Protein AF-A0A7C5PJE9-F1 (afdb_monomer)

Sequence (590 aa):
MKDGERKIFLPAAGSFETTALAVKALLQVDPADRLAREGARWIYAHRLLGPWAAPLGRAAALEALCFLEGRAVSRVSEGEVRVFLGGKLLGRIPLGAGESRVLRVEGGALPPGPAALSFKLLGGGRYLWRAQLKGLTKGLDSDLREKYASFERTVLAAPMLYEGRPLTPGFTVVEGPVKTFENRAEKVAVGRTVRVRLRVAPPKGSSFRGHLVVVDELPGGCALVPGSVKGPVELVREGKGRVTFFVGGRRGPFEIWYDLSGYVPGSYRALPAGFYAAEDPGRVTECAPGKVEVLHRGEKTGEKYRMTPDELYQLGLMELERRRFQDAARRLGDLMEGWRLKPGPLKKVARALLDLAARGGEAKRVVHAFEVLRQAWPGVELPFDQVMQVGKAYVKLGEFERAREVFLAVAEGSFMKEVRVAGTLEAQGEALEAARYTLDLCMDYPALPVVRQAFLAMGQELARKATALGPGERLGEGGPGKTELLGKALAALREFLVLHPEDPRAPEATFAIASDWLSLKRWKEALSWAAAGARRYAKTRWADELLYLEGYAQFALKRYEESLKTLDRVAKGRFPDGRGNLVESDSKWL

Nearest PDB structures (foldseek):
  1w3b-assembly1_A  TM=4.628E-01  e=3.242E-05  Homo sapiens
  2xev-assembly1_A  TM=8.498E-01  e=1.146E-02  Xanthomonas campestris
  6hc2-assembly1_C  TM=3.829E-01  e=5.290E-04  Homo sapiens
  7y4i-assembly1_A  TM=2.822E-01  e=1.110E-04  Arabidopsis thaliana
  8dtg-assembly1_A  TM=2.910E-01  e=2.998E-04  Arabidopsis thaliana

Solvent-accessible surface area (backbone atoms only — not comparable to full-atom values): 32373 Å² total; per-residue (Å²): 134,89,82,83,85,76,78,78,80,77,70,83,88,67,40,75,29,54,51,18,49,50,25,32,56,41,40,72,78,35,82,79,41,65,66,28,55,52,42,50,52,50,56,63,72,63,50,51,98,66,70,44,50,24,76,65,23,29,51,33,36,49,51,26,49,49,58,59,54,73,66,48,75,72,69,67,23,62,29,36,39,36,35,25,51,65,82,43,80,75,47,78,42,72,48,55,70,93,66,86,84,85,87,85,80,58,78,90,76,54,72,86,73,93,63,57,77,46,77,47,78,43,74,50,73,87,86,86,87,84,88,84,90,84,82,85,70,97,67,79,73,70,78,32,44,59,59,52,24,46,48,47,72,46,45,24,52,48,66,58,66,57,98,86,42,72,43,62,76,44,60,82,49,47,49,77,95,70,92,80,85,76,52,67,40,51,58,27,26,32,83,34,56,30,30,38,38,38,40,41,33,48,50,91,97,58,61,50,70,56,42,32,37,38,38,41,40,50,31,82,30,45,43,79,41,86,90,44,68,44,56,72,58,80,46,79,48,76,58,97,61,30,38,37,36,34,43,39,83,50,49,71,63,49,51,41,35,33,33,37,28,19,68,42,65,46,82,29,66,18,55,46,32,39,38,34,25,62,57,38,75,85,41,33,18,32,28,72,65,49,61,42,34,22,36,55,70,87,54,77,80,82,72,84,80,72,83,33,58,31,28,27,51,53,50,16,52,52,28,46,78,69,65,38,48,71,62,14,44,50,31,40,43,55,39,58,76,74,40,60,51,28,72,70,56,39,55,52,49,29,50,51,42,35,59,39,25,60,76,75,43,59,42,71,60,27,46,51,24,49,51,52,42,50,72,78,41,70,86,64,85,72,59,66,71,47,52,52,41,42,22,54,22,28,48,76,72,67,39,54,69,62,17,48,54,42,48,51,53,50,51,52,54,50,49,66,57,58,52,51,53,29,59,52,32,40,75,73,67,37,52,66,58,19,41,49,52,45,47,55,50,41,70,77,44,75,89,41,77,67,40,53,48,50,42,50,48,41,16,51,48,35,35,53,57,23,69,71,46,58,93,91,38,47,62,61,90,90,40,55,36,40,70,55,29,35,52,51,13,45,50,45,33,50,50,47,42,70,79,37,67,81,43,93,56,35,58,59,42,39,44,51,45,18,52,48,27,47,76,69,68,37,36,70,59,11,24,53,40,11,52,50,41,24,64,77,33,55,83,33,59,49,21,45,62,19,34,43,46,22,16,51,23,27,42,78,68,69,37,52,71,63,12,51,58,39,37,50,48,34,50,74,36,69,38,37,68,72,80,85,46,73,38,70,43,87,68,46,86,113

Secondary structure (DSSP, 8-state):
---------PPTT--HHHHHHHHHHHHHH-TT-HHHHHHHHHHHHT--SSSPSSHHHHHHHHHHHHHHHHTS------EEEEEEETTEEEEEEE--TT--------GGGSPSS---EEEEEEES-------------SS--GGGTTSSSEEEEEEEEPPPEETTEEP--S-TTB-S-------B-SEEEBT-EEEEEEEEEPPTT----S-EEEEEE--TTEEEPTT--BSS-SEEEEETTEEEEEEES--S-EEEEEEEEE-S-EEEEEPPPEEEETTEEEEEEE---EEEEEEPTT----PPP---HHHHHHHHHHHHHTT-HHHHHHHHHHHHHH--B-HHHHHHHHHHHHHHHTTT--HHHHHHHHHHHHHH-TT----HHHHHHHHHHHHHHT-HHHHHHHHHHHHHHHHHHHTHHHHHHHHTT-HHHHHHHHHHHHHHS---HHHHHHHHHHHHHHHHHHHHPPTT-BSSTT--BHHHHHHHHHHHHHHHHHH-TTSTTHHHHHHHHHHHHHHTT-HHHHHHHHHHHHHHTTTSTTHHHHHHHHHHHHHHTT-HHHHHHHHHHHHH-EEE-SSS-EEE-GGGG-

pLDDT: mean 87.75, std 12.44, range [24.69, 98.19]

Structure (mmCIF, N/CA/C/O backbone):
data_AF-A0A7C5PJE9-F1
#
_entry.id   AF-A0A7C5PJE9-F1
#
loop_
_atom_site.group_PDB
_atom_site.id
_atom_site.type_symbol
_atom_site.label_atom_id
_atom_site.label_alt_id
_atom_site.label_comp_id
_atom_site.label_asym_id
_atom_site.label_entity_id
_atom_site.label_seq_id
_atom_site.pdbx_PDB_ins_code
_atom_site.Cartn_x
_atom_site.Cartn_y
_atom_site.Cartn_z
_atom_site.occupancy
_atom_site.B_iso_or_equiv
_atom_site.auth_seq_id
_atom_site.auth_comp_id
_atom_site.auth_asym_id
_atom_site.auth_atom_id
_atom_site.pdbx_PDB_model_num
ATOM 1 N N . MET A 1 1 ? 66.702 39.521 -21.661 1.00 29.48 1 MET A N 1
ATOM 2 C CA . MET A 1 1 ? 66.093 40.180 -22.836 1.00 29.48 1 MET A CA 1
ATOM 3 C C . MET A 1 1 ? 65.921 39.132 -23.922 1.00 29.48 1 MET A C 1
ATOM 5 O O . MET A 1 1 ? 66.941 38.552 -24.257 1.00 29.48 1 MET A O 1
ATOM 9 N N . LYS A 1 2 ? 64.686 38.982 -24.442 1.00 24.69 2 LYS A N 1
ATOM 10 C CA . LYS A 1 2 ? 64.316 38.470 -25.787 1.00 24.69 2 LYS A CA 1
ATOM 11 C C . LYS A 1 2 ? 64.646 36.997 -26.094 1.00 24.69 2 LYS A C 1
ATOM 13 O O . LYS A 1 2 ? 65.714 36.530 -25.749 1.00 24.69 2 LYS A O 1
ATOM 18 N N . ASP A 1 3 ? 63.828 36.173 -26.741 1.00 27.41 3 ASP A N 1
ATOM 19 C CA . ASP A 1 3 ? 62.482 36.219 -27.335 1.00 27.41 3 ASP A CA 1
ATOM 20 C C . ASP A 1 3 ? 62.045 34.731 -27.340 1.00 27.41 3 ASP A C 1
ATOM 22 O O . ASP A 1 3 ? 62.824 33.866 -27.714 1.00 27.41 3 ASP A O 1
ATOM 26 N N . GLY A 1 4 ? 60.907 34.303 -26.795 1.00 27.75 4 GLY A N 1
ATOM 27 C CA . GLY A 1 4 ? 59.576 34.624 -27.297 1.00 27.75 4 GLY A CA 1
ATOM 28 C C . GLY A 1 4 ? 58.939 33.433 -28.037 1.00 27.75 4 GLY A C 1
ATOM 29 O O . GLY A 1 4 ? 58.350 33.629 -29.097 1.00 27.75 4 GLY A O 1
ATOM 30 N N . GLU A 1 5 ? 59.034 32.201 -27.511 1.00 29.55 5 GLU A N 1
ATOM 31 C CA . GLU A 1 5 ? 58.239 31.064 -28.003 1.00 29.55 5 GLU A CA 1
ATOM 32 C C . GLU A 1 5 ? 56.754 31.306 -27.695 1.00 29.55 5 GLU A C 1
ATOM 34 O O . GLU A 1 5 ? 56.237 30.974 -26.626 1.00 29.55 5 GLU A O 1
ATOM 39 N N . ARG A 1 6 ? 56.028 31.891 -28.651 1.00 27.80 6 ARG A N 1
ATOM 40 C CA . ARG A 1 6 ? 54.563 31.860 -28.642 1.00 27.80 6 ARG A CA 1
ATOM 41 C C . ARG A 1 6 ? 54.107 30.421 -28.890 1.00 27.80 6 ARG A C 1
ATOM 43 O O . ARG A 1 6 ? 53.875 30.024 -30.028 1.00 27.80 6 ARG A O 1
ATOM 50 N N . LYS A 1 7 ? 53.921 29.650 -27.815 1.00 29.17 7 LYS A N 1
ATOM 51 C CA . LYS A 1 7 ? 53.012 28.497 -27.824 1.00 29.17 7 LYS A CA 1
ATOM 52 C C . LYS A 1 7 ? 51.615 29.016 -28.157 1.00 29.17 7 LYS A C 1
ATOM 54 O O . LYS A 1 7 ? 50.949 29.612 -27.315 1.00 29.17 7 LYS A O 1
ATOM 59 N N . ILE A 1 8 ? 51.189 28.819 -29.401 1.00 28.86 8 ILE A N 1
ATOM 60 C CA . ILE A 1 8 ? 49.809 29.072 -29.808 1.00 28.86 8 ILE A CA 1
ATOM 61 C C . ILE A 1 8 ? 48.954 27.994 -29.143 1.00 28.86 8 ILE A C 1
ATOM 63 O O . ILE A 1 8 ? 48.998 26.820 -29.503 1.00 28.86 8 ILE A O 1
ATOM 67 N N . PHE A 1 9 ? 48.207 28.408 -28.126 1.00 28.91 9 PHE A N 1
ATOM 68 C CA . PHE A 1 9 ? 47.154 27.619 -27.508 1.00 28.91 9 PHE A CA 1
ATOM 69 C C . PHE A 1 9 ? 46.032 27.446 -28.544 1.00 28.91 9 PHE A C 1
ATOM 71 O O . PHE A 1 9 ? 45.338 28.409 -28.866 1.00 28.91 9 PHE A O 1
ATOM 78 N N . LEU A 1 10 ? 45.851 26.241 -29.092 1.00 33.31 10 LEU A N 1
ATOM 79 C CA . LEU A 1 10 ? 44.617 25.900 -29.805 1.00 33.31 10 LEU A CA 1
ATOM 80 C C . LEU A 1 10 ? 43.571 25.489 -28.754 1.00 33.31 10 LEU A C 1
ATOM 82 O O . LEU A 1 10 ? 43.826 24.558 -27.986 1.00 33.31 10 LEU A O 1
ATOM 86 N N . PRO A 1 11 ? 42.429 26.192 -28.652 1.00 29.70 11 PRO A N 1
ATOM 87 C CA . PRO A 1 11 ? 41.467 25.971 -27.583 1.00 29.70 11 PRO A CA 1
ATOM 88 C C . PRO A 1 11 ? 40.795 24.599 -27.705 1.00 29.70 11 PRO A C 1
ATOM 90 O O . PRO A 1 11 ? 40.439 24.134 -28.788 1.00 29.70 11 PRO A O 1
ATOM 93 N N . ALA A 1 12 ? 40.594 23.965 -26.551 1.00 33.28 12 ALA A N 1
ATOM 94 C CA . ALA A 1 12 ? 39.876 22.710 -26.394 1.00 33.28 12 ALA A CA 1
ATOM 95 C C . ALA A 1 12 ? 38.491 22.761 -27.059 1.00 33.28 12 ALA A C 1
ATOM 97 O O . ALA A 1 12 ? 37.658 23.562 -26.651 1.00 33.28 12 ALA A O 1
ATOM 98 N N . ALA A 1 13 ? 38.241 21.891 -28.047 1.00 37.69 13 ALA A N 1
ATOM 99 C CA . ALA A 1 13 ? 36.923 21.582 -28.629 1.00 37.69 13 ALA A CA 1
ATOM 100 C C . ALA A 1 13 ? 36.012 22.788 -28.979 1.00 37.69 13 ALA A C 1
ATOM 102 O O . ALA A 1 13 ? 34.802 22.620 -29.144 1.00 37.69 13 ALA A O 1
ATOM 103 N N . GLY A 1 14 ? 36.590 23.985 -29.130 1.00 48.28 14 GLY A N 1
ATOM 104 C CA . GLY A 1 14 ? 35.989 25.177 -29.719 1.00 48.28 14 GLY A CA 1
ATOM 105 C C . GLY A 1 14 ? 35.910 24.976 -31.223 1.00 48.28 14 GLY A C 1
ATOM 106 O O . GLY A 1 14 ? 36.774 25.435 -31.955 1.00 48.28 14 GLY A O 1
ATOM 107 N N . SER A 1 15 ? 34.918 24.158 -31.576 1.00 62.69 15 SER A N 1
ATOM 108 C CA . SER A 1 15 ? 34.408 23.677 -32.856 1.00 62.69 15 SER A CA 1
ATOM 109 C C . SER A 1 15 ? 35.346 23.696 -34.072 1.00 62.69 15 SER A C 1
ATOM 111 O O . SER A 1 15 ? 35.836 24.719 -34.537 1.00 62.69 15 SER A O 1
ATOM 113 N N . PHE A 1 16 ? 35.478 22.521 -34.680 1.00 71.38 16 PHE A N 1
ATOM 114 C CA . PHE A 1 16 ? 35.943 22.344 -36.054 1.00 71.38 16 PHE A CA 1
ATOM 115 C C . PHE A 1 16 ? 35.340 23.391 -37.028 1.00 71.38 16 PHE A C 1
ATOM 117 O O . PHE A 1 16 ? 36.019 23.881 -37.927 1.00 71.38 16 PHE A O 1
ATOM 124 N N . GLU A 1 17 ? 34.087 23.790 -36.787 1.00 77.00 17 GLU A N 1
ATOM 125 C CA . GLU A 1 17 ? 33.399 24.904 -37.444 1.00 77.00 17 GLU A CA 1
ATOM 126 C C . GLU A 1 17 ? 34.077 26.267 -37.220 1.00 77.00 17 GLU A C 1
ATOM 128 O O . GLU A 1 17 ? 34.342 26.969 -38.187 1.00 77.00 17 GLU A O 1
ATOM 133 N N . THR A 1 18 ? 34.436 26.633 -35.987 1.00 82.50 18 THR A N 1
ATOM 134 C CA . THR A 1 18 ? 35.171 27.865 -35.655 1.00 82.50 18 THR A CA 1
ATOM 135 C C . THR A 1 18 ? 36.510 27.917 -36.379 1.00 82.50 18 THR A C 1
ATOM 137 O O . THR A 1 18 ? 36.849 28.954 -36.943 1.00 82.50 18 THR A O 1
ATOM 140 N N . THR A 1 19 ? 37.261 26.810 -36.418 1.00 85.06 19 THR A N 1
ATOM 141 C CA . THR A 1 19 ? 38.518 26.757 -37.183 1.00 85.06 19 THR A CA 1
ATOM 142 C C . THR A 1 19 ? 38.266 26.963 -38.674 1.00 85.06 19 THR A C 1
ATOM 144 O O . THR A 1 19 ? 38.980 27.734 -39.309 1.00 85.06 19 THR A O 1
ATOM 147 N N . ALA A 1 20 ? 37.233 26.332 -39.236 1.00 86.50 20 ALA A N 1
ATOM 148 C CA . ALA A 1 20 ? 36.865 26.517 -40.635 1.00 86.50 20 ALA A CA 1
ATOM 149 C C . ALA A 1 20 ? 36.432 27.955 -40.963 1.00 86.50 20 ALA A C 1
ATOM 151 O O . ALA A 1 20 ? 36.907 28.530 -41.943 1.00 86.50 20 ALA A O 1
ATOM 152 N N . LEU A 1 21 ? 35.599 28.565 -40.119 1.00 87.88 21 LEU A N 1
ATOM 153 C CA . LEU A 1 21 ? 35.177 29.959 -40.259 1.00 87.88 21 LEU A CA 1
ATOM 154 C C . LEU A 1 21 ? 36.363 30.925 -40.128 1.00 87.88 21 LEU A C 1
ATOM 156 O O . LEU A 1 21 ? 36.464 31.866 -40.912 1.00 87.88 21 LEU A O 1
ATOM 160 N N . ALA A 1 22 ? 37.292 30.666 -39.204 1.00 89.31 22 ALA A N 1
ATOM 161 C CA . ALA A 1 22 ? 38.509 31.459 -39.050 1.00 89.31 22 ALA A CA 1
ATOM 162 C C . ALA A 1 22 ? 39.420 31.354 -40.283 1.00 89.31 22 ALA A C 1
ATOM 164 O O . ALA A 1 22 ? 39.890 32.373 -40.779 1.00 89.31 22 ALA A O 1
ATOM 165 N N . VAL A 1 23 ? 39.621 30.146 -40.825 1.00 90.31 23 VAL A N 1
ATOM 166 C CA . VAL A 1 23 ? 40.378 29.945 -42.073 1.00 90.31 23 VAL A CA 1
ATOM 167 C C . VAL A 1 23 ? 39.738 30.723 -43.217 1.00 90.31 23 VAL A C 1
ATOM 169 O O . VAL A 1 23 ? 40.435 31.450 -43.917 1.00 90.31 23 VAL A O 1
ATOM 172 N N . LYS A 1 24 ? 38.415 30.627 -43.384 1.00 89.31 24 LYS A N 1
ATOM 173 C CA . LYS A 1 24 ? 37.691 31.389 -44.408 1.00 89.31 24 LYS A CA 1
ATOM 174 C C . LYS A 1 24 ? 37.899 32.899 -44.243 1.00 89.31 24 LYS A C 1
ATOM 176 O O . LYS A 1 24 ? 38.225 33.564 -45.221 1.00 89.31 24 LYS A O 1
ATOM 181 N N . ALA A 1 25 ? 37.733 33.425 -43.029 1.00 91.06 25 ALA A N 1
ATOM 182 C CA . ALA A 1 25 ? 37.889 34.850 -42.743 1.00 91.06 25 ALA A CA 1
ATOM 183 C C . ALA A 1 25 ? 39.313 35.347 -43.046 1.00 91.06 25 ALA A C 1
ATOM 185 O O . ALA A 1 25 ? 39.477 36.384 -43.683 1.00 91.06 25 ALA A O 1
ATOM 186 N N . LEU A 1 26 ? 40.339 34.578 -42.667 1.00 90.81 26 LEU A N 1
ATOM 187 C CA . LEU A 1 26 ? 41.734 34.906 -42.972 1.00 90.81 26 LEU A CA 1
ATOM 188 C C . LEU A 1 26 ? 41.998 34.922 -44.484 1.00 90.81 26 LEU A C 1
ATOM 190 O O . LEU A 1 26 ? 42.587 35.875 -44.983 1.00 90.81 26 LEU A O 1
ATOM 194 N N . LEU A 1 27 ? 41.495 33.931 -45.232 1.00 86.44 27 LEU A N 1
ATOM 195 C CA . LEU A 1 27 ? 41.668 33.877 -46.691 1.00 86.44 27 LEU A CA 1
ATOM 196 C C . LEU A 1 27 ? 40.944 35.005 -47.434 1.00 86.44 27 LEU A C 1
ATOM 198 O O . LEU A 1 27 ? 41.362 35.381 -48.531 1.00 86.44 27 LEU A O 1
ATOM 202 N N . GLN A 1 28 ? 39.845 35.520 -46.875 1.00 87.88 28 GLN A N 1
ATOM 203 C CA . GLN A 1 28 ? 39.140 36.672 -47.438 1.00 87.88 28 GLN A CA 1
ATOM 204 C C . GLN A 1 28 ? 39.974 37.953 -47.352 1.00 87.88 28 GLN A C 1
ATOM 206 O O . GLN A 1 28 ? 39.894 38.766 -48.270 1.00 87.88 28 GLN A O 1
ATOM 211 N N . VAL A 1 29 ? 40.766 38.111 -46.286 1.00 89.88 29 VAL A N 1
ATOM 212 C CA . VAL A 1 29 ? 41.645 39.270 -46.076 1.00 89.88 29 VAL A CA 1
ATOM 213 C C . VAL A 1 29 ? 42.956 39.113 -46.847 1.00 89.88 29 VAL A C 1
ATOM 215 O O . VAL A 1 29 ? 43.322 40.003 -47.611 1.00 89.88 29 VAL A O 1
ATOM 218 N N . ASP A 1 30 ? 43.637 37.977 -46.684 1.00 85.56 30 ASP A N 1
ATOM 219 C CA . ASP A 1 30 ? 44.885 37.655 -47.378 1.00 85.56 30 ASP A CA 1
ATOM 220 C C . ASP A 1 30 ? 44.851 36.214 -47.938 1.00 85.56 30 ASP A C 1
ATOM 222 O O . ASP A 1 30 ? 44.949 35.235 -47.191 1.00 85.56 30 ASP A O 1
ATOM 226 N N . PRO A 1 31 ? 44.769 36.044 -49.272 1.00 80.00 31 PRO A N 1
ATOM 227 C CA . PRO A 1 31 ? 44.805 34.728 -49.914 1.00 80.00 31 PRO A CA 1
ATOM 228 C C . PRO A 1 31 ? 46.106 33.939 -49.676 1.00 80.00 31 PRO A C 1
ATOM 230 O O . PRO A 1 31 ? 46.150 32.723 -49.897 1.00 80.00 31 PRO A O 1
ATOM 233 N N . ALA A 1 32 ? 47.186 34.613 -49.276 1.00 81.88 32 ALA A N 1
ATOM 234 C CA . ALA A 1 32 ? 48.477 34.009 -48.984 1.00 81.88 32 ALA A CA 1
ATOM 235 C C . ALA A 1 32 ? 48.702 33.730 -47.488 1.00 81.88 32 ALA A C 1
ATOM 237 O O . ALA A 1 32 ? 49.765 33.197 -47.148 1.00 81.88 32 ALA A O 1
ATOM 238 N N . ASP A 1 33 ? 47.715 33.999 -46.625 1.00 87.94 33 ASP A N 1
ATOM 239 C CA . ASP A 1 33 ? 47.868 33.925 -45.174 1.00 87.94 33 ASP A CA 1
ATOM 240 C C . ASP A 1 33 ? 48.382 32.550 -44.702 1.00 87.94 33 ASP A C 1
ATOM 242 O O . ASP A 1 33 ? 47.859 31.474 -45.034 1.00 87.94 33 ASP A O 1
ATOM 246 N N . ARG A 1 34 ? 49.457 32.581 -43.908 1.00 89.44 34 ARG A N 1
ATOM 247 C CA . ARG A 1 34 ? 50.140 31.374 -43.429 1.00 89.44 34 ARG A CA 1
ATOM 248 C C . ARG A 1 34 ? 49.290 30.586 -42.430 1.00 89.44 34 ARG A C 1
ATOM 250 O O . ARG A 1 34 ? 49.270 29.355 -42.503 1.00 89.44 34 ARG A O 1
ATOM 257 N N . LEU A 1 35 ? 48.592 31.275 -41.526 1.00 88.44 35 LEU A N 1
ATOM 258 C CA . LEU A 1 35 ? 47.735 30.660 -40.509 1.00 88.44 35 LEU A CA 1
ATOM 259 C C . LEU A 1 35 ? 46.509 30.019 -41.155 1.00 88.44 35 LEU A C 1
ATOM 261 O O . LEU A 1 35 ? 46.116 28.921 -40.767 1.00 88.44 35 LEU A O 1
ATOM 265 N N . ALA A 1 36 ? 45.957 30.633 -42.199 1.00 86.25 36 ALA A N 1
ATOM 266 C CA . ALA A 1 36 ? 44.884 30.052 -42.987 1.00 86.25 36 ALA A CA 1
ATOM 267 C C . ALA A 1 36 ? 45.307 28.740 -43.662 1.00 86.25 36 ALA A C 1
ATOM 269 O O . ALA A 1 36 ? 44.572 27.754 -43.620 1.00 86.25 36 ALA A O 1
ATOM 270 N N . ARG A 1 37 ? 46.518 28.682 -44.238 1.00 85.69 37 ARG A N 1
ATOM 271 C CA . ARG A 1 37 ? 47.067 27.447 -44.834 1.00 85.69 37 ARG A CA 1
ATOM 272 C C . ARG A 1 37 ? 47.371 26.368 -43.793 1.00 85.69 37 ARG A C 1
ATOM 274 O O . ARG A 1 37 ? 47.229 25.179 -44.078 1.00 85.69 37 ARG A O 1
ATOM 281 N N . GLU A 1 38 ? 47.819 26.747 -42.600 1.00 87.44 38 GLU A N 1
ATOM 282 C CA . GLU A 1 38 ? 47.982 25.825 -41.466 1.00 87.44 38 GLU A CA 1
ATOM 283 C C . GLU A 1 38 ? 46.631 25.290 -40.981 1.00 87.44 38 GLU A C 1
ATOM 285 O O . GLU A 1 38 ? 46.465 24.076 -40.855 1.00 87.44 38 GLU A O 1
ATOM 290 N N . GLY A 1 39 ? 45.637 26.163 -40.820 1.00 86.75 39 GLY A N 1
ATOM 291 C CA . GLY A 1 39 ? 44.274 25.787 -40.459 1.00 86.75 39 GLY A CA 1
ATOM 292 C C . GLY A 1 39 ? 43.611 24.898 -41.513 1.00 86.75 39 GLY A C 1
ATOM 293 O O . GLY A 1 39 ? 43.003 23.894 -41.163 1.00 86.75 39 GLY A O 1
ATOM 294 N N . ALA A 1 40 ? 43.795 25.170 -42.807 1.00 85.62 40 ALA A N 1
ATOM 295 C CA . ALA A 1 40 ? 43.301 24.307 -43.881 1.00 85.62 40 ALA A CA 1
ATOM 296 C C . ALA A 1 40 ? 43.946 22.911 -43.854 1.00 85.62 40 ALA A C 1
ATOM 298 O O . ALA A 1 40 ? 43.250 21.904 -43.990 1.00 85.62 40 ALA A O 1
ATOM 299 N N . ARG A 1 41 ? 45.264 22.824 -43.609 1.00 84.88 41 ARG A N 1
ATOM 300 C CA . ARG A 1 41 ? 45.951 21.537 -43.391 1.00 84.88 41 ARG A CA 1
ATOM 301 C C . ARG A 1 41 ? 45.375 20.792 -42.188 1.00 84.88 41 ARG A C 1
ATOM 303 O O . ARG A 1 41 ? 45.145 19.588 -42.276 1.00 84.88 41 ARG A O 1
ATOM 310 N N . TRP A 1 42 ? 45.091 21.504 -41.100 1.00 83.81 42 TRP A N 1
ATOM 311 C CA . TRP A 1 42 ? 44.437 20.938 -39.924 1.00 83.81 42 TRP A CA 1
ATOM 312 C C . TRP A 1 42 ? 43.022 20.423 -40.248 1.00 83.81 42 TRP A C 1
ATOM 314 O O . TRP A 1 42 ? 42.705 19.285 -39.906 1.00 83.81 42 TRP A O 1
ATOM 324 N N . ILE A 1 43 ? 42.210 21.186 -40.989 1.00 82.06 43 ILE A N 1
ATOM 325 C CA . ILE A 1 43 ? 40.862 20.792 -41.444 1.00 82.06 43 ILE A CA 1
ATOM 326 C C . ILE A 1 43 ? 40.915 19.511 -42.292 1.00 82.06 43 ILE A C 1
ATOM 328 O O . ILE A 1 43 ? 40.102 18.603 -42.092 1.00 82.06 43 ILE A O 1
ATOM 332 N N . TYR A 1 44 ? 41.878 19.404 -43.216 1.00 77.75 44 TYR A N 1
ATOM 333 C CA . TYR A 1 44 ? 42.093 18.187 -44.005 1.00 77.75 44 TYR A CA 1
ATOM 334 C C . TYR A 1 44 ? 42.495 16.990 -43.134 1.00 77.75 44 TYR A C 1
ATOM 336 O O . TYR A 1 44 ? 41.975 15.892 -43.337 1.00 77.75 44 TYR A O 1
ATOM 344 N N . ALA A 1 45 ? 43.380 17.197 -42.154 1.00 75.50 45 ALA A N 1
ATOM 345 C CA . ALA A 1 45 ? 43.852 16.144 -41.255 1.00 75.50 45 ALA A CA 1
ATOM 346 C C . ALA A 1 45 ? 42.755 15.613 -40.311 1.00 75.50 45 ALA A C 1
ATOM 348 O O . ALA A 1 45 ? 42.776 14.442 -39.948 1.00 75.50 45 ALA A O 1
ATOM 349 N N . HIS A 1 46 ? 41.765 16.439 -39.956 1.00 72.31 46 HIS A N 1
ATOM 350 C CA . HIS A 1 46 ? 40.670 16.079 -39.041 1.00 72.31 46 HIS A CA 1
ATOM 351 C C . HIS A 1 46 ? 39.408 15.575 -39.765 1.00 72.31 46 HIS A C 1
ATOM 353 O O . HIS A 1 46 ? 38.296 15.604 -39.232 1.00 72.31 46 HIS A O 1
ATOM 359 N N . ARG A 1 47 ? 39.556 15.086 -41.000 1.00 65.25 47 ARG A N 1
ATOM 360 C CA . ARG A 1 47 ? 38.476 14.445 -41.754 1.00 65.25 47 ARG A CA 1
ATOM 361 C C . ARG A 1 47 ? 38.230 13.021 -41.228 1.00 65.25 47 ARG A C 1
ATOM 363 O O . ARG A 1 47 ? 38.889 12.075 -41.645 1.00 65.25 47 ARG A O 1
ATOM 370 N N . LEU A 1 48 ? 37.258 12.853 -40.332 1.00 55.72 48 LEU A N 1
ATOM 371 C CA . LEU A 1 48 ? 36.861 11.543 -39.791 1.00 55.72 48 LEU A CA 1
ATOM 372 C C . LEU A 1 48 ? 36.021 10.743 -40.803 1.00 55.72 48 LEU A C 1
ATOM 374 O O . LEU A 1 48 ? 34.975 11.231 -41.217 1.00 55.72 48 LEU A O 1
ATOM 378 N N . LEU A 1 49 ? 36.480 9.534 -41.181 1.00 45.69 49 LEU A N 1
ATOM 379 C CA . LEU A 1 49 ? 35.769 8.418 -41.862 1.00 45.69 49 LEU A CA 1
ATOM 380 C C . LEU A 1 49 ? 34.483 8.780 -42.650 1.00 45.69 49 LEU A C 1
ATOM 382 O O . LEU A 1 49 ? 33.442 8.135 -42.528 1.00 45.69 49 LEU A O 1
ATOM 386 N N . GLY A 1 50 ? 34.542 9.817 -43.489 1.00 58.75 50 GLY A N 1
ATOM 387 C CA . GLY A 1 50 ? 33.347 10.409 -44.082 1.00 58.75 50 GLY A CA 1
ATOM 388 C C . GLY A 1 50 ? 33.433 11.931 -44.216 1.00 58.75 50 GLY A C 1
ATOM 389 O O . GLY A 1 50 ? 34.519 12.482 -44.431 1.00 58.75 50 GLY A O 1
ATOM 390 N N . PRO A 1 51 ? 32.284 12.625 -44.215 1.00 52.31 51 PRO A N 1
ATOM 391 C CA . PRO A 1 51 ? 32.274 14.074 -44.135 1.00 52.31 51 PRO A CA 1
ATOM 392 C C . PRO A 1 51 ? 32.747 14.540 -42.749 1.00 52.31 51 PRO A C 1
ATOM 394 O O . PRO A 1 51 ? 32.612 13.799 -41.778 1.00 52.31 51 PRO A O 1
ATOM 397 N N . TRP A 1 52 ? 33.187 15.792 -42.637 1.00 58.75 52 TRP A N 1
ATOM 398 C CA . TRP A 1 52 ? 33.485 16.382 -41.334 1.00 58.75 52 TRP A CA 1
ATOM 399 C C . TRP A 1 52 ? 32.293 16.306 -40.366 1.00 58.75 52 TRP A C 1
ATOM 401 O O . TRP A 1 52 ? 31.122 16.306 -40.785 1.00 58.75 52 TRP A O 1
ATOM 411 N N . ALA A 1 53 ? 32.631 16.175 -39.082 1.00 52.38 53 ALA A N 1
ATOM 412 C CA . ALA A 1 53 ? 31.689 16.049 -37.983 1.00 52.38 53 ALA A CA 1
ATOM 413 C C . ALA A 1 53 ? 30.805 17.307 -37.876 1.00 52.38 53 ALA A C 1
ATOM 415 O O . ALA A 1 53 ? 31.280 18.410 -38.141 1.00 52.38 53 ALA A O 1
ATOM 416 N N . ALA A 1 54 ? 29.528 17.115 -37.519 1.00 61.47 54 ALA A N 1
ATOM 417 C CA . ALA A 1 54 ? 28.444 18.107 -37.569 1.00 61.47 54 ALA A CA 1
ATOM 418 C C . ALA A 1 54 ? 28.129 18.674 -38.983 1.00 61.47 54 ALA A C 1
ATOM 420 O O . ALA A 1 54 ? 29.030 19.049 -39.737 1.00 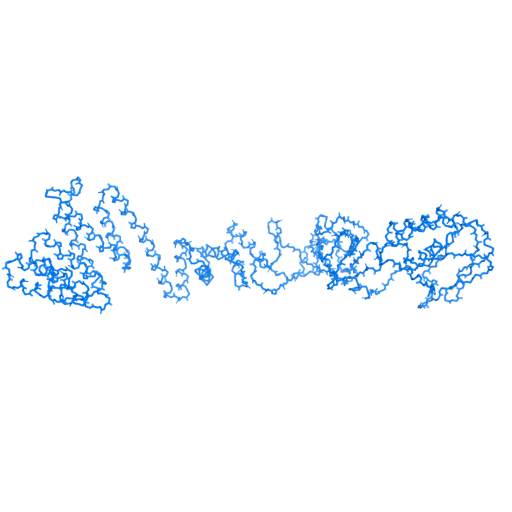61.47 54 ALA A O 1
ATOM 421 N N . PRO A 1 55 ? 26.847 18.795 -39.382 1.00 65.00 55 PRO A N 1
ATOM 422 C CA . PRO A 1 55 ? 26.472 19.413 -40.660 1.00 65.00 55 PRO A CA 1
ATOM 423 C C . PRO A 1 55 ? 26.999 20.847 -40.851 1.00 65.00 55 PRO A C 1
ATOM 425 O O . PRO A 1 55 ? 27.436 21.179 -41.952 1.00 65.00 55 PRO A O 1
ATOM 428 N N . LEU A 1 56 ? 27.005 21.663 -39.790 1.00 67.50 56 LEU A N 1
ATOM 429 C CA . LEU A 1 56 ? 27.465 23.058 -39.830 1.00 67.50 56 LEU A CA 1
ATOM 430 C C . LEU A 1 56 ? 28.986 23.160 -39.994 1.00 67.50 56 LEU A C 1
ATOM 432 O O . LEU A 1 56 ? 29.462 23.790 -40.937 1.00 67.50 56 LEU A O 1
ATOM 436 N N . GLY A 1 57 ? 29.750 22.432 -39.175 1.00 71.88 57 GLY A N 1
ATOM 437 C CA . GLY A 1 57 ? 31.204 22.344 -39.325 1.00 71.88 57 GLY A CA 1
ATOM 438 C C . GLY A 1 57 ? 31.629 21.832 -40.699 1.00 71.88 57 GLY A C 1
ATOM 439 O O . GLY A 1 57 ? 32.550 22.371 -41.308 1.00 71.88 57 GLY A O 1
ATOM 440 N N . ARG A 1 58 ? 30.907 20.851 -41.249 1.00 75.50 58 ARG A N 1
ATOM 441 C CA . ARG A 1 58 ? 31.121 20.376 -42.620 1.00 75.50 58 ARG A CA 1
ATOM 442 C C . ARG A 1 58 ? 30.892 21.457 -43.667 1.00 75.50 58 ARG A C 1
ATOM 444 O O . ARG A 1 58 ? 31.696 21.548 -44.590 1.00 75.50 58 ARG A O 1
ATOM 451 N N . ALA A 1 59 ? 29.810 22.225 -43.560 1.00 76.25 59 ALA A N 1
ATOM 452 C CA . ALA A 1 59 ? 29.519 23.299 -44.502 1.00 76.25 59 ALA A CA 1
ATOM 453 C C . ALA A 1 59 ? 30.603 24.385 -44.446 1.00 76.25 59 ALA A C 1
ATOM 455 O O . ALA A 1 59 ? 31.167 24.727 -45.483 1.00 76.25 59 ALA A O 1
ATOM 456 N N . ALA A 1 60 ? 30.972 24.829 -43.241 1.00 81.38 60 ALA A N 1
ATOM 457 C CA . ALA A 1 60 ? 32.027 25.819 -43.039 1.00 81.38 60 ALA A CA 1
ATOM 458 C C . ALA A 1 60 ? 33.386 25.339 -43.578 1.00 81.38 60 ALA A C 1
ATOM 460 O O . ALA A 1 60 ? 34.093 26.093 -44.245 1.00 81.38 60 ALA A O 1
ATOM 461 N N . ALA A 1 61 ? 33.749 24.074 -43.337 1.00 81.62 61 ALA A N 1
ATOM 462 C CA . ALA A 1 61 ? 34.996 23.502 -43.841 1.00 81.62 61 ALA A CA 1
ATOM 463 C C . ALA A 1 61 ? 35.006 23.360 -45.362 1.00 81.62 61 ALA A C 1
ATOM 465 O O . ALA A 1 61 ? 36.007 23.695 -45.991 1.00 81.62 61 ALA A O 1
ATOM 466 N N . LEU A 1 62 ? 33.901 22.899 -45.959 1.00 81.25 62 LEU A N 1
ATOM 467 C CA . LEU A 1 62 ? 33.758 22.864 -47.415 1.00 81.25 62 LEU A CA 1
ATOM 468 C C . LEU A 1 62 ? 33.943 24.255 -48.007 1.00 81.25 62 LEU A C 1
ATOM 470 O O . LEU A 1 62 ? 34.696 24.413 -48.957 1.00 81.25 62 LEU A O 1
ATOM 474 N N . GLU A 1 63 ? 33.293 25.259 -47.429 1.00 81.75 63 GLU A N 1
ATOM 475 C CA . GLU A 1 63 ? 33.364 26.626 -47.924 1.00 81.75 63 GLU A CA 1
ATOM 476 C C . GLU A 1 63 ? 34.784 27.204 -47.824 1.00 81.75 63 GLU A C 1
ATOM 478 O O . GLU A 1 63 ? 35.302 27.726 -48.811 1.00 81.75 63 GLU A O 1
ATOM 483 N N . ALA A 1 64 ? 35.447 27.050 -46.674 1.00 85.81 64 ALA A N 1
ATOM 484 C CA . ALA A 1 64 ? 36.819 27.510 -46.464 1.00 85.81 64 ALA A CA 1
ATOM 485 C C . ALA A 1 64 ? 37.813 26.850 -47.436 1.00 85.81 64 ALA A C 1
ATOM 487 O O . ALA A 1 64 ? 38.673 27.520 -48.009 1.00 85.81 64 ALA A O 1
ATOM 488 N N . LEU A 1 65 ? 37.681 25.538 -47.653 1.00 83.56 65 LEU A N 1
ATOM 489 C CA . LEU A 1 65 ? 38.551 24.790 -48.559 1.00 83.56 65 LEU A CA 1
ATOM 490 C C . LEU A 1 65 ? 38.261 25.101 -50.029 1.00 83.56 65 LEU A C 1
ATOM 492 O O . LEU A 1 65 ? 39.199 25.285 -50.797 1.00 83.56 65 LEU A O 1
ATOM 496 N N . CYS A 1 66 ? 36.993 25.228 -50.426 1.00 79.38 66 CYS A N 1
ATOM 497 C CA . CYS A 1 66 ? 36.636 25.681 -51.770 1.00 79.38 66 CYS A CA 1
ATOM 498 C C . CYS A 1 66 ? 37.189 27.082 -52.051 1.00 79.38 66 CYS A C 1
ATOM 500 O O . CYS A 1 66 ? 37.646 27.344 -53.158 1.00 79.38 66 CYS A O 1
ATOM 502 N N . PHE A 1 67 ? 37.193 27.970 -51.055 1.00 80.00 67 PHE A N 1
ATOM 503 C CA . PHE A 1 67 ? 37.758 29.309 -51.190 1.00 80.00 67 PHE A CA 1
ATOM 504 C C . PHE A 1 67 ? 39.286 29.287 -51.364 1.00 80.00 67 PHE A C 1
ATOM 506 O O . PHE A 1 67 ? 39.824 30.021 -52.194 1.00 80.00 67 PHE A O 1
ATOM 513 N N . LEU A 1 68 ? 39.980 28.417 -50.622 1.00 81.69 68 LEU A N 1
ATOM 514 C CA . LEU A 1 68 ? 41.426 28.213 -50.748 1.00 81.69 68 LEU A CA 1
ATOM 515 C C . LEU A 1 68 ? 41.810 27.612 -52.108 1.00 81.69 68 LEU A C 1
ATOM 517 O O . LEU A 1 68 ? 42.703 28.119 -52.784 1.00 81.69 68 LEU A O 1
ATOM 521 N N . GLU A 1 69 ? 41.148 26.523 -52.500 1.00 75.12 69 GLU A N 1
ATOM 522 C CA . GLU A 1 69 ? 41.505 25.744 -53.690 1.00 75.12 69 GLU A CA 1
ATOM 523 C C . GLU A 1 69 ? 40.967 26.379 -54.979 1.00 75.12 69 GLU A C 1
ATOM 525 O O . GLU A 1 69 ? 41.632 26.331 -56.008 1.00 75.12 69 GLU A O 1
ATOM 530 N N . GLY A 1 70 ? 39.805 27.039 -54.936 1.00 67.75 70 GLY A N 1
ATOM 531 C CA . GLY A 1 70 ? 39.198 27.703 -56.096 1.00 67.75 70 GLY A CA 1
ATOM 532 C C . GLY A 1 70 ? 39.977 28.924 -56.597 1.00 67.75 70 GLY A C 1
ATOM 533 O O . GLY A 1 70 ? 39.797 29.338 -57.739 1.00 67.75 70 GLY A O 1
ATOM 534 N N . ARG A 1 71 ? 40.862 29.493 -55.765 1.00 63.50 71 ARG A N 1
ATOM 535 C CA . ARG A 1 71 ? 41.770 30.596 -56.131 1.00 63.50 71 ARG A CA 1
ATOM 536 C C . ARG A 1 71 ? 43.174 30.137 -56.509 1.00 63.50 71 ARG A C 1
ATOM 538 O O . ARG A 1 71 ? 43.937 30.923 -57.071 1.00 63.50 71 ARG A O 1
ATOM 545 N N . ALA A 1 72 ? 43.534 28.888 -56.222 1.00 59.12 72 ALA A N 1
ATOM 546 C CA . ALA A 1 72 ? 44.751 28.317 -56.766 1.00 59.12 72 ALA A CA 1
ATOM 547 C C . ALA A 1 72 ? 44.527 28.155 -58.273 1.00 59.12 72 ALA A C 1
ATOM 549 O O . ALA A 1 72 ? 43.782 27.274 -58.697 1.00 59.12 72 ALA A O 1
ATOM 550 N N . VAL A 1 73 ? 45.138 29.034 -59.082 1.00 53.06 73 VAL A N 1
ATOM 551 C CA . VAL A 1 73 ? 45.205 28.870 -60.541 1.00 53.06 73 VAL A CA 1
ATOM 552 C C . VAL A 1 73 ? 45.515 27.404 -60.794 1.00 53.06 73 VAL A C 1
ATOM 554 O O . VAL A 1 73 ? 46.526 26.905 -60.291 1.00 53.06 73 VAL A O 1
ATOM 557 N N . SER A 1 74 ? 44.606 26.708 -61.481 1.00 52.31 74 SER A N 1
ATOM 558 C CA . SER A 1 74 ? 44.744 25.291 -61.793 1.00 52.31 74 SER A CA 1
ATOM 559 C C . SER A 1 74 ? 45.987 25.117 -62.656 1.00 52.31 74 SER A C 1
ATOM 561 O O . SER A 1 74 ? 45.915 25.126 -63.880 1.00 52.31 74 SER A O 1
ATOM 563 N N . ARG A 1 75 ? 47.158 24.994 -62.023 1.00 54.59 75 ARG A N 1
ATOM 564 C CA . ARG A 1 75 ? 48.333 24.434 -62.672 1.00 54.59 75 ARG A CA 1
ATOM 565 C C . ARG A 1 75 ? 47.913 23.021 -63.016 1.00 54.59 75 ARG A C 1
ATOM 567 O O . ARG A 1 75 ? 47.715 22.205 -62.111 1.00 54.59 75 ARG A O 1
ATOM 574 N N . VAL A 1 76 ? 47.676 22.794 -64.305 1.00 56.19 76 VAL A N 1
ATOM 575 C CA . VAL A 1 76 ? 47.390 21.474 -64.854 1.00 56.19 76 VAL A CA 1
ATOM 576 C C . VAL A 1 76 ? 48.459 20.553 -64.283 1.00 56.19 76 VAL A C 1
ATOM 578 O O . VAL A 1 76 ? 49.654 20.768 -64.469 1.00 56.19 76 VAL A O 1
ATOM 581 N N . SER A 1 77 ? 48.026 19.636 -63.426 1.00 61.25 77 SER A N 1
ATOM 582 C CA . SER A 1 77 ? 48.933 18.688 -62.802 1.00 61.25 77 SER A CA 1
ATOM 583 C C . SER A 1 77 ? 49.258 17.656 -63.868 1.00 61.25 77 SER A C 1
ATOM 585 O O . SER A 1 77 ? 48.431 16.804 -64.157 1.00 61.25 77 SER A O 1
ATOM 587 N N . GLU A 1 78 ? 50.419 17.770 -64.503 1.00 68.81 78 GLU A N 1
ATOM 588 C CA . GLU A 1 78 ? 50.886 16.794 -65.485 1.00 68.81 78 GLU A CA 1
ATOM 589 C C . GLU A 1 78 ? 51.451 15.576 -64.744 1.00 68.81 78 GLU A C 1
ATOM 591 O O . GLU A 1 78 ? 52.630 15.510 -64.380 1.00 68.81 78 GLU A O 1
ATOM 596 N N . GLY A 1 79 ? 50.575 14.614 -64.453 1.00 79.31 79 GLY A N 1
ATOM 597 C CA . GLY A 1 79 ? 50.963 13.383 -63.776 1.00 79.31 79 GLY A CA 1
ATOM 598 C C . GLY A 1 79 ? 49.900 12.290 -63.798 1.00 79.31 79 GLY A C 1
ATOM 599 O O . GLY A 1 79 ? 48.758 12.506 -64.185 1.00 79.31 79 GLY A O 1
ATOM 600 N N . GLU A 1 80 ? 50.279 11.094 -63.359 1.00 87.88 80 GLU A N 1
ATOM 601 C CA . GLU A 1 80 ? 49.410 9.926 -63.205 1.00 87.88 80 GLU A CA 1
ATOM 602 C C . GLU A 1 80 ? 49.552 9.384 -61.780 1.00 87.88 80 GLU A C 1
ATOM 604 O O . GLU A 1 80 ? 50.660 9.186 -61.278 1.00 87.88 80 GLU A O 1
ATOM 609 N N . VAL A 1 81 ? 48.429 9.095 -61.125 1.00 90.38 81 VAL A N 1
ATOM 610 C CA . VAL A 1 81 ? 48.398 8.356 -59.864 1.00 90.38 81 VAL A CA 1
ATOM 611 C C . VAL A 1 81 ? 48.062 6.901 -60.156 1.00 90.38 81 VAL A C 1
ATOM 613 O O . VAL A 1 81 ? 46.965 6.571 -60.613 1.00 90.38 81 VAL A O 1
ATOM 616 N N . ARG A 1 82 ? 49.003 6.009 -59.849 1.00 93.19 82 ARG A N 1
ATOM 617 C CA . ARG A 1 82 ? 48.778 4.560 -59.864 1.00 93.19 82 ARG A CA 1
ATOM 618 C C . ARG A 1 82 ? 48.311 4.104 -58.493 1.00 93.19 82 ARG A C 1
ATOM 620 O O . ARG A 1 82 ? 49.003 4.336 -57.502 1.00 93.19 82 ARG A O 1
ATOM 627 N N . VAL A 1 83 ? 47.155 3.452 -58.449 1.00 92.06 83 VAL A N 1
ATOM 628 C CA . VAL A 1 83 ? 46.543 2.952 -57.212 1.00 92.06 83 VAL A CA 1
ATOM 629 C C . VAL A 1 83 ? 46.746 1.447 -57.136 1.00 92.06 83 VAL A C 1
ATOM 631 O O . VAL A 1 83 ? 46.401 0.738 -58.079 1.00 92.06 83 VAL A O 1
ATOM 634 N N . PHE A 1 84 ? 47.274 0.954 -56.020 1.00 91.31 84 PHE A N 1
ATOM 635 C CA . PHE A 1 84 ? 47.492 -0.470 -55.780 1.00 91.31 84 PHE A CA 1
ATOM 636 C C . PHE A 1 84 ? 46.772 -0.916 -54.511 1.00 91.31 84 PHE A C 1
ATOM 638 O O . PHE A 1 84 ? 46.756 -0.190 -53.520 1.00 91.31 84 PHE A O 1
ATOM 645 N N . LEU A 1 85 ? 46.227 -2.130 -54.518 1.00 89.75 85 LEU A N 1
ATOM 646 C CA . LEU A 1 85 ? 45.653 -2.780 -53.341 1.00 89.75 85 LEU A CA 1
ATOM 647 C C . LEU A 1 85 ? 46.295 -4.151 -53.166 1.00 89.75 85 LEU A C 1
ATOM 649 O O . LEU A 1 85 ? 46.225 -4.986 -54.065 1.00 89.75 85 LEU A O 1
ATOM 653 N N . GLY A 1 86 ? 46.965 -4.363 -52.032 1.00 86.81 86 GLY A N 1
ATOM 654 C CA . GLY A 1 86 ? 47.717 -5.598 -51.785 1.00 86.81 86 GLY A CA 1
ATOM 655 C C . GLY A 1 86 ? 48.783 -5.866 -52.857 1.00 86.81 86 GLY A C 1
ATOM 656 O O . GLY A 1 86 ? 48.996 -7.008 -53.242 1.00 86.81 86 GLY A O 1
ATOM 657 N N . GLY A 1 87 ? 49.389 -4.809 -53.413 1.00 85.38 87 GLY A N 1
ATOM 658 C CA . GLY A 1 87 ? 50.380 -4.897 -54.495 1.00 85.38 87 GLY A CA 1
ATOM 659 C C . GLY A 1 87 ? 49.802 -5.046 -55.910 1.00 85.38 87 GLY A C 1
ATOM 660 O O . GLY A 1 87 ? 50.525 -4.827 -56.880 1.00 85.38 87 GLY A O 1
ATOM 661 N N . LYS A 1 88 ? 48.501 -5.332 -56.068 1.00 87.75 88 LYS A N 1
ATOM 662 C CA . LYS A 1 88 ? 47.841 -5.407 -57.380 1.00 87.75 88 LYS A CA 1
ATOM 663 C C . LYS A 1 88 ? 47.433 -4.015 -57.859 1.00 87.75 88 LYS A C 1
ATOM 665 O O . LYS A 1 88 ? 46.762 -3.286 -57.131 1.00 87.75 88 LYS A O 1
ATOM 670 N N . LEU A 1 89 ? 47.805 -3.654 -59.089 1.00 90.50 89 LEU A N 1
ATOM 671 C CA . LEU A 1 89 ? 47.388 -2.394 -59.711 1.00 90.50 89 LEU A CA 1
ATOM 672 C C . LEU A 1 89 ? 45.861 -2.390 -59.903 1.00 90.50 89 LEU A C 1
ATOM 674 O O . LEU A 1 89 ? 45.330 -3.207 -60.650 1.00 90.50 89 LEU A O 1
ATOM 678 N N . LEU A 1 90 ? 45.174 -1.464 -59.234 1.00 88.94 90 LEU A N 1
ATOM 679 C CA . LEU A 1 90 ? 43.729 -1.255 -59.346 1.00 88.94 90 LEU A CA 1
ATOM 680 C C . LEU A 1 90 ? 43.357 -0.319 -60.492 1.00 88.94 90 LEU A C 1
ATOM 682 O O . LEU A 1 90 ? 42.299 -0.467 -61.094 1.00 88.94 90 LEU A O 1
ATOM 686 N N . GLY A 1 91 ? 44.199 0.673 -60.772 1.00 88.69 91 GLY A N 1
ATOM 687 C CA . GLY A 1 91 ? 43.902 1.663 -61.795 1.00 88.69 91 GLY A CA 1
ATOM 688 C C . GLY A 1 91 ? 44.990 2.713 -61.942 1.00 88.69 91 GLY A C 1
ATOM 689 O O . GLY A 1 91 ? 45.827 2.909 -61.056 1.00 88.69 91 GLY A O 1
ATOM 690 N N . ARG A 1 92 ? 44.957 3.380 -63.094 1.00 90.69 92 ARG A N 1
ATOM 691 C CA . ARG A 1 92 ? 45.808 4.515 -63.451 1.00 90.69 92 ARG A CA 1
ATOM 692 C C . ARG A 1 92 ? 44.905 5.727 -63.614 1.00 90.69 92 ARG A C 1
ATOM 694 O O . ARG A 1 92 ? 43.975 5.683 -64.415 1.00 90.69 92 ARG A O 1
ATOM 701 N N . ILE A 1 93 ? 45.135 6.761 -62.816 1.00 88.12 93 ILE A N 1
ATOM 702 C CA . ILE A 1 93 ? 44.313 7.969 -62.809 1.00 88.12 93 ILE A CA 1
ATOM 703 C C . ILE A 1 93 ? 45.182 9.128 -63.303 1.00 88.12 93 ILE A C 1
ATOM 705 O O . ILE A 1 93 ? 46.073 9.543 -62.560 1.00 88.12 93 ILE A O 1
ATOM 709 N N . PRO A 1 94 ? 44.960 9.656 -64.518 1.00 85.56 94 PRO A N 1
ATOM 710 C CA . PRO A 1 94 ? 45.617 10.888 -64.932 1.00 85.56 94 PRO A CA 1
ATOM 711 C C . PRO A 1 94 ? 45.146 12.041 -64.036 1.00 85.56 94 PRO A C 1
ATOM 713 O O . PRO A 1 94 ? 43.970 12.121 -63.674 1.00 85.56 94 PRO A O 1
ATOM 716 N N . LEU A 1 95 ? 46.068 12.917 -63.649 1.00 78.50 95 LEU A N 1
ATOM 717 C CA . LEU A 1 95 ? 45.752 14.145 -62.938 1.00 78.50 95 LEU A CA 1
ATOM 718 C C . LEU A 1 95 ? 45.236 15.175 -63.951 1.00 78.50 95 LEU A C 1
ATOM 720 O O . LEU A 1 95 ? 45.899 15.489 -64.932 1.00 78.50 95 LEU A O 1
ATOM 724 N N . GLY A 1 96 ? 44.027 15.681 -63.716 1.00 69.75 96 GLY A N 1
ATOM 725 C CA . GLY A 1 96 ? 43.381 16.718 -64.519 1.00 69.75 96 GLY A CA 1
ATOM 726 C C . GLY A 1 96 ? 42.842 17.826 -63.618 1.00 69.75 96 GLY A C 1
ATOM 727 O O . GLY A 1 96 ? 42.503 17.582 -62.457 1.00 69.75 96 GLY A O 1
ATOM 728 N N . ALA A 1 97 ? 42.782 19.058 -64.125 1.00 64.38 97 ALA A N 1
ATOM 729 C CA . ALA A 1 97 ? 42.249 20.185 -63.364 1.00 64.38 97 ALA A CA 1
ATOM 730 C C . ALA A 1 97 ? 40.754 19.975 -63.062 1.00 64.38 97 ALA A C 1
ATOM 732 O O . ALA A 1 97 ? 39.949 19.818 -63.973 1.00 64.38 97 ALA A O 1
ATOM 733 N N . GLY A 1 98 ? 40.384 19.971 -61.778 1.00 61.78 98 GLY A N 1
ATOM 734 C CA . GLY A 1 98 ? 38.983 19.917 -61.341 1.00 61.78 98 GLY A CA 1
ATOM 735 C C . GLY A 1 98 ? 38.274 18.565 -61.498 1.00 61.78 98 GLY A C 1
ATOM 736 O O . GLY A 1 98 ? 37.086 18.476 -61.192 1.00 61.78 98 GLY A O 1
ATOM 737 N N . GLU A 1 99 ? 38.959 17.501 -61.926 1.00 69.44 99 GLU A N 1
ATOM 738 C CA . GLU A 1 99 ? 38.328 16.190 -62.102 1.00 69.44 99 GLU A CA 1
ATOM 739 C C . GLU A 1 99 ? 38.388 15.324 -60.834 1.00 69.44 99 GLU A C 1
ATOM 741 O O . GLU A 1 99 ? 39.448 15.103 -60.247 1.00 69.44 99 GLU A O 1
ATOM 746 N N . SER A 1 100 ? 37.246 14.749 -60.444 1.00 74.75 100 SER A N 1
ATOM 747 C CA . SER A 1 100 ? 37.187 13.667 -59.456 1.00 74.75 100 SER A CA 1
ATOM 748 C C . SER A 1 100 ? 36.978 12.331 -60.162 1.00 74.75 100 SER A C 1
ATOM 750 O O . SER A 1 100 ? 36.072 12.185 -60.984 1.00 74.75 100 SER A O 1
ATOM 752 N N . ARG A 1 101 ? 37.801 11.333 -59.830 1.00 82.00 101 ARG A N 1
ATOM 753 C CA . ARG A 1 101 ? 37.698 9.970 -60.368 1.00 82.00 101 ARG A CA 1
ATOM 754 C C . ARG A 1 101 ? 37.417 8.986 -59.235 1.00 82.00 101 ARG A C 1
ATOM 756 O O . ARG A 1 101 ? 38.020 9.066 -58.166 1.00 82.00 101 ARG A O 1
ATOM 763 N N . VAL A 1 102 ? 36.496 8.050 -59.469 1.00 84.88 102 VAL A N 1
ATOM 764 C CA . VAL A 1 102 ? 36.107 7.019 -58.496 1.00 84.88 102 VAL A CA 1
ATOM 765 C C . VAL A 1 102 ? 36.480 5.649 -59.044 1.00 84.88 102 VAL A C 1
ATOM 767 O O . VAL A 1 102 ? 35.926 5.214 -60.049 1.00 84.88 102 VAL A O 1
ATOM 770 N N . LEU A 1 103 ? 37.379 4.948 -58.352 1.00 86.44 103 LEU A N 1
ATOM 771 C CA . LEU A 1 103 ? 37.648 3.532 -58.599 1.00 86.44 103 LEU A CA 1
ATOM 772 C C . LEU A 1 103 ? 36.725 2.696 -57.708 1.00 86.44 103 LEU A C 1
ATOM 774 O O . LEU A 1 103 ? 36.847 2.726 -56.482 1.00 86.44 103 LEU A O 1
ATOM 778 N N . ARG A 1 104 ? 35.781 1.970 -58.314 1.00 86.31 104 ARG A N 1
ATOM 779 C CA . ARG A 1 104 ? 34.959 0.990 -57.593 1.00 86.31 104 ARG A CA 1
ATOM 780 C C . ARG A 1 104 ? 35.697 -0.341 -57.565 1.00 86.31 104 ARG A C 1
ATOM 782 O O . ARG A 1 104 ? 36.055 -0.865 -58.612 1.00 86.31 104 ARG A O 1
ATOM 789 N N . VAL A 1 105 ? 35.902 -0.871 -56.366 1.00 84.56 105 VAL A N 1
ATOM 790 C CA . VAL A 1 105 ? 36.460 -2.208 -56.155 1.00 84.56 105 VAL A CA 1
ATOM 791 C C . VAL A 1 105 ? 35.321 -3.097 -55.678 1.00 84.56 105 VAL A C 1
ATOM 793 O O . VAL A 1 105 ? 34.749 -2.851 -54.617 1.00 84.56 105 VAL A O 1
ATOM 796 N N . GLU A 1 106 ? 34.948 -4.085 -56.487 1.00 81.44 106 GLU A N 1
ATOM 797 C CA . GLU A 1 106 ? 33.923 -5.057 -56.111 1.00 81.44 106 GLU A CA 1
ATOM 798 C C . GLU A 1 106 ? 34.445 -6.013 -55.034 1.00 81.44 106 GLU A C 1
ATOM 800 O O . GLU A 1 106 ? 35.640 -6.303 -54.972 1.00 81.44 106 GLU A O 1
ATOM 805 N N . GLY A 1 107 ? 33.547 -6.524 -54.186 1.00 70.81 107 GLY A N 1
ATOM 806 C CA . GLY A 1 107 ? 33.922 -7.332 -53.020 1.00 70.81 107 GLY A CA 1
ATOM 807 C C . GLY A 1 107 ? 34.762 -8.569 -53.358 1.00 70.81 107 GLY A C 1
ATOM 808 O O . GLY A 1 107 ? 35.674 -8.895 -52.608 1.00 70.81 107 GLY A O 1
ATOM 809 N N . GLY A 1 108 ? 34.521 -9.208 -54.509 1.00 73.19 108 GLY A N 1
ATOM 810 C CA . GLY A 1 108 ? 35.301 -10.367 -54.967 1.00 73.19 108 GLY A CA 1
ATOM 811 C C . GLY A 1 108 ? 36.738 -10.042 -55.396 1.00 73.19 108 GLY A C 1
ATOM 812 O O . GLY A 1 108 ? 37.562 -10.945 -55.500 1.00 73.19 108 GLY A O 1
ATOM 813 N N . ALA A 1 109 ? 37.057 -8.765 -55.626 1.00 73.12 109 ALA A N 1
ATOM 814 C CA . ALA A 1 109 ? 38.399 -8.304 -55.979 1.00 73.12 109 ALA A CA 1
ATOM 815 C C . ALA A 1 109 ? 39.226 -7.862 -54.757 1.00 73.12 109 ALA A C 1
ATOM 817 O O . ALA A 1 109 ? 40.397 -7.502 -54.916 1.00 73.12 109 ALA A O 1
ATOM 818 N N . LEU A 1 110 ? 38.637 -7.869 -53.554 1.00 82.31 110 LEU A N 1
ATOM 819 C CA . LEU A 1 110 ? 39.351 -7.576 -52.314 1.00 82.31 110 LEU A CA 1
ATOM 820 C C . LEU A 1 110 ? 40.168 -8.805 -51.882 1.00 82.31 110 LEU A C 1
ATOM 822 O O . LEU A 1 110 ? 39.617 -9.905 -51.810 1.00 82.31 110 LEU A O 1
ATOM 826 N N . PRO A 1 111 ? 41.467 -8.650 -51.574 1.00 81.75 111 PRO A N 1
ATOM 827 C CA . PRO A 1 111 ? 42.262 -9.751 -51.045 1.00 81.75 111 PRO A CA 1
ATOM 828 C C . PRO A 1 111 ? 41.765 -10.158 -49.644 1.00 81.75 111 PRO A C 1
ATOM 830 O O . PRO A 1 111 ? 41.263 -9.311 -48.898 1.00 81.75 111 PRO A O 1
ATOM 833 N N . PRO A 1 112 ? 41.901 -11.440 -49.257 1.00 79.06 112 PRO A N 1
ATOM 834 C CA . PRO A 1 112 ? 41.578 -11.877 -47.906 1.00 79.06 112 PRO A CA 1
ATOM 835 C C . PRO A 1 112 ? 42.577 -11.288 -46.896 1.00 79.06 112 PRO A C 1
ATOM 837 O O . PRO A 1 112 ? 43.786 -11.329 -47.112 1.00 79.06 112 PRO A O 1
ATOM 840 N N . GLY A 1 113 ? 42.073 -10.780 -45.769 1.00 80.06 113 GLY A N 1
ATOM 841 C CA . GLY A 1 113 ? 42.900 -10.242 -44.683 1.00 80.06 113 GLY A CA 1
ATOM 842 C C . GLY A 1 113 ? 43.352 -8.784 -44.878 1.00 80.06 113 GLY A C 1
ATOM 843 O O . GLY A 1 113 ? 42.777 -8.054 -45.689 1.00 80.06 113 GLY A O 1
ATOM 844 N N . PRO A 1 114 ? 44.338 -8.316 -44.089 1.00 82.94 114 PRO A N 1
ATOM 845 C CA . PRO A 1 114 ? 44.845 -6.949 -44.173 1.00 82.94 114 PRO A CA 1
ATOM 846 C C . PRO A 1 114 ? 45.449 -6.648 -45.550 1.00 82.94 114 PRO A C 1
ATOM 848 O O . PRO A 1 114 ? 46.299 -7.387 -46.041 1.00 82.94 114 PRO A O 1
ATOM 851 N N . ALA A 1 115 ? 45.046 -5.530 -46.154 1.00 86.12 115 ALA A N 1
ATOM 852 C CA . ALA A 1 115 ? 45.502 -5.120 -47.478 1.00 86.12 115 ALA A CA 1
ATOM 853 C C . ALA A 1 115 ? 45.992 -3.673 -47.461 1.00 86.12 115 ALA A C 1
ATOM 855 O O . ALA A 1 115 ? 45.259 -2.762 -47.075 1.00 86.12 115 ALA A O 1
ATOM 856 N N . ALA A 1 116 ? 47.224 -3.448 -47.915 1.00 89.00 116 ALA A N 1
ATOM 857 C CA . ALA A 1 116 ? 47.760 -2.102 -48.061 1.00 89.00 116 ALA A CA 1
ATOM 858 C C . ALA A 1 116 ? 47.195 -1.439 -49.325 1.00 89.00 116 ALA A C 1
ATOM 860 O O . ALA A 1 116 ? 47.334 -1.977 -50.427 1.00 89.00 116 ALA A O 1
ATOM 861 N N . LEU A 1 117 ? 46.582 -0.265 -49.162 1.00 89.69 117 LEU A N 1
ATOM 862 C CA . LEU A 1 117 ? 46.242 0.640 -50.257 1.00 89.69 117 LEU A CA 1
ATOM 863 C C . LEU A 1 117 ? 47.408 1.614 -50.448 1.00 89.69 117 LEU A C 1
ATOM 865 O O . LEU A 1 117 ? 47.687 2.414 -49.556 1.00 89.69 117 LEU A O 1
ATOM 869 N N . SER A 1 118 ? 48.092 1.545 -51.588 1.00 91.12 118 SER A N 1
ATOM 870 C CA . SER A 1 118 ? 49.232 2.413 -51.889 1.00 91.12 118 SER A CA 1
ATOM 871 C C . SER A 1 118 ? 49.015 3.225 -53.161 1.00 91.12 118 SER A C 1
ATOM 873 O O . SER A 1 118 ? 48.347 2.802 -54.107 1.00 91.12 118 SER A O 1
ATOM 875 N N . PHE A 1 119 ? 49.585 4.428 -53.165 1.00 91.00 119 PHE A N 1
ATOM 876 C CA . PHE A 1 119 ? 49.488 5.385 -54.258 1.00 91.00 119 PHE A CA 1
ATOM 877 C C . PHE A 1 119 ? 50.894 5.722 -54.738 1.00 91.00 119 PHE A C 1
ATOM 879 O O . PHE A 1 119 ? 51.753 6.087 -53.936 1.00 91.00 119 PHE A O 1
ATOM 886 N N . LYS A 1 120 ? 51.132 5.621 -56.045 1.00 91.88 120 LYS A N 1
ATOM 887 C CA . LYS A 1 120 ? 52.385 6.049 -56.668 1.00 91.88 120 LYS A CA 1
ATOM 888 C C . LYS A 1 120 ? 52.091 7.182 -57.638 1.00 91.88 120 LYS A C 1
ATOM 890 O O . LYS A 1 120 ? 51.449 6.957 -58.662 1.00 91.88 120 LYS A O 1
ATOM 895 N N . LEU A 1 121 ? 52.551 8.382 -57.293 1.00 88.94 121 LEU A N 1
ATOM 896 C CA . LEU A 1 121 ? 52.495 9.546 -58.170 1.00 88.94 121 LEU A CA 1
ATOM 897 C C . LEU A 1 121 ? 53.655 9.487 -59.167 1.00 88.94 121 LEU A C 1
ATOM 899 O O . LEU A 1 121 ? 54.805 9.293 -58.775 1.00 88.94 121 LEU A O 1
ATOM 903 N N . LEU A 1 122 ? 53.340 9.650 -60.445 1.00 87.94 122 LEU A N 1
ATOM 904 C CA . LEU A 1 122 ? 54.294 9.805 -61.535 1.00 87.94 122 LEU A CA 1
ATOM 905 C C . LEU A 1 122 ? 54.075 11.189 -62.148 1.00 87.94 122 LEU A C 1
ATOM 907 O O . LEU A 1 122 ? 52.960 11.483 -62.562 1.00 87.94 122 LEU A O 1
ATOM 911 N N . GLY A 1 123 ? 55.111 12.027 -62.198 1.00 82.38 123 GLY A N 1
ATOM 912 C CA . GLY A 1 123 ? 55.001 13.420 -62.653 1.00 82.38 123 GLY A CA 1
ATOM 913 C C . GLY A 1 123 ? 54.784 14.423 -61.514 1.00 82.38 123 GLY A C 1
ATOM 914 O O . GLY A 1 123 ? 55.033 14.119 -60.345 1.00 82.38 123 GLY A O 1
ATOM 915 N N . GLY A 1 124 ? 54.361 15.637 -61.867 1.00 74.62 124 GLY A N 1
ATOM 916 C CA . GLY A 1 124 ? 54.172 16.751 -60.936 1.00 74.62 124 GLY A CA 1
ATOM 917 C C . GLY A 1 124 ? 52.698 16.998 -60.619 1.00 74.62 124 GLY A C 1
ATOM 918 O O . GLY A 1 124 ? 51.834 16.876 -61.481 1.00 74.62 124 GLY A O 1
ATOM 919 N N . GLY A 1 125 ? 52.387 17.370 -59.376 1.00 74.56 125 GLY A N 1
ATOM 920 C CA . GLY A 1 125 ? 51.022 17.743 -59.001 1.00 74.56 125 GLY A CA 1
ATOM 921 C C . GLY A 1 125 ? 50.662 17.428 -57.558 1.00 74.56 125 GLY A C 1
ATOM 922 O O . GLY A 1 125 ? 51.451 16.868 -56.797 1.00 74.56 125 GLY A O 1
ATOM 923 N N . ARG A 1 126 ? 49.438 17.799 -57.179 1.00 73.44 126 ARG A N 1
ATOM 924 C CA . ARG A 1 126 ? 48.840 17.465 -55.881 1.00 73.44 126 ARG A CA 1
ATOM 925 C C . ARG A 1 126 ? 47.486 16.815 -56.118 1.00 73.44 126 ARG A C 1
ATOM 927 O O . ARG A 1 126 ? 46.751 17.227 -57.008 1.00 73.44 126 ARG A O 1
ATOM 934 N N . TYR A 1 127 ? 47.155 15.819 -55.307 1.00 75.88 127 TYR A N 1
ATOM 935 C CA . TYR A 1 127 ? 45.864 15.147 -55.353 1.00 75.88 127 TYR A CA 1
ATOM 936 C C . TYR A 1 127 ? 45.347 14.890 -53.942 1.00 75.88 127 TYR A C 1
ATOM 938 O O . TYR A 1 127 ? 46.114 14.747 -52.990 1.00 75.88 127 TYR A O 1
ATOM 946 N N . LEU A 1 128 ? 44.025 14.815 -53.828 1.00 75.75 128 LEU A N 1
ATOM 947 C CA . LEU A 1 128 ? 43.329 14.387 -52.623 1.00 75.75 128 LEU A CA 1
ATOM 948 C C . LEU A 1 128 ? 42.662 13.050 -52.913 1.00 75.75 128 LEU A C 1
ATOM 950 O O . LEU A 1 128 ? 42.091 12.853 -53.984 1.00 75.75 128 LEU A O 1
ATOM 954 N N . TRP A 1 129 ? 42.704 12.136 -51.952 1.00 79.56 129 TRP A N 1
ATOM 955 C CA . TRP A 1 129 ? 42.100 10.818 -52.100 1.00 79.56 129 TRP A CA 1
ATOM 956 C C . TRP A 1 129 ? 41.175 10.495 -50.926 1.00 79.56 129 TRP A C 1
ATOM 958 O O . TRP A 1 129 ? 41.278 11.057 -49.834 1.00 79.56 129 TRP A O 1
ATOM 968 N N . ARG A 1 130 ? 40.225 9.589 -51.174 1.00 77.69 130 ARG A N 1
ATOM 969 C CA . ARG A 1 130 ? 39.369 8.985 -50.149 1.00 77.69 130 ARG A CA 1
ATOM 970 C C . ARG A 1 130 ? 39.127 7.529 -50.508 1.00 77.69 130 ARG A C 1
ATOM 972 O O . ARG A 1 130 ? 38.636 7.247 -51.596 1.00 77.69 130 ARG A O 1
ATOM 979 N N . ALA A 1 131 ? 39.387 6.632 -49.565 1.00 80.81 131 ALA A N 1
ATOM 980 C CA . ALA A 1 131 ? 38.967 5.240 -49.650 1.00 80.81 131 ALA A CA 1
ATOM 981 C C . ALA A 1 131 ? 37.766 5.007 -48.727 1.00 80.81 131 ALA A C 1
ATOM 983 O O . ALA A 1 131 ? 37.719 5.534 -47.617 1.00 80.81 131 ALA A O 1
ATOM 984 N N . GLN A 1 132 ? 36.779 4.242 -49.192 1.00 78.19 132 GLN A N 1
ATOM 985 C CA . GLN A 1 132 ? 35.645 3.828 -48.374 1.00 78.19 132 GLN A CA 1
ATOM 986 C C . GLN A 1 132 ? 35.378 2.344 -48.600 1.00 78.19 132 GLN A C 1
ATOM 988 O O . GLN A 1 132 ? 35.036 1.942 -49.708 1.00 78.19 132 GLN A O 1
ATOM 993 N N . LEU A 1 133 ? 35.489 1.560 -47.530 1.00 78.38 133 LEU A N 1
ATOM 994 C CA . LEU A 1 133 ? 35.061 0.169 -47.496 1.00 78.38 133 LEU A CA 1
ATOM 995 C C . LEU A 1 133 ? 33.684 0.104 -46.826 1.00 78.38 133 LEU A C 1
ATOM 997 O O . LEU A 1 133 ? 33.489 0.668 -45.751 1.00 78.38 133 LEU A O 1
ATOM 1001 N N . LYS A 1 134 ? 32.718 -0.548 -47.478 1.00 76.38 134 LYS A N 1
ATOM 1002 C CA . LYS A 1 134 ? 31.394 -0.834 -46.913 1.00 76.38 134 LYS A CA 1
ATOM 1003 C C . LYS A 1 134 ? 31.121 -2.320 -47.050 1.00 76.38 134 LYS A C 1
ATOM 1005 O O . LYS A 1 134 ? 31.365 -2.888 -48.109 1.00 76.38 134 LYS A O 1
ATOM 1010 N N . GLY A 1 135 ? 30.576 -2.922 -46.007 1.00 76.94 135 GLY A N 1
ATOM 1011 C CA . GLY A 1 135 ? 30.211 -4.328 -46.006 1.00 76.94 135 GLY A CA 1
ATOM 1012 C C . GLY A 1 135 ? 29.459 -4.699 -44.739 1.00 76.94 135 GLY A C 1
ATOM 1013 O O . GLY A 1 135 ? 29.293 -3.873 -43.843 1.00 76.94 135 GLY A O 1
ATOM 1014 N N . LEU A 1 136 ? 29.005 -5.946 -44.690 1.00 74.94 136 LEU A N 1
ATOM 1015 C CA . LEU A 1 136 ? 28.437 -6.554 -43.494 1.00 74.94 136 LEU A CA 1
ATOM 1016 C C . LEU A 1 136 ? 29.523 -7.379 -42.808 1.00 74.94 136 LEU A C 1
ATOM 1018 O O . LEU A 1 136 ? 30.202 -8.180 -43.452 1.00 74.94 136 LEU A O 1
ATOM 1022 N N . THR A 1 137 ? 29.679 -7.201 -41.504 1.00 74.25 137 THR A N 1
ATOM 1023 C CA . THR A 1 137 ? 30.552 -8.037 -40.680 1.00 74.25 137 THR A CA 1
ATOM 1024 C C . THR A 1 137 ? 29.746 -9.195 -40.092 1.00 74.25 137 THR A C 1
ATOM 1026 O O . THR A 1 137 ? 28.569 -9.053 -39.768 1.00 74.25 137 THR A O 1
ATOM 1029 N N . LYS A 1 138 ? 30.369 -10.373 -39.945 1.00 70.06 138 LYS A N 1
ATOM 1030 C CA . LYS A 1 138 ? 29.737 -11.515 -39.253 1.00 70.06 138 LYS A CA 1
ATOM 1031 C C . LYS A 1 138 ? 29.647 -11.290 -37.735 1.00 70.06 138 LYS A C 1
ATOM 1033 O O . LYS A 1 138 ? 28.745 -11.816 -37.085 1.00 70.06 138 LYS A O 1
ATOM 1038 N N . GLY A 1 139 ? 30.588 -10.522 -37.186 1.00 69.50 139 GLY A N 1
ATOM 1039 C CA . GLY A 1 139 ? 30.675 -10.168 -35.771 1.00 69.50 139 GLY A CA 1
ATOM 1040 C C . GLY A 1 139 ? 30.185 -8.752 -35.481 1.00 69.50 139 GLY A C 1
ATOM 1041 O O . GLY A 1 139 ? 30.069 -7.923 -36.385 1.00 69.50 139 GLY A O 1
ATOM 1042 N N . LEU A 1 140 ? 29.911 -8.505 -34.202 1.00 78.31 140 LEU A N 1
ATOM 1043 C CA . LEU A 1 140 ? 29.666 -7.172 -33.658 1.00 78.31 140 LEU A CA 1
ATOM 1044 C C . LEU A 1 140 ? 30.972 -6.644 -33.071 1.00 78.31 140 LEU A C 1
ATOM 1046 O O . LEU A 1 140 ? 31.734 -7.429 -32.507 1.00 78.31 140 LEU A O 1
ATOM 1050 N N . ASP A 1 141 ? 31.206 -5.344 -33.190 1.00 78.12 141 ASP A N 1
ATOM 1051 C CA . ASP A 1 141 ? 32.383 -4.706 -32.615 1.00 78.12 141 ASP A CA 1
ATOM 1052 C C . ASP A 1 141 ? 32.195 -4.550 -31.098 1.00 78.12 141 ASP A C 1
ATOM 1054 O O . ASP A 1 141 ? 31.353 -3.781 -30.627 1.00 78.12 141 ASP A O 1
ATOM 1058 N N . SER A 1 142 ? 32.940 -5.331 -30.315 1.00 77.75 142 SER A N 1
ATOM 1059 C CA . SER A 1 142 ? 32.893 -5.249 -28.855 1.00 77.75 142 SER A CA 1
ATOM 1060 C C . SER A 1 142 ? 33.434 -3.926 -28.325 1.00 77.75 142 SER A C 1
ATOM 1062 O O . SER A 1 142 ? 33.003 -3.508 -27.252 1.00 77.75 142 SER A O 1
ATOM 1064 N N . ASP A 1 143 ? 34.309 -3.251 -29.074 1.00 83.56 143 ASP A N 1
ATOM 1065 C CA . ASP A 1 143 ? 34.975 -2.018 -28.645 1.00 83.56 143 ASP A CA 1
ATOM 1066 C C . ASP A 1 143 ? 34.021 -0.820 -28.661 1.00 83.56 143 ASP A C 1
ATOM 1068 O O . ASP A 1 143 ? 34.314 0.232 -28.093 1.00 83.56 143 ASP A O 1
ATOM 1072 N N . LEU A 1 144 ? 32.855 -0.967 -29.300 1.00 84.06 144 LEU A N 1
ATOM 1073 C CA . LEU A 1 144 ? 31.777 0.016 -29.252 1.00 84.06 144 LEU A CA 1
ATOM 1074 C C . LEU A 1 144 ? 30.910 -0.125 -27.998 1.00 84.06 144 LEU A C 1
ATOM 1076 O O . LEU A 1 144 ? 30.099 0.758 -27.731 1.00 84.06 144 LEU A O 1
ATOM 1080 N N . ARG A 1 145 ? 31.051 -1.186 -27.197 1.00 85.31 145 ARG A N 1
ATOM 1081 C CA . ARG A 1 145 ? 30.293 -1.309 -25.945 1.00 85.31 145 ARG A CA 1
ATOM 1082 C C . ARG A 1 145 ? 30.884 -0.409 -24.878 1.00 85.31 145 ARG A C 1
ATOM 1084 O O . ARG A 1 145 ? 32.088 -0.381 -24.675 1.00 85.31 145 ARG A O 1
ATOM 1091 N N . GLU A 1 146 ? 30.012 0.325 -24.195 1.00 85.62 146 GLU A N 1
ATOM 1092 C CA . GLU A 1 146 ? 30.373 1.226 -23.091 1.00 85.62 146 GLU A CA 1
ATOM 1093 C C . GLU A 1 146 ? 31.449 2.286 -23.420 1.00 85.62 146 GLU A C 1
ATOM 1095 O O . GLU A 1 146 ? 31.963 2.949 -22.524 1.00 85.62 146 GLU A O 1
ATOM 1100 N N . LYS A 1 147 ? 31.748 2.510 -24.708 1.00 87.50 147 LYS A N 1
ATOM 1101 C CA . LYS A 1 147 ? 32.820 3.398 -25.180 1.00 87.50 147 LYS A CA 1
ATOM 1102 C C . LYS A 1 147 ? 32.576 4.872 -24.863 1.00 87.50 147 LYS A C 1
ATOM 1104 O O . LYS A 1 147 ? 33.486 5.579 -24.439 1.00 87.50 147 LYS A O 1
ATOM 1109 N N . TYR A 1 148 ? 31.359 5.351 -25.101 1.00 88.31 148 TYR A N 1
ATOM 1110 C CA . TYR A 1 148 ? 30.952 6.732 -24.833 1.00 88.31 148 TYR A CA 1
ATOM 1111 C C . TYR A 1 148 ? 29.997 6.850 -23.635 1.00 88.31 148 TYR A C 1
ATOM 1113 O O . TYR A 1 148 ? 30.044 7.821 -22.882 1.00 88.31 148 TYR A O 1
ATOM 1121 N N . ALA A 1 149 ? 29.124 5.862 -23.463 1.00 93.31 149 ALA A N 1
ATOM 1122 C CA . ALA A 1 149 ? 28.080 5.803 -22.447 1.00 93.31 149 ALA A CA 1
ATOM 1123 C C . ALA A 1 149 ? 27.762 4.356 -22.082 1.00 93.31 149 ALA A C 1
ATOM 1125 O O . ALA A 1 149 ? 27.951 3.474 -22.914 1.00 93.31 149 ALA A O 1
ATOM 1126 N N . SER A 1 150 ? 27.201 4.119 -20.897 1.00 95.62 150 SER A N 1
ATOM 1127 C CA . SER A 1 150 ? 26.493 2.865 -20.628 1.00 95.62 150 SER A CA 1
ATOM 1128 C C . SER A 1 150 ? 25.175 2.880 -21.400 1.00 95.62 150 SER A C 1
ATOM 1130 O O . SER A 1 150 ? 24.434 3.868 -21.340 1.00 95.62 150 SER A O 1
ATOM 1132 N N . PHE A 1 151 ? 24.904 1.811 -22.150 1.00 96.06 151 PHE A N 1
ATOM 1133 C CA . PHE A 1 151 ? 23.709 1.698 -22.976 1.00 96.06 151 PHE A CA 1
ATOM 1134 C C . PHE A 1 151 ? 23.100 0.296 -22.883 1.00 96.06 151 PHE A C 1
ATOM 1136 O O . PHE A 1 151 ? 23.679 -0.684 -23.351 1.00 96.06 151 PHE A O 1
ATOM 1143 N N . GLU A 1 152 ? 21.903 0.211 -22.305 1.00 96.38 152 GLU A N 1
ATOM 1144 C CA . GLU A 1 152 ? 21.143 -1.029 -22.161 1.00 96.38 152 GLU A CA 1
ATOM 1145 C C . GLU A 1 152 ? 19.842 -0.974 -22.972 1.00 96.38 152 GLU A C 1
ATOM 1147 O O . GLU A 1 152 ? 19.106 0.015 -22.923 1.00 96.38 152 GLU A O 1
ATOM 1152 N N . ARG A 1 153 ? 19.533 -2.071 -23.676 1.00 96.00 153 ARG A N 1
ATOM 1153 C CA . ARG A 1 153 ? 18.204 -2.343 -24.236 1.00 96.00 153 ARG A CA 1
ATOM 1154 C C . ARG A 1 153 ? 17.565 -3.499 -23.476 1.00 96.00 153 ARG A C 1
ATOM 1156 O O . ARG A 1 153 ? 18.093 -4.609 -23.489 1.00 96.00 153 ARG A O 1
ATOM 1163 N N . THR A 1 154 ? 16.405 -3.257 -22.879 1.00 96.19 154 THR A N 1
ATOM 1164 C CA . THR A 1 154 ? 15.606 -4.277 -22.192 1.00 96.19 154 THR A CA 1
ATOM 1165 C C . THR A 1 154 ? 14.267 -4.447 -22.905 1.00 96.19 154 THR A C 1
ATOM 1167 O O . THR A 1 154 ? 13.581 -3.460 -23.160 1.00 96.19 154 THR A O 1
ATOM 1170 N N . VAL A 1 155 ? 13.877 -5.688 -23.200 1.00 95.81 155 VAL A N 1
ATOM 1171 C CA . VAL A 1 155 ? 12.528 -6.021 -23.682 1.00 95.81 155 VAL A CA 1
ATOM 1172 C C . VAL A 1 155 ? 11.717 -6.561 -22.508 1.00 95.81 155 VAL A C 1
ATOM 1174 O O . VAL A 1 155 ? 12.161 -7.447 -21.777 1.00 95.81 155 VAL A O 1
ATOM 1177 N N . LEU A 1 156 ? 10.548 -5.976 -22.298 1.00 95.62 156 LEU A N 1
ATOM 1178 C CA . LEU A 1 156 ? 9.668 -6.193 -21.163 1.00 95.62 156 LEU A CA 1
ATOM 1179 C C . LEU A 1 156 ? 8.294 -6.633 -21.664 1.00 95.62 156 LEU A C 1
ATOM 1181 O O . LEU A 1 156 ? 7.844 -6.221 -22.735 1.00 95.62 156 LEU A O 1
ATOM 1185 N N . ALA A 1 157 ? 7.602 -7.437 -20.867 1.00 94.31 157 ALA A N 1
ATOM 1186 C CA . ALA A 1 157 ? 6.201 -7.739 -21.099 1.00 94.31 157 ALA A CA 1
ATOM 1187 C C . ALA A 1 157 ? 5.392 -6.433 -21.150 1.00 94.31 157 ALA A C 1
ATOM 1189 O O . ALA A 1 157 ? 5.661 -5.486 -20.402 1.00 94.31 157 ALA A O 1
ATOM 1190 N N . ALA A 1 158 ? 4.401 -6.373 -22.041 1.00 90.00 158 ALA A N 1
ATOM 1191 C CA . ALA A 1 158 ? 3.473 -5.253 -22.045 1.00 90.00 158 ALA A CA 1
ATOM 1192 C C . ALA A 1 158 ? 2.740 -5.164 -20.693 1.00 90.00 158 ALA A C 1
ATOM 1194 O O . ALA A 1 158 ? 2.478 -6.201 -20.074 1.00 90.00 158 ALA A O 1
ATOM 1195 N N . PRO A 1 159 ? 2.392 -3.947 -20.235 1.00 87.62 159 PRO A N 1
ATOM 1196 C CA . PRO A 1 159 ? 1.621 -3.787 -19.013 1.00 87.62 159 PRO A CA 1
ATOM 1197 C C . PRO A 1 159 ? 0.324 -4.585 -19.070 1.00 87.62 159 PRO A C 1
ATOM 1199 O O . PRO A 1 159 ? -0.336 -4.641 -20.114 1.00 87.62 159 PRO A O 1
ATOM 1202 N N . MET A 1 160 ? -0.062 -5.164 -17.936 1.00 89.44 160 MET A N 1
ATOM 1203 C CA . MET A 1 160 ? -1.344 -5.838 -17.837 1.00 89.44 160 MET A CA 1
ATOM 1204 C C . MET A 1 160 ? -2.478 -4.852 -18.124 1.00 89.44 160 MET A C 1
ATOM 1206 O O . MET A 1 160 ? -2.472 -3.720 -17.644 1.00 89.44 160 MET A O 1
ATOM 1210 N N . LEU A 1 161 ? -3.461 -5.292 -18.907 1.00 89.31 161 LEU A N 1
ATOM 1211 C CA . LEU A 1 161 ? -4.676 -4.529 -19.152 1.00 89.31 161 LEU A CA 1
ATOM 1212 C C . LEU A 1 161 ? -5.791 -5.052 -18.250 1.00 89.31 161 LEU A C 1
ATOM 1214 O O . LEU A 1 161 ? -6.048 -6.255 -18.216 1.00 89.31 161 LEU A O 1
ATOM 1218 N N . TYR A 1 162 ? -6.492 -4.141 -17.589 1.00 88.81 162 TYR A N 1
ATOM 1219 C CA . TYR A 1 162 ? -7.729 -4.424 -16.878 1.00 88.81 162 TYR A CA 1
ATOM 1220 C C . TYR A 1 162 ? -8.838 -3.543 -17.456 1.00 88.81 162 TYR A C 1
ATOM 1222 O O . TYR A 1 162 ? -8.721 -2.320 -17.471 1.00 88.81 162 TYR A O 1
ATOM 1230 N N . GLU A 1 163 ? -9.878 -4.168 -18.021 1.00 87.31 163 GLU A N 1
ATOM 1231 C CA . GLU A 1 163 ? -10.983 -3.473 -18.713 1.00 87.31 163 GLU A CA 1
ATOM 1232 C C . GLU A 1 163 ? -10.501 -2.459 -19.775 1.00 87.31 163 GLU A C 1
ATOM 1234 O O . GLU A 1 163 ? -11.033 -1.361 -19.917 1.00 87.31 163 GLU A O 1
ATOM 1239 N N . GLY A 1 164 ? -9.440 -2.811 -20.510 1.00 86.38 164 GLY A N 1
ATOM 1240 C CA . GLY A 1 164 ? -8.848 -1.957 -21.547 1.00 86.38 164 GLY A CA 1
ATOM 1241 C C . GLY A 1 164 ? -7.937 -0.838 -21.027 1.00 86.38 164 GLY A C 1
ATOM 1242 O O . GLY A 1 164 ? -7.342 -0.128 -21.836 1.00 86.38 164 GLY A O 1
ATOM 1243 N N . ARG A 1 165 ? -7.768 -0.692 -19.706 1.00 87.62 165 ARG A N 1
ATOM 1244 C CA . ARG A 1 165 ? -6.836 0.270 -19.100 1.00 87.62 165 ARG A CA 1
ATOM 1245 C C . ARG A 1 165 ? -5.536 -0.420 -18.680 1.00 87.62 165 ARG A C 1
ATOM 1247 O O . ARG A 1 165 ? -5.599 -1.466 -18.034 1.00 87.62 165 ARG A O 1
ATOM 1254 N N . PRO A 1 166 ? -4.360 0.135 -19.013 1.00 90.38 166 PRO A N 1
ATOM 1255 C CA . PRO A 1 166 ? -3.092 -0.421 -18.562 1.00 90.38 166 PRO A CA 1
ATOM 1256 C C . PRO A 1 166 ? -2.878 -0.165 -17.070 1.00 90.38 166 PRO A C 1
ATOM 1258 O O . PRO A 1 166 ? -3.018 0.965 -16.600 1.00 90.38 166 PRO A O 1
ATOM 1261 N N . LEU A 1 167 ? -2.489 -1.208 -16.343 1.00 93.25 167 LEU A N 1
ATOM 1262 C CA . LEU A 1 167 ? -1.968 -1.096 -14.986 1.00 93.25 167 LEU A CA 1
ATOM 1263 C C . LEU A 1 167 ? -0.527 -0.597 -15.049 1.00 93.25 167 LEU A C 1
ATOM 1265 O O . LEU A 1 167 ? 0.243 -1.002 -15.920 1.00 93.25 167 LEU A O 1
ATOM 1269 N N . THR A 1 168 ? -0.151 0.302 -14.144 1.00 92.38 168 THR A N 1
ATOM 1270 C CA . THR A 1 168 ? 1.222 0.822 -14.114 1.00 92.38 168 THR A CA 1
ATOM 1271 C C . THR A 1 168 ? 2.099 -0.103 -13.266 1.00 92.38 168 THR A C 1
ATOM 1273 O O . THR A 1 168 ? 1.874 -0.154 -12.055 1.00 92.38 168 THR A O 1
ATOM 1276 N N . PRO A 1 169 ? 3.086 -0.815 -13.850 1.00 93.88 169 PRO A N 1
ATOM 1277 C CA . PRO A 1 169 ? 4.027 -1.621 -13.085 1.00 93.88 169 PRO A CA 1
ATOM 1278 C C . PRO A 1 169 ? 4.997 -0.734 -12.306 1.00 93.88 169 PRO A C 1
ATOM 1280 O O . PRO A 1 169 ? 5.405 0.333 -12.765 1.00 93.88 169 PRO A O 1
ATOM 1283 N N . GLY A 1 170 ? 5.397 -1.204 -11.132 1.00 94.44 170 GLY A N 1
ATOM 1284 C CA . GLY A 1 170 ? 6.262 -0.463 -10.225 1.00 94.44 170 GLY A CA 1
ATOM 1285 C C . GLY A 1 170 ? 6.201 -0.930 -8.772 1.00 94.44 170 GLY A C 1
ATOM 1286 O O . GLY A 1 170 ? 5.468 -1.851 -8.403 1.00 94.44 170 GLY A O 1
ATOM 1287 N N . PHE A 1 171 ? 7.010 -0.265 -7.953 1.00 96.56 171 PHE A N 1
ATOM 1288 C CA . PHE A 1 171 ? 7.189 -0.526 -6.522 1.00 96.56 171 PHE A CA 1
ATOM 1289 C C . PHE A 1 171 ? 6.973 0.753 -5.695 1.00 96.56 171 PHE A C 1
ATOM 1291 O O . PHE A 1 171 ? 7.476 0.880 -4.581 1.00 96.56 171 PHE A O 1
ATOM 1298 N N . THR A 1 172 ? 6.272 1.743 -6.250 1.00 96.12 172 THR A N 1
ATOM 1299 C CA . THR A 1 172 ? 6.119 3.073 -5.651 1.00 96.12 172 THR A CA 1
ATOM 1300 C C . THR A 1 172 ? 5.304 3.059 -4.357 1.00 96.12 172 THR A C 1
ATOM 1302 O O . THR A 1 172 ? 5.514 3.940 -3.515 1.00 96.12 172 THR A O 1
ATOM 1305 N N . VAL A 1 173 ? 4.435 2.061 -4.156 1.00 96.94 173 VAL A N 1
ATOM 1306 C CA . VAL A 1 173 ? 3.646 1.886 -2.921 1.00 96.94 173 VAL A CA 1
ATOM 1307 C C . VAL A 1 173 ? 4.436 1.293 -1.750 1.00 96.94 173 VAL A C 1
ATOM 1309 O O . VAL A 1 173 ? 3.948 1.313 -0.620 1.00 96.94 173 VAL A O 1
ATOM 1312 N N . VAL A 1 174 ? 5.647 0.787 -1.991 1.00 96.81 174 VAL A N 1
ATOM 1313 C CA . VAL A 1 174 ? 6.460 0.063 -1.004 1.00 96.81 174 VAL A CA 1
ATOM 1314 C C . VAL A 1 174 ? 7.403 1.014 -0.261 1.00 96.81 174 VAL A C 1
ATOM 1316 O O . VAL A 1 174 ? 7.912 1.982 -0.830 1.00 96.81 174 VAL A O 1
ATOM 1319 N N . GLU A 1 175 ? 7.606 0.769 1.030 1.00 94.50 175 GLU A N 1
ATOM 1320 C CA . GLU A 1 175 ? 8.497 1.526 1.906 1.00 94.50 175 GLU A CA 1
ATOM 1321 C C . GLU A 1 175 ? 9.895 0.894 1.970 1.00 94.50 175 GLU A C 1
ATOM 1323 O O . GLU A 1 175 ? 10.043 -0.318 2.118 1.00 94.50 175 GLU A O 1
ATOM 1328 N N . GLY A 1 176 ? 10.926 1.742 1.934 1.00 90.38 176 GLY A N 1
ATOM 1329 C CA . GLY A 1 176 ? 12.319 1.330 2.099 1.00 90.38 176 GLY A CA 1
ATOM 1330 C C . GLY A 1 176 ? 12.965 0.740 0.838 1.00 90.38 176 GLY A C 1
ATOM 1331 O O . GLY A 1 176 ? 12.347 0.677 -0.228 1.00 90.38 176 GLY A O 1
ATOM 1332 N N . PRO A 1 177 ? 14.250 0.350 0.929 1.00 90.12 177 PRO A N 1
ATOM 1333 C CA . PRO A 1 177 ? 14.948 -0.300 -0.169 1.00 90.12 177 PRO A CA 1
ATOM 1334 C C . PRO A 1 177 ? 14.384 -1.706 -0.375 1.00 90.12 177 PRO A C 1
ATOM 1336 O O . PRO A 1 177 ? 14.378 -2.523 0.544 1.00 90.12 177 PRO A O 1
ATOM 1339 N N . VAL A 1 178 ? 13.939 -2.004 -1.595 1.00 91.56 178 VAL A N 1
ATOM 1340 C CA . VAL A 1 178 ? 13.397 -3.321 -1.944 1.00 91.56 178 VAL A CA 1
ATOM 1341 C C . VAL A 1 178 ? 14.046 -3.873 -3.197 1.00 91.56 178 VAL A C 1
ATOM 1343 O O . VAL A 1 178 ? 14.386 -3.136 -4.124 1.00 91.56 178 VAL A O 1
ATOM 1346 N N . LYS A 1 179 ? 14.210 -5.198 -3.229 1.00 91.75 179 LYS A N 1
ATOM 1347 C CA . LYS A 1 179 ? 14.681 -5.897 -4.421 1.00 91.75 179 LYS A CA 1
ATOM 1348 C C . LYS A 1 179 ? 13.587 -5.838 -5.483 1.00 91.75 179 LYS A C 1
ATOM 1350 O O . LYS A 1 179 ? 12.576 -6.532 -5.386 1.00 91.75 179 LYS A O 1
ATOM 1355 N N . THR A 1 180 ? 13.796 -4.993 -6.483 1.00 93.12 180 THR A N 1
ATOM 1356 C CA . THR A 1 180 ? 12.899 -4.877 -7.629 1.00 93.12 180 THR A CA 1
ATOM 1357 C C . THR A 1 180 ? 13.118 -6.032 -8.600 1.00 93.12 180 THR A C 1
ATOM 1359 O O . THR A 1 180 ? 14.126 -6.744 -8.562 1.00 93.12 180 THR A O 1
ATOM 1362 N N . PHE A 1 181 ? 12.137 -6.241 -9.468 1.00 94.00 181 PHE A N 1
ATOM 1363 C CA . PHE A 1 181 ? 12.226 -7.186 -10.568 1.00 94.00 181 PHE A CA 1
ATOM 1364 C C . PHE A 1 181 ? 11.558 -6.593 -11.804 1.00 94.00 181 PHE A C 1
ATOM 1366 O O . PHE A 1 181 ? 10.771 -5.650 -11.714 1.00 94.00 181 PHE A O 1
ATOM 1373 N N . GLU A 1 182 ? 11.870 -7.177 -12.953 1.00 93.38 182 GLU A N 1
ATOM 1374 C CA . GLU A 1 182 ? 11.331 -6.785 -14.246 1.00 93.38 182 GLU A CA 1
ATOM 1375 C C . GLU A 1 182 ? 10.755 -8.017 -14.935 1.00 93.38 182 GLU A C 1
ATOM 1377 O O . GLU A 1 182 ? 11.403 -9.064 -14.987 1.00 93.38 182 GLU A O 1
ATOM 1382 N N . ASN A 1 183 ? 9.548 -7.894 -15.483 1.00 94.56 183 ASN A N 1
ATOM 1383 C CA . ASN A 1 183 ? 8.964 -8.930 -16.328 1.00 94.56 183 ASN A CA 1
ATOM 1384 C C . ASN A 1 183 ? 9.601 -8.829 -17.718 1.00 94.56 183 ASN A C 1
ATOM 1386 O O . ASN A 1 183 ? 9.068 -8.151 -18.593 1.00 94.56 183 ASN A O 1
ATOM 1390 N N . ARG A 1 184 ? 10.780 -9.434 -17.895 1.00 94.94 184 ARG A N 1
ATOM 1391 C CA . ARG A 1 184 ? 11.460 -9.502 -19.196 1.00 94.94 184 ARG A CA 1
ATOM 1392 C C . ARG A 1 184 ? 10.685 -10.408 -20.148 1.00 94.94 184 ARG A C 1
ATOM 1394 O O . ARG A 1 184 ? 10.120 -11.406 -19.712 1.00 94.94 184 ARG A O 1
ATOM 1401 N N . ALA A 1 185 ? 10.669 -10.033 -21.421 1.00 94.56 185 ALA A N 1
ATOM 1402 C CA . ALA A 1 185 ? 10.013 -10.794 -22.474 1.00 94.56 185 ALA A CA 1
ATOM 1403 C C . ALA A 1 185 ? 11.001 -11.087 -23.601 1.00 94.56 185 ALA A C 1
ATOM 1405 O O . ALA A 1 185 ? 11.706 -10.197 -24.076 1.00 94.56 185 ALA A O 1
ATOM 1406 N N . GLU A 1 186 ? 11.016 -12.336 -24.040 1.00 94.88 186 GLU A N 1
ATOM 1407 C CA . GLU A 1 186 ? 11.726 -12.808 -25.225 1.00 94.88 186 GLU A CA 1
ATOM 1408 C C . GLU A 1 186 ? 10.750 -13.145 -26.355 1.00 94.88 186 GLU A C 1
ATOM 1410 O O . GLU A 1 186 ? 11.177 -13.335 -27.496 1.00 94.88 186 GLU A O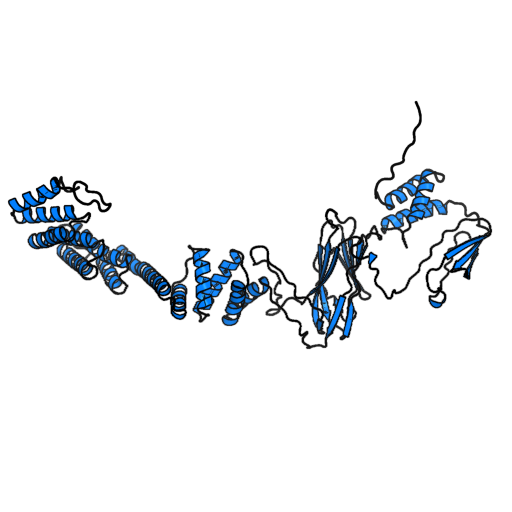 1
ATOM 1415 N N . LYS A 1 187 ? 9.443 -13.201 -26.059 1.00 95.75 187 LYS A N 1
ATOM 1416 C CA . LYS A 1 187 ? 8.404 -13.613 -27.004 1.00 95.75 187 LYS A CA 1
ATOM 1417 C C . LYS A 1 187 ? 7.294 -12.580 -27.145 1.00 95.75 187 LYS A C 1
ATOM 1419 O O . LYS A 1 187 ? 6.886 -11.934 -26.184 1.00 95.75 187 LYS A O 1
ATOM 1424 N N . VAL A 1 188 ? 6.743 -12.467 -28.350 1.00 95.94 188 VAL A N 1
ATOM 1425 C CA . VAL A 1 188 ? 5.560 -11.645 -28.636 1.00 95.94 188 VAL A CA 1
ATOM 1426 C C . VAL A 1 188 ? 4.676 -12.343 -29.664 1.00 95.94 188 VAL A C 1
ATOM 1428 O O . VAL A 1 188 ? 5.136 -12.730 -30.727 1.00 95.94 188 VAL A O 1
ATOM 1431 N N . ALA A 1 189 ? 3.391 -12.533 -29.376 1.00 95.56 189 ALA A N 1
ATOM 1432 C CA . ALA A 1 189 ? 2.468 -13.102 -30.361 1.00 95.56 189 ALA A CA 1
ATOM 1433 C C . ALA A 1 189 ? 2.050 -12.059 -31.409 1.00 95.56 189 ALA A C 1
ATOM 1435 O O . ALA A 1 189 ? 1.963 -10.867 -31.103 1.00 95.56 189 ALA A O 1
ATOM 1436 N N . VAL A 1 190 ? 1.726 -12.500 -32.630 1.00 96.38 190 VAL A N 1
ATOM 1437 C CA . VAL A 1 190 ? 1.194 -11.609 -33.676 1.00 96.38 190 VAL A CA 1
ATOM 1438 C C . VAL A 1 190 ? -0.031 -10.836 -33.172 1.00 96.38 190 VAL A C 1
ATOM 1440 O O . VAL A 1 190 ? -1.005 -11.423 -32.691 1.00 96.38 190 VAL A O 1
ATOM 1443 N N . GLY A 1 191 ? 0.011 -9.506 -33.307 1.00 91.75 191 GLY A N 1
ATOM 1444 C CA . GLY A 1 191 ? -1.029 -8.584 -32.835 1.00 91.75 191 GLY A CA 1
ATOM 1445 C C . GLY A 1 191 ? -0.983 -8.268 -31.334 1.00 91.75 191 GLY A C 1
ATOM 1446 O O . GLY A 1 191 ? -1.855 -7.561 -30.832 1.00 91.75 191 GLY A O 1
ATOM 1447 N N . ARG A 1 192 ? 0.010 -8.783 -30.602 1.00 94.00 192 ARG A N 1
ATOM 1448 C CA . ARG A 1 192 ? 0.313 -8.398 -29.217 1.00 94.00 192 ARG A CA 1
ATOM 1449 C C . ARG A 1 192 ? 1.560 -7.530 -29.176 1.00 94.00 192 ARG A C 1
ATOM 1451 O O . ARG A 1 192 ? 2.277 -7.418 -30.170 1.00 94.00 192 ARG A O 1
ATOM 1458 N N . THR A 1 193 ? 1.783 -6.897 -28.031 1.00 95.25 193 THR A N 1
ATOM 1459 C CA . THR A 1 193 ? 2.885 -5.960 -27.840 1.00 95.25 193 THR A CA 1
ATOM 1460 C C . THR A 1 193 ? 3.840 -6.404 -26.740 1.00 95.25 193 THR A C 1
ATOM 1462 O O . THR A 1 193 ? 3.460 -7.110 -25.806 1.00 95.25 193 THR A O 1
ATOM 1465 N N . VAL A 1 194 ? 5.086 -5.960 -26.861 1.00 95.75 194 VAL A N 1
ATOM 1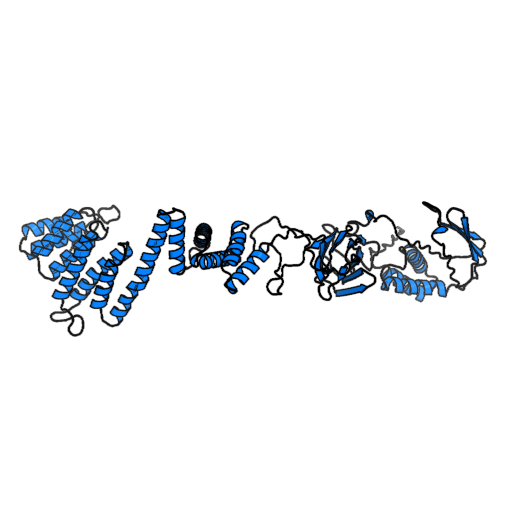466 C CA . VAL A 1 194 ? 6.103 -5.940 -25.805 1.00 95.75 194 VAL A CA 1
ATOM 1467 C C . VAL A 1 194 ? 6.643 -4.523 -25.689 1.00 95.75 194 VAL A C 1
ATOM 1469 O O . VAL A 1 194 ? 6.596 -3.755 -26.649 1.00 95.75 194 VAL A O 1
ATOM 1472 N N . ARG A 1 195 ? 7.156 -4.164 -24.518 1.00 96.25 195 ARG A N 1
ATOM 1473 C CA . ARG A 1 195 ? 7.706 -2.839 -24.249 1.00 96.25 195 ARG A CA 1
ATOM 1474 C C . ARG A 1 195 ? 9.222 -2.876 -24.294 1.00 96.25 195 ARG A C 1
ATOM 1476 O O . ARG A 1 195 ? 9.844 -3.665 -23.595 1.00 96.25 195 ARG A O 1
ATOM 1483 N N . VAL A 1 196 ? 9.827 -1.990 -25.065 1.00 96.88 196 VAL A N 1
ATOM 1484 C CA . VAL A 1 196 ? 11.275 -1.802 -25.098 1.00 96.88 196 VAL A CA 1
ATOM 1485 C C . VAL A 1 196 ? 11.648 -0.605 -24.234 1.00 96.88 196 VAL A C 1
ATOM 1487 O O . VAL A 1 196 ? 11.035 0.458 -24.331 1.00 96.88 196 VAL A O 1
ATOM 1490 N N . ARG A 1 197 ? 12.674 -0.780 -23.399 1.00 97.44 197 ARG A N 1
ATOM 1491 C CA . ARG A 1 197 ? 13.358 0.289 -22.671 1.00 97.44 197 ARG A CA 1
ATOM 1492 C C . ARG A 1 197 ? 14.786 0.414 -23.178 1.00 97.44 197 ARG A C 1
ATOM 1494 O O . ARG A 1 197 ? 15.551 -0.546 -23.122 1.00 97.44 197 ARG A O 1
ATOM 1501 N N . LEU A 1 198 ? 15.154 1.617 -23.591 1.00 98.00 198 LEU A N 1
ATOM 1502 C CA . LEU A 1 198 ? 16.516 2.024 -23.909 1.00 98.00 198 LEU A CA 1
ATOM 1503 C C . LEU A 1 198 ? 17.019 2.935 -22.797 1.00 98.00 198 LEU A C 1
ATOM 1505 O O . LEU A 1 198 ? 16.513 4.044 -22.652 1.00 98.00 198 LEU A O 1
ATOM 1509 N N . ARG A 1 199 ? 17.993 2.479 -22.007 1.00 97.88 199 ARG A N 1
ATOM 1510 C CA . ARG A 1 199 ? 18.581 3.246 -20.904 1.00 97.88 199 ARG A CA 1
ATOM 1511 C C . ARG A 1 199 ? 19.988 3.683 -21.269 1.00 97.88 199 ARG A C 1
ATOM 1513 O O . ARG A 1 199 ? 20.848 2.841 -21.510 1.00 97.88 199 ARG A O 1
ATOM 1520 N N . VAL A 1 200 ? 20.220 4.991 -21.261 1.00 97.19 200 VAL A N 1
ATOM 1521 C CA . VAL A 1 200 ? 21.512 5.595 -21.595 1.00 97.19 200 VAL A CA 1
ATOM 1522 C C . VAL A 1 200 ? 22.002 6.411 -20.404 1.00 97.19 200 VAL A C 1
ATOM 1524 O O . VAL A 1 200 ? 21.279 7.266 -19.884 1.00 97.19 200 VAL A O 1
ATOM 1527 N N . ALA A 1 201 ? 23.232 6.161 -19.959 1.00 96.94 201 ALA A N 1
ATOM 1528 C CA . ALA A 1 201 ? 23.843 6.879 -18.847 1.00 96.94 201 ALA A CA 1
ATOM 1529 C C . ALA A 1 201 ? 25.289 7.280 -19.170 1.00 96.94 201 ALA A C 1
ATOM 1531 O O . ALA A 1 201 ? 26.052 6.454 -19.677 1.00 96.94 201 ALA A O 1
ATOM 1532 N N . PRO A 1 202 ? 25.690 8.533 -18.884 1.00 94.62 202 PRO A N 1
ATOM 1533 C CA . PRO A 1 202 ? 27.070 8.943 -19.081 1.00 94.62 202 PRO A CA 1
ATOM 1534 C C . PRO A 1 202 ? 27.976 8.201 -18.082 1.00 94.62 202 PRO A C 1
ATOM 1536 O O . PRO A 1 202 ? 27.505 7.810 -17.006 1.00 94.62 202 PRO A O 1
ATOM 1539 N N . PRO A 1 203 ? 29.274 8.032 -18.386 1.00 91.50 203 PRO A N 1
ATOM 1540 C CA . PRO A 1 203 ? 30.245 7.533 -17.421 1.00 91.50 203 PRO A CA 1
ATOM 1541 C C . PRO A 1 203 ? 30.183 8.316 -16.104 1.00 91.50 203 PRO A C 1
ATOM 1543 O O . PRO A 1 203 ? 29.900 9.521 -16.091 1.00 91.50 203 PRO A O 1
ATOM 1546 N N . LYS A 1 204 ? 30.455 7.646 -14.982 1.00 89.38 204 LYS A N 1
ATOM 1547 C CA . LYS A 1 204 ? 30.369 8.253 -13.647 1.00 89.38 204 LYS A CA 1
ATOM 1548 C C . LYS A 1 204 ? 31.213 9.536 -13.577 1.00 89.38 204 LYS A C 1
ATOM 1550 O O . LYS A 1 204 ? 32.381 9.531 -13.945 1.00 89.38 204 LYS A O 1
ATOM 1555 N N . GLY A 1 205 ? 30.614 10.631 -13.104 1.00 87.44 205 GLY A N 1
ATOM 1556 C CA . GLY A 1 205 ? 31.280 11.938 -12.998 1.00 87.44 205 GLY A CA 1
ATOM 1557 C C . GLY A 1 205 ? 31.372 12.732 -14.308 1.00 87.44 205 GLY A C 1
ATOM 1558 O O . GLY A 1 205 ? 31.969 13.805 -14.321 1.00 87.44 205 GLY A O 1
ATOM 1559 N N . SER A 1 206 ? 30.772 12.248 -15.399 1.00 90.00 206 SER A N 1
ATOM 1560 C CA . SER A 1 206 ? 30.726 12.947 -16.686 1.00 90.00 206 SER A CA 1
ATOM 1561 C C . SER A 1 206 ? 29.301 13.362 -17.071 1.00 90.00 206 SER A C 1
ATOM 1563 O O . SER A 1 206 ? 28.320 12.987 -16.427 1.00 90.00 206 SER A O 1
ATOM 1565 N N . SER A 1 207 ? 29.185 14.175 -18.121 1.00 90.00 207 SER A N 1
ATOM 1566 C CA . SER A 1 207 ? 27.905 14.595 -18.693 1.00 90.00 207 SER A CA 1
ATOM 1567 C C . SER A 1 207 ? 27.953 14.519 -20.209 1.00 90.00 207 SER A C 1
ATOM 1569 O O . SER A 1 207 ? 29.005 14.694 -20.832 1.00 90.00 207 SER A O 1
ATOM 1571 N N . PHE A 1 208 ? 26.793 14.271 -20.802 1.00 90.38 208 PHE A N 1
ATOM 1572 C CA . PHE A 1 208 ? 26.637 14.336 -22.244 1.00 90.38 208 PHE A CA 1
ATOM 1573 C C . PHE A 1 208 ? 26.815 15.770 -22.761 1.00 90.38 208 PHE A C 1
ATOM 1575 O O . PHE A 1 208 ? 26.573 16.751 -22.051 1.00 90.38 208 PHE A O 1
ATOM 1582 N N . ARG A 1 209 ? 27.261 15.881 -24.016 1.00 81.56 209 ARG A N 1
ATOM 1583 C CA . ARG A 1 209 ? 27.470 17.147 -24.728 1.00 81.56 209 ARG A CA 1
ATOM 1584 C C . ARG A 1 209 ? 27.036 16.986 -26.180 1.00 81.56 209 ARG A C 1
ATOM 1586 O O . ARG A 1 209 ? 27.335 15.951 -26.771 1.00 81.56 209 ARG A O 1
ATOM 1593 N N . GLY A 1 210 ? 26.446 18.037 -26.742 1.00 78.75 210 GLY A N 1
ATOM 1594 C CA . GLY A 1 210 ? 25.950 18.049 -28.119 1.00 78.75 210 GLY A CA 1
ATOM 1595 C C . GLY A 1 210 ? 24.539 17.481 -28.251 1.00 78.75 210 GLY A C 1
ATOM 1596 O O . GLY A 1 210 ? 23.859 17.235 -27.250 1.00 78.75 210 GLY A O 1
ATOM 1597 N N . HIS A 1 211 ? 24.104 17.299 -29.491 1.00 86.50 211 HIS A N 1
ATOM 1598 C CA . HIS A 1 211 ? 22.829 16.703 -29.840 1.00 86.50 211 HIS A CA 1
ATOM 1599 C C . HIS A 1 211 ? 22.944 15.186 -29.879 1.00 86.50 211 HIS A C 1
ATOM 1601 O O . HIS A 1 211 ? 23.728 14.596 -30.624 1.00 86.50 211 HIS A O 1
ATOM 1607 N N . LEU A 1 212 ? 22.130 14.552 -29.050 1.00 91.75 212 LEU A N 1
ATOM 1608 C CA . LEU A 1 212 ? 22.168 13.120 -28.834 1.00 91.75 212 LEU A CA 1
ATOM 1609 C C . LEU A 1 212 ? 21.199 12.397 -29.764 1.00 91.75 212 LEU A C 1
ATOM 1611 O O . LEU A 1 212 ? 20.044 12.806 -29.919 1.00 91.75 212 LEU A O 1
ATOM 1615 N N . VAL A 1 213 ? 21.663 11.295 -30.350 1.00 93.19 213 VAL A N 1
ATOM 1616 C CA . VAL A 1 213 ? 20.867 10.449 -31.240 1.00 93.19 213 VAL A CA 1
ATOM 1617 C C . VAL A 1 213 ? 20.956 8.997 -30.786 1.00 93.19 213 VAL A C 1
ATOM 1619 O O . VAL A 1 213 ? 22.043 8.482 -30.522 1.00 93.19 213 VAL A O 1
ATOM 1622 N N . VAL A 1 214 ? 19.803 8.335 -30.711 1.00 95.94 214 VAL A N 1
ATOM 1623 C CA . VAL A 1 214 ? 19.687 6.893 -30.473 1.00 95.94 214 VAL A CA 1
ATOM 1624 C C . VAL A 1 214 ? 19.088 6.248 -31.716 1.00 95.94 214 VAL A C 1
ATOM 1626 O O . VAL A 1 214 ? 18.099 6.738 -32.253 1.00 95.94 214 VAL A O 1
ATOM 1629 N N . VAL A 1 215 ? 19.668 5.149 -32.180 1.00 94.62 215 VAL A N 1
ATOM 1630 C CA . VAL A 1 215 ? 19.173 4.360 -33.310 1.00 94.62 215 VAL A CA 1
ATOM 1631 C C . VAL A 1 215 ? 18.942 2.943 -32.820 1.00 94.62 215 VAL A C 1
ATOM 1633 O O . VAL A 1 215 ? 19.881 2.305 -32.358 1.00 94.62 215 VAL A O 1
ATOM 1636 N N . ASP A 1 216 ? 17.714 2.446 -32.914 1.00 95.75 216 ASP A N 1
ATOM 1637 C CA . ASP A 1 216 ? 17.396 1.053 -32.601 1.00 95.75 216 ASP A CA 1
ATOM 1638 C C . ASP A 1 216 ? 17.010 0.311 -33.879 1.00 95.75 216 ASP A C 1
ATOM 1640 O O . ASP A 1 216 ? 16.103 0.721 -34.611 1.00 95.75 216 ASP A O 1
ATOM 1644 N N . GLU A 1 217 ? 17.729 -0.771 -34.161 1.00 92.75 217 GLU A N 1
ATOM 1645 C CA . GLU A 1 217 ? 17.421 -1.680 -35.259 1.00 92.75 217 GLU A CA 1
ATOM 1646 C C . GLU A 1 217 ? 16.336 -2.651 -34.791 1.00 92.75 217 GLU A C 1
ATOM 1648 O O . GLU A 1 217 ? 16.555 -3.474 -33.892 1.00 92.75 217 GLU A O 1
ATOM 1653 N N . LEU A 1 218 ? 15.156 -2.565 -35.403 1.00 93.31 218 LEU A N 1
ATOM 1654 C CA . LEU A 1 218 ? 14.016 -3.363 -34.984 1.00 93.31 218 LEU A CA 1
ATOM 1655 C C . LEU A 1 218 ? 14.206 -4.834 -35.394 1.00 93.31 218 LEU A C 1
ATOM 1657 O O . LEU A 1 218 ? 14.709 -5.116 -36.486 1.00 93.31 218 LEU A O 1
ATOM 1661 N N . PRO A 1 219 ? 13.774 -5.801 -34.564 1.00 94.06 219 PRO A N 1
ATOM 1662 C CA . PRO A 1 219 ? 13.687 -7.194 -34.990 1.00 94.06 219 PRO A CA 1
ATOM 1663 C C . PRO A 1 219 ? 12.757 -7.309 -36.206 1.00 94.06 219 PRO A C 1
ATOM 1665 O O . PRO A 1 219 ? 11.657 -6.766 -36.185 1.00 94.06 219 PRO A O 1
ATOM 1668 N N . GLY A 1 220 ? 13.164 -8.041 -37.248 1.00 92.88 220 GLY A N 1
ATOM 1669 C CA . GLY A 1 220 ? 12.451 -8.056 -38.537 1.00 92.88 220 GLY A CA 1
ATOM 1670 C C . GLY A 1 220 ? 10.989 -8.531 -38.505 1.00 92.88 220 GLY A C 1
ATOM 1671 O O . GLY A 1 220 ? 10.230 -8.200 -39.408 1.00 92.88 220 GLY A O 1
ATOM 1672 N N . GLY A 1 221 ? 10.580 -9.284 -37.480 1.00 93.94 221 GLY A N 1
ATOM 1673 C CA . GLY A 1 221 ? 9.190 -9.708 -37.279 1.00 93.94 221 GLY A CA 1
ATOM 1674 C C . GLY A 1 221 ? 8.334 -8.730 -36.475 1.00 93.94 221 GLY A C 1
ATOM 1675 O O . GLY A 1 221 ? 7.170 -9.034 -36.216 1.00 93.94 221 GLY A O 1
ATOM 1676 N N . CYS A 1 222 ? 8.887 -7.588 -36.065 1.00 95.88 222 CYS A N 1
ATOM 1677 C CA . CYS A 1 222 ? 8.233 -6.611 -35.205 1.00 95.88 222 CYS A CA 1
ATOM 1678 C C . CYS A 1 222 ? 8.083 -5.251 -35.899 1.00 95.88 222 CYS A C 1
ATOM 1680 O O . CYS A 1 222 ? 8.901 -4.871 -36.733 1.00 95.88 222 CYS A O 1
ATOM 1682 N N . ALA A 1 223 ? 7.072 -4.486 -35.490 1.00 94.31 223 ALA A N 1
ATOM 1683 C CA . ALA A 1 223 ? 6.869 -3.103 -35.920 1.00 94.31 223 ALA A CA 1
ATOM 1684 C C . ALA A 1 223 ? 6.697 -2.172 -34.715 1.00 94.31 223 ALA A C 1
ATOM 1686 O O . ALA A 1 223 ? 6.123 -2.576 -33.695 1.00 94.31 223 ALA A O 1
ATOM 1687 N N . LEU A 1 224 ? 7.171 -0.929 -34.835 1.00 95.50 224 LEU A N 1
ATOM 1688 C CA . LEU A 1 224 ? 6.942 0.111 -33.834 1.00 95.50 224 LEU A CA 1
ATOM 1689 C C . LEU A 1 224 ? 5.439 0.387 -33.716 1.00 95.50 224 LEU A C 1
ATOM 1691 O O . LEU A 1 224 ? 4.753 0.566 -34.718 1.00 95.50 224 LEU A O 1
ATOM 1695 N N . VAL A 1 225 ? 4.921 0.448 -32.491 1.00 95.19 225 VAL A N 1
ATOM 1696 C CA . VAL A 1 225 ? 3.547 0.900 -32.253 1.00 95.19 225 VAL A CA 1
ATOM 1697 C C . VAL A 1 225 ? 3.515 2.432 -32.336 1.00 95.19 225 VAL A C 1
ATOM 1699 O O . VAL A 1 225 ? 4.179 3.089 -31.520 1.00 95.19 225 VAL A O 1
ATOM 1702 N N . PRO A 1 226 ? 2.752 3.033 -33.269 1.00 92.19 226 PRO A N 1
ATOM 1703 C CA . PRO A 1 226 ? 2.692 4.485 -33.417 1.00 92.19 226 PRO A CA 1
ATOM 1704 C C . PRO A 1 226 ? 2.246 5.181 -32.127 1.00 92.19 226 PRO A C 1
ATOM 1706 O O . PRO A 1 226 ? 1.342 4.717 -31.436 1.00 92.19 226 PRO A O 1
ATOM 1709 N N . GLY A 1 227 ? 2.899 6.293 -31.783 1.00 92.25 227 GLY A N 1
ATOM 1710 C CA . GLY A 1 227 ? 2.577 7.076 -30.582 1.00 92.25 227 GLY A CA 1
ATOM 1711 C C . GLY A 1 227 ? 2.955 6.422 -29.244 1.00 92.25 227 GLY A C 1
ATOM 1712 O O . GLY A 1 227 ? 2.704 7.010 -28.196 1.00 92.25 227 GLY A O 1
ATOM 1713 N N . SER A 1 228 ? 3.578 5.237 -29.245 1.00 94.88 228 SER A N 1
ATOM 1714 C CA . SER A 1 228 ? 3.999 4.556 -28.008 1.00 94.88 228 SER A CA 1
ATOM 1715 C C . SER A 1 228 ? 5.277 5.127 -27.384 1.00 94.88 228 SER A C 1
ATOM 1717 O O . SER A 1 228 ? 5.572 4.835 -26.224 1.00 94.88 228 SER A O 1
ATOM 1719 N N . VAL A 1 229 ? 6.033 5.930 -28.140 1.00 97.12 229 VAL A N 1
ATOM 1720 C CA . VAL A 1 229 ? 7.324 6.474 -27.711 1.00 97.12 229 VAL A CA 1
ATOM 1721 C C . VAL A 1 229 ? 7.132 7.444 -26.545 1.00 97.12 229 VAL A C 1
ATOM 1723 O O . VAL A 1 229 ? 6.383 8.414 -26.638 1.00 97.12 229 VAL A O 1
ATOM 1726 N N . LYS A 1 230 ? 7.848 7.202 -25.448 1.00 96.19 230 LYS A N 1
ATOM 1727 C CA . LYS A 1 230 ? 7.914 8.047 -24.253 1.00 96.19 230 LYS A CA 1
ATOM 1728 C C . LYS A 1 230 ? 9.365 8.260 -23.849 1.00 96.19 230 LYS A C 1
ATOM 1730 O O . LYS A 1 230 ? 10.199 7.371 -23.992 1.00 96.19 230 LYS A O 1
ATOM 1735 N N . GLY A 1 231 ? 9.652 9.422 -23.284 1.00 96.38 231 GLY A N 1
ATOM 1736 C CA . GLY A 1 231 ? 10.998 9.828 -22.896 1.00 96.38 231 GLY A CA 1
ATOM 1737 C C . GLY A 1 231 ? 11.359 11.176 -23.514 1.00 96.38 231 GLY A C 1
ATOM 1738 O O . GLY A 1 231 ? 10.508 11.824 -24.123 1.00 96.38 231 GLY A O 1
ATOM 1739 N N . PRO A 1 232 ? 12.604 11.632 -23.341 1.00 95.81 232 PRO A N 1
ATOM 1740 C CA . PRO A 1 232 ? 13.038 12.934 -23.823 1.00 95.81 232 PRO A CA 1
ATOM 1741 C C . PRO A 1 232 ? 13.428 12.863 -25.297 1.00 95.81 232 PRO A C 1
ATOM 1743 O O . PRO A 1 232 ? 14.605 12.897 -25.632 1.00 95.81 232 PRO A O 1
ATOM 1746 N N . VAL A 1 233 ? 12.440 12.694 -26.167 1.00 96.31 233 VAL A N 1
ATOM 1747 C CA . VAL A 1 233 ? 12.646 12.592 -27.612 1.00 96.31 233 VAL A CA 1
ATOM 1748 C C . VAL A 1 233 ? 11.976 13.784 -28.286 1.00 96.31 233 VAL A C 1
ATOM 1750 O O . VAL A 1 233 ? 10.775 13.981 -28.143 1.00 96.31 233 VAL A O 1
ATOM 1753 N N . GLU A 1 234 ? 12.758 14.574 -29.014 1.00 95.25 234 GLU A N 1
ATOM 1754 C CA . GLU A 1 234 ? 12.301 15.741 -29.776 1.00 95.25 234 GLU A CA 1
ATOM 1755 C C . GLU A 1 234 ? 11.716 15.327 -31.131 1.00 95.25 234 GLU A C 1
ATOM 1757 O O . GLU A 1 234 ? 10.746 15.913 -31.607 1.00 95.25 234 GLU A O 1
ATOM 1762 N N . LEU A 1 235 ? 12.296 14.298 -31.758 1.00 94.56 235 LEU A N 1
ATOM 1763 C CA . LEU A 1 235 ? 11.861 13.788 -33.055 1.00 94.56 235 LEU A CA 1
ATOM 1764 C C . LEU A 1 235 ? 12.088 12.278 -33.155 1.00 94.56 235 LEU A C 1
ATOM 1766 O O . LEU A 1 235 ? 13.136 11.763 -32.766 1.00 94.56 235 LEU A O 1
ATOM 1770 N N . VAL A 1 236 ? 11.121 11.581 -33.749 1.00 96.12 236 VAL A N 1
ATOM 1771 C CA . VAL A 1 236 ? 11.218 10.161 -34.105 1.00 96.12 236 VAL A CA 1
ATOM 1772 C C . VAL A 1 236 ? 11.210 10.041 -35.626 1.00 96.12 236 VAL A C 1
ATOM 1774 O O . VAL A 1 236 ? 10.367 10.638 -36.294 1.00 96.12 236 VAL A O 1
ATOM 1777 N N . ARG A 1 237 ? 12.142 9.266 -36.185 1.00 94.38 237 ARG A N 1
ATOM 1778 C CA . ARG A 1 237 ? 12.138 8.876 -37.601 1.00 94.38 237 ARG A CA 1
ATOM 1779 C C . ARG A 1 237 ? 12.160 7.363 -37.725 1.00 94.38 237 ARG A C 1
ATOM 1781 O O . ARG A 1 237 ? 13.099 6.722 -37.265 1.00 94.38 237 ARG A O 1
ATOM 1788 N N . GLU A 1 238 ? 11.152 6.817 -38.385 1.00 91.94 238 GLU A N 1
ATOM 1789 C CA . GLU A 1 238 ? 11.043 5.393 -38.689 1.00 91.94 238 GLU A CA 1
ATOM 1790 C C . GLU A 1 238 ? 11.345 5.142 -40.171 1.00 91.94 238 GLU A C 1
ATOM 1792 O O . GLU A 1 238 ? 10.956 5.922 -41.042 1.00 91.94 238 GLU A O 1
ATOM 1797 N N . GLY A 1 239 ? 12.058 4.056 -40.471 1.00 85.06 239 GLY A N 1
ATOM 1798 C CA . GLY A 1 239 ? 12.247 3.597 -41.843 1.00 85.06 239 GLY A CA 1
ATOM 1799 C C . GLY A 1 239 ? 13.356 2.561 -41.978 1.00 85.06 239 GLY A C 1
ATOM 1800 O O . GLY A 1 239 ? 14.302 2.544 -41.199 1.00 85.06 239 GLY A O 1
ATOM 1801 N N . LYS A 1 240 ? 13.263 1.703 -43.004 1.00 83.81 240 LYS A N 1
ATOM 1802 C CA . LYS A 1 240 ? 14.274 0.673 -43.329 1.00 83.81 240 LYS A CA 1
ATOM 1803 C C . LYS A 1 240 ? 14.599 -0.281 -42.161 1.00 83.81 240 LYS A C 1
ATOM 1805 O O . LYS A 1 240 ? 15.753 -0.655 -41.987 1.00 83.81 240 LYS A O 1
ATOM 1810 N N . GLY A 1 241 ? 13.594 -0.658 -41.365 1.00 85.94 241 GLY A N 1
ATOM 1811 C CA . GLY A 1 241 ? 13.765 -1.597 -40.246 1.00 85.94 241 GLY A CA 1
ATOM 1812 C C . GLY A 1 241 ? 14.461 -1.010 -39.014 1.00 85.94 241 GLY A C 1
ATOM 1813 O O . GLY A 1 241 ? 14.900 -1.760 -38.149 1.00 85.94 241 GLY A O 1
ATOM 1814 N N . ARG A 1 242 ? 14.565 0.320 -38.914 1.00 92.44 242 ARG A N 1
ATOM 1815 C CA . ARG A 1 242 ? 15.123 1.014 -37.750 1.00 92.44 242 ARG A CA 1
ATOM 1816 C C . ARG A 1 242 ? 14.280 2.204 -37.334 1.00 92.44 242 ARG A C 1
ATOM 1818 O O . ARG A 1 242 ? 13.542 2.781 -38.138 1.00 92.44 242 ARG A O 1
ATOM 1825 N N . VAL A 1 243 ? 14.469 2.605 -36.085 1.00 95.44 243 VAL A N 1
ATOM 1826 C CA . VAL A 1 243 ? 13.895 3.818 -35.509 1.00 95.44 243 VAL A CA 1
ATOM 1827 C C . VAL A 1 243 ? 15.028 4.690 -34.994 1.00 95.44 243 VAL A C 1
ATOM 1829 O O . VAL A 1 243 ? 15.936 4.221 -34.316 1.00 95.44 243 VAL A O 1
ATOM 1832 N N . THR A 1 244 ? 15.001 5.969 -35.351 1.00 95.56 244 THR A N 1
ATOM 1833 C CA . THR A 1 244 ? 15.956 6.980 -34.892 1.00 95.56 244 THR A CA 1
ATOM 1834 C C . THR A 1 244 ? 15.251 7.974 -33.983 1.00 95.56 244 THR A C 1
ATOM 1836 O O . THR A 1 244 ? 14.290 8.625 -34.394 1.00 95.56 244 THR A O 1
ATOM 1839 N N . PHE A 1 245 ? 15.755 8.107 -32.763 1.00 96.69 245 PHE A N 1
ATOM 1840 C CA . PHE A 1 245 ? 15.294 9.038 -31.747 1.00 96.69 245 PHE A CA 1
ATOM 1841 C C . PHE A 1 245 ? 16.294 10.190 -31.630 1.00 96.69 245 PHE A C 1
ATOM 1843 O O . PHE A 1 245 ? 17.459 9.984 -31.282 1.00 96.69 245 PHE A O 1
ATOM 1850 N N . PHE A 1 246 ? 15.837 11.408 -31.897 1.00 95.12 246 PHE A N 1
ATOM 1851 C CA . PHE A 1 246 ? 16.597 12.629 -31.652 1.00 95.12 246 PHE A CA 1
ATOM 1852 C C . PHE A 1 246 ? 16.252 13.127 -30.249 1.00 95.12 246 PHE A C 1
ATOM 1854 O O . PHE A 1 246 ? 15.114 13.508 -29.993 1.00 95.12 246 PHE A O 1
ATOM 1861 N N . VAL A 1 247 ? 17.215 13.067 -29.331 1.00 94.50 247 VAL A N 1
ATOM 1862 C CA . VAL A 1 247 ? 17.036 13.404 -27.905 1.00 94.50 247 VAL A CA 1
ATOM 1863 C C . VAL A 1 247 ? 17.375 14.870 -27.620 1.00 94.50 247 VAL A C 1
ATOM 1865 O O . VAL A 1 247 ? 16.930 15.427 -26.619 1.00 94.50 247 VAL A O 1
ATOM 1868 N N . GLY A 1 248 ? 18.175 15.490 -28.489 1.00 87.12 248 GLY A N 1
ATOM 1869 C CA . GLY A 1 248 ? 18.590 16.882 -28.346 1.00 87.12 248 GLY A CA 1
ATOM 1870 C C . GLY A 1 248 ? 19.672 17.085 -27.286 1.00 87.12 248 GLY A C 1
ATOM 1871 O O . GLY A 1 248 ? 20.524 16.218 -27.065 1.00 87.12 248 GLY A O 1
ATOM 1872 N N . GLY A 1 249 ? 19.680 18.269 -26.670 1.00 85.25 249 GLY A N 1
ATOM 1873 C CA . GLY A 1 249 ? 20.714 18.712 -25.728 1.00 85.25 249 GLY A CA 1
ATOM 1874 C C . GLY A 1 249 ? 20.456 18.257 -24.291 1.00 85.25 249 GLY A C 1
ATOM 1875 O O . GLY A 1 249 ? 19.972 19.031 -23.466 1.00 85.25 249 GLY A O 1
ATOM 1876 N N . ARG A 1 250 ? 20.812 17.013 -23.956 1.00 89.44 250 ARG A N 1
ATOM 1877 C CA . ARG A 1 250 ? 20.661 16.462 -22.596 1.00 89.44 250 ARG A CA 1
ATOM 1878 C C . ARG A 1 250 ? 22.016 16.280 -21.917 1.00 89.44 250 ARG A C 1
ATOM 1880 O O . ARG A 1 250 ? 22.999 16.007 -22.589 1.00 89.44 250 ARG A O 1
ATOM 1887 N N . ARG A 1 251 ? 22.077 16.428 -20.585 1.00 91.25 251 ARG A N 1
ATOM 1888 C CA . ARG A 1 251 ? 23.331 16.304 -19.804 1.00 91.25 251 ARG A CA 1
ATOM 1889 C C . ARG A 1 251 ? 23.452 15.015 -18.989 1.00 91.25 251 ARG A C 1
ATOM 1891 O O . ARG A 1 251 ? 24.559 14.514 -18.819 1.00 91.25 251 ARG A O 1
ATOM 1898 N N . GLY A 1 252 ? 22.337 14.517 -18.455 1.00 94.00 252 GLY A N 1
ATOM 1899 C CA . GLY A 1 252 ? 22.292 13.377 -17.534 1.00 94.00 252 GLY A CA 1
ATOM 1900 C C . GLY A 1 252 ? 21.685 12.110 -18.144 1.00 94.00 252 GLY A C 1
ATOM 1901 O O . GLY A 1 252 ? 21.320 12.116 -19.323 1.00 94.00 252 GLY A O 1
ATOM 1902 N N . PRO A 1 253 ? 21.543 11.037 -17.342 1.00 96.56 253 PRO A N 1
ATOM 1903 C CA . PRO A 1 253 ? 20.954 9.784 -17.793 1.00 96.56 253 PRO A CA 1
ATOM 1904 C C . PRO A 1 253 ? 19.505 9.963 -18.255 1.00 96.56 253 PRO A C 1
ATOM 1906 O O . PRO A 1 253 ? 18.782 10.875 -17.828 1.00 96.56 253 PRO A O 1
ATOM 1909 N N . PHE A 1 254 ? 19.076 9.077 -19.145 1.00 97.19 254 PHE A N 1
ATOM 1910 C CA . PHE A 1 254 ? 17.712 9.061 -19.644 1.00 97.19 254 PHE A CA 1
ATOM 1911 C C . PHE A 1 254 ? 17.279 7.687 -20.114 1.0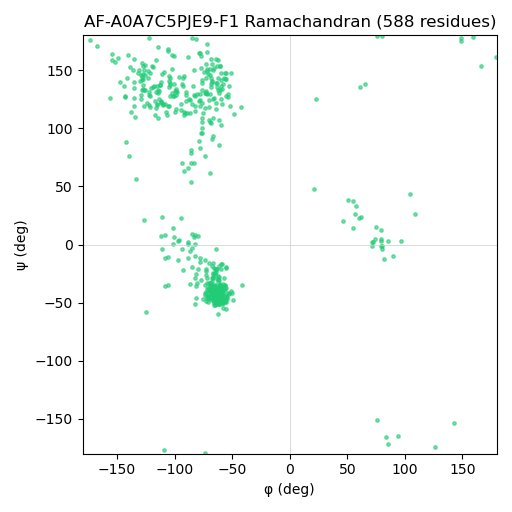0 97.19 254 PHE A C 1
ATOM 1913 O O . PHE A 1 254 ? 18.093 6.796 -20.353 1.00 97.19 254 PHE A O 1
ATOM 1920 N N . GLU A 1 255 ? 15.966 7.556 -20.256 1.00 98.00 255 GLU A N 1
ATOM 1921 C CA . GLU A 1 255 ? 15.334 6.368 -20.791 1.00 98.00 255 GLU A CA 1
ATOM 1922 C C . GLU A 1 255 ? 14.374 6.750 -21.912 1.00 98.00 255 GLU A C 1
ATOM 1924 O O . GLU A 1 255 ? 13.676 7.765 -21.826 1.00 98.00 255 GLU A O 1
ATOM 1929 N N . ILE A 1 256 ? 14.347 5.921 -22.950 1.00 98.19 256 ILE A N 1
ATOM 1930 C CA . ILE A 1 256 ? 13.343 5.948 -24.009 1.00 98.19 256 ILE A CA 1
ATOM 1931 C C . ILE A 1 256 ? 12.560 4.646 -23.910 1.00 98.19 256 ILE A C 1
ATOM 1933 O O . ILE A 1 256 ? 13.139 3.563 -23.832 1.00 98.19 256 ILE A O 1
ATOM 1937 N N . TRP A 1 257 ? 11.243 4.763 -23.909 1.00 97.69 257 TRP A N 1
ATOM 1938 C CA . TRP A 1 257 ? 10.308 3.655 -23.831 1.00 97.69 257 TRP A CA 1
ATOM 1939 C C . TRP A 1 257 ? 9.462 3.645 -25.090 1.00 97.69 257 TRP A C 1
ATOM 1941 O O . TRP A 1 257 ? 8.995 4.699 -25.506 1.00 97.69 257 TRP A O 1
ATOM 1951 N N . TYR A 1 258 ? 9.244 2.488 -25.693 1.00 96.69 258 TYR A N 1
ATOM 1952 C CA . TYR A 1 258 ? 8.335 2.353 -26.828 1.00 96.69 258 TYR A CA 1
ATOM 1953 C C . TYR A 1 258 ? 7.810 0.922 -26.903 1.00 96.69 258 TYR A C 1
ATOM 1955 O O . TYR A 1 258 ? 8.416 0.010 -26.344 1.00 96.69 258 TYR A O 1
ATOM 1963 N N . ASP A 1 259 ? 6.683 0.713 -27.575 1.00 96.44 259 ASP A N 1
ATOM 1964 C CA . ASP A 1 259 ? 6.083 -0.612 -27.698 1.00 96.44 259 ASP A CA 1
ATOM 1965 C C . ASP A 1 259 ? 6.353 -1.183 -29.101 1.00 96.44 259 ASP A C 1
ATOM 1967 O O . ASP A 1 259 ? 6.259 -0.482 -30.112 1.00 96.44 259 ASP A O 1
ATOM 1971 N N . LEU A 1 260 ? 6.697 -2.470 -29.159 1.00 96.00 260 LEU A N 1
ATOM 1972 C CA . LEU A 1 260 ? 6.813 -3.256 -30.385 1.00 96.00 260 LEU A CA 1
ATOM 1973 C C . LEU A 1 260 ? 5.621 -4.191 -30.503 1.00 96.00 260 LEU A C 1
ATOM 1975 O O . LEU A 1 260 ? 5.271 -4.864 -29.538 1.00 96.00 260 LEU A O 1
ATOM 1979 N N . SER A 1 261 ? 5.042 -4.276 -31.695 1.00 96.00 261 SER A N 1
ATOM 1980 C CA . SER A 1 261 ? 4.007 -5.251 -32.033 1.00 96.00 261 SER A CA 1
ATOM 1981 C C . SER A 1 261 ? 4.590 -6.418 -32.825 1.00 96.00 261 SER A C 1
ATOM 1983 O O . SER A 1 261 ? 5.418 -6.208 -33.712 1.00 96.00 261 SER A O 1
ATOM 1985 N N . GLY A 1 262 ? 4.163 -7.644 -32.512 1.00 96.06 262 GLY A N 1
ATOM 1986 C CA . GLY A 1 262 ? 4.493 -8.824 -33.314 1.00 96.06 262 GLY A CA 1
ATOM 1987 C C . GLY A 1 262 ? 3.717 -8.824 -34.634 1.00 96.06 262 GLY A C 1
ATOM 1988 O O . GLY A 1 262 ? 2.493 -8.650 -34.624 1.00 96.06 262 GLY A O 1
ATOM 1989 N N . TYR A 1 263 ? 4.410 -9.039 -35.754 1.00 93.38 263 TYR A N 1
ATOM 1990 C CA . TYR A 1 263 ? 3.842 -8.978 -37.104 1.00 93.38 263 TYR A CA 1
ATOM 1991 C C . TYR A 1 263 ? 4.063 -10.265 -37.913 1.00 93.38 263 TYR A C 1
ATOM 1993 O O . TYR A 1 263 ? 3.086 -10.895 -38.314 1.00 93.38 263 TYR A O 1
ATOM 2001 N N . VAL A 1 264 ? 5.315 -10.696 -38.111 1.00 96.31 264 VAL A N 1
ATOM 2002 C CA . VAL A 1 264 ? 5.648 -11.923 -38.866 1.00 96.31 264 VAL A CA 1
ATOM 2003 C C . VAL A 1 264 ? 6.206 -12.967 -37.900 1.00 96.31 264 VAL A C 1
ATOM 2005 O O . VAL A 1 264 ? 7.204 -12.667 -37.246 1.00 96.31 264 VAL A O 1
ATOM 2008 N N . PRO A 1 265 ? 5.595 -14.164 -37.785 1.00 97.56 265 PRO A N 1
ATOM 2009 C CA . PRO A 1 265 ? 6.102 -15.230 -36.928 1.00 97.56 265 PRO A CA 1
ATOM 2010 C C . PRO A 1 265 ? 7.515 -15.686 -37.303 1.00 97.56 265 PRO A C 1
ATOM 2012 O O . PRO A 1 265 ? 7.847 -15.806 -38.481 1.00 97.56 265 PRO A O 1
ATOM 2015 N N . GLY A 1 266 ? 8.333 -15.983 -36.296 1.00 96.81 266 GLY A N 1
ATOM 2016 C CA . GLY A 1 266 ? 9.705 -16.453 -36.474 1.00 96.81 266 GLY A CA 1
ATOM 2017 C C . GLY A 1 266 ? 10.643 -16.032 -35.345 1.00 96.81 266 GLY A C 1
ATOM 2018 O O . GLY A 1 266 ? 10.282 -15.275 -34.447 1.00 96.81 266 GLY A O 1
ATOM 2019 N N . SER A 1 267 ? 11.885 -16.510 -35.393 1.00 96.75 267 SER A N 1
ATOM 2020 C CA . SER A 1 267 ? 12.930 -16.137 -34.433 1.00 96.75 267 SER A CA 1
ATOM 2021 C C . SER A 1 267 ? 13.848 -15.079 -35.037 1.00 96.75 267 SER A C 1
ATOM 2023 O O . SER A 1 267 ? 14.610 -15.369 -35.960 1.00 96.75 267 SER A O 1
ATOM 2025 N N . TYR A 1 268 ? 13.836 -13.873 -34.472 1.00 95.00 268 TYR A N 1
ATOM 2026 C CA . TYR A 1 268 ? 14.582 -12.732 -34.996 1.00 95.00 268 TYR A CA 1
ATOM 2027 C C . TYR A 1 268 ? 15.706 -12.309 -34.057 1.00 95.00 268 TYR A C 1
ATOM 2029 O O . TYR A 1 268 ? 15.540 -12.200 -32.839 1.00 95.00 268 TYR A O 1
ATOM 2037 N N . ARG A 1 269 ? 16.865 -12.009 -34.646 1.00 90.62 269 ARG A N 1
ATOM 2038 C CA . ARG A 1 269 ? 17.953 -11.318 -33.954 1.00 90.62 269 ARG A CA 1
ATOM 2039 C C . ARG A 1 269 ? 17.675 -9.820 -33.979 1.00 90.62 269 ARG A C 1
ATOM 2041 O O . ARG A 1 269 ? 17.487 -9.246 -35.047 1.00 90.62 269 ARG A O 1
ATOM 2048 N N . ALA A 1 270 ? 17.707 -9.194 -32.812 1.00 89.75 270 ALA A N 1
ATOM 2049 C CA . ALA A 1 270 ? 17.686 -7.749 -32.679 1.00 89.75 270 ALA A CA 1
ATOM 2050 C C . ALA A 1 270 ? 19.138 -7.251 -32.698 1.00 89.75 270 ALA A C 1
ATOM 2052 O O . ALA A 1 270 ? 19.912 -7.556 -31.781 1.00 89.75 270 ALA A O 1
ATOM 2053 N N . LEU A 1 271 ? 19.534 -6.520 -33.742 1.00 90.19 271 LEU A N 1
ATOM 2054 C CA . LEU A 1 271 ? 20.882 -5.943 -33.814 1.00 90.19 271 LEU A CA 1
ATOM 2055 C C . LEU A 1 271 ? 21.096 -4.943 -32.658 1.00 90.19 271 LEU A C 1
ATOM 2057 O O . LEU A 1 271 ? 20.113 -4.513 -32.043 1.00 90.19 271 LEU A O 1
ATOM 2061 N N . PRO A 1 272 ? 22.350 -4.630 -32.287 1.00 92.19 272 PRO A N 1
ATOM 2062 C CA . PRO A 1 272 ? 22.628 -3.586 -31.308 1.00 92.19 272 PRO A CA 1
ATOM 2063 C C . PRO A 1 272 ? 21.948 -2.269 -31.661 1.00 92.19 272 PRO A C 1
ATOM 2065 O O . PRO A 1 272 ? 21.980 -1.836 -32.811 1.00 92.19 272 PRO A O 1
ATOM 2068 N N . ALA A 1 273 ? 21.361 -1.625 -30.658 1.00 94.06 273 ALA A N 1
ATOM 2069 C CA . ALA A 1 273 ? 21.015 -0.220 -30.765 1.00 94.06 273 ALA A CA 1
ATOM 2070 C C . ALA A 1 273 ? 22.295 0.613 -30.607 1.00 94.06 273 ALA A C 1
ATOM 2072 O O . ALA A 1 273 ? 23.150 0.289 -29.779 1.00 94.06 273 ALA A O 1
ATOM 2073 N N . GLY A 1 274 ? 22.406 1.694 -31.373 1.00 92.62 274 GLY A N 1
ATOM 2074 C CA . GLY A 1 274 ? 23.505 2.653 -31.314 1.00 92.62 274 GLY A CA 1
ATOM 2075 C C . GLY A 1 274 ? 23.098 3.956 -30.629 1.00 92.62 274 GLY A C 1
ATOM 2076 O O . GLY A 1 274 ? 21.974 4.429 -30.771 1.00 92.62 274 GLY A O 1
ATOM 2077 N N . PHE A 1 275 ? 24.025 4.556 -29.895 1.00 93.94 275 PHE A N 1
ATOM 2078 C CA . PHE A 1 275 ? 23.902 5.871 -29.278 1.00 93.94 275 PHE A CA 1
ATOM 2079 C C . PHE A 1 275 ? 25.120 6.704 -29.656 1.00 93.94 275 PHE A C 1
ATOM 2081 O O . PHE A 1 275 ? 26.245 6.244 -29.468 1.00 93.94 275 PHE A O 1
ATOM 2088 N N . TYR A 1 276 ? 24.919 7.917 -30.169 1.00 88.69 276 TYR A N 1
ATOM 2089 C CA . TYR A 1 276 ? 26.030 8.791 -30.538 1.00 88.69 276 TYR A CA 1
ATOM 2090 C C . TYR A 1 276 ? 25.718 10.284 -30.392 1.00 88.69 276 TYR A C 1
ATOM 2092 O O . TYR A 1 276 ? 24.557 10.701 -30.370 1.00 88.69 276 TYR A O 1
ATOM 2100 N N . ALA A 1 277 ? 26.778 11.094 -30.316 1.00 85.31 277 ALA A N 1
ATOM 2101 C CA . ALA A 1 277 ? 26.692 12.550 -30.431 1.00 85.31 277 ALA A CA 1
ATOM 2102 C C . ALA A 1 277 ? 26.773 12.971 -31.909 1.00 85.31 277 ALA A C 1
ATOM 2104 O O . ALA A 1 277 ? 27.717 12.613 -32.615 1.00 85.31 277 ALA A O 1
ATOM 2105 N N . ALA A 1 278 ? 25.797 13.738 -32.395 1.00 77.94 278 ALA A N 1
ATOM 2106 C CA . ALA A 1 278 ? 25.701 14.116 -33.807 1.00 77.94 278 ALA A CA 1
ATOM 2107 C C . ALA A 1 278 ? 26.903 14.949 -34.293 1.00 77.94 278 ALA A C 1
ATOM 2109 O O . ALA A 1 278 ? 27.283 14.888 -35.467 1.00 77.94 278 ALA A O 1
ATOM 2110 N N . GLU A 1 279 ? 27.510 15.719 -33.392 1.00 72.88 279 GLU A N 1
ATOM 2111 C CA . GLU A 1 279 ? 28.649 16.592 -33.664 1.00 72.88 279 GLU A CA 1
ATOM 2112 C C . GLU A 1 279 ? 30.003 15.903 -33.503 1.00 72.88 279 GLU A C 1
ATOM 2114 O O . GLU A 1 279 ? 31.011 16.471 -33.911 1.00 72.88 279 GLU A O 1
ATOM 2119 N N . ASP A 1 280 ? 30.048 14.701 -32.929 1.00 72.44 280 ASP A N 1
ATOM 2120 C CA . ASP A 1 280 ? 31.282 13.943 -32.723 1.00 72.44 280 ASP A CA 1
ATOM 2121 C C . ASP A 1 280 ? 31.024 12.444 -32.954 1.00 72.44 280 ASP A C 1
ATOM 2123 O O . ASP A 1 280 ? 30.728 11.711 -32.008 1.00 72.44 280 ASP A O 1
ATOM 2127 N N . PRO A 1 281 ? 31.152 11.960 -34.207 1.00 62.38 281 PRO A N 1
ATOM 2128 C CA . PRO A 1 281 ? 30.934 10.556 -34.555 1.00 62.38 281 PRO A CA 1
ATOM 2129 C C . PRO A 1 281 ? 31.842 9.564 -33.815 1.00 62.38 281 PRO A C 1
ATOM 2131 O O . PRO A 1 281 ? 31.552 8.370 -33.812 1.00 62.38 281 PRO A O 1
ATOM 2134 N N . GLY A 1 282 ? 32.943 10.022 -33.203 1.00 71.50 282 GLY A N 1
ATOM 2135 C CA . GLY A 1 282 ? 33.794 9.181 -32.359 1.00 71.50 282 GLY A CA 1
ATOM 2136 C C . GLY A 1 282 ? 33.157 8.846 -31.006 1.00 71.50 282 GLY A C 1
ATOM 2137 O O . GLY A 1 282 ? 33.501 7.829 -30.398 1.00 71.50 282 GLY A O 1
ATOM 2138 N N . ARG A 1 283 ? 32.199 9.667 -30.554 1.00 83.75 283 ARG A N 1
ATOM 2139 C CA . ARG A 1 283 ? 31.392 9.450 -29.348 1.00 83.75 283 ARG A CA 1
ATOM 2140 C C . ARG A 1 283 ? 30.196 8.581 -29.681 1.00 83.75 283 ARG A C 1
ATOM 2142 O O . ARG A 1 283 ? 29.083 9.073 -29.845 1.00 83.75 283 ARG A O 1
ATOM 2149 N N . VAL A 1 284 ? 30.456 7.287 -29.781 1.00 87.19 284 VAL A N 1
ATOM 2150 C CA . VAL A 1 284 ? 29.457 6.265 -30.077 1.00 87.19 284 VAL A CA 1
ATOM 2151 C C . VAL A 1 284 ? 29.556 5.128 -29.066 1.00 87.19 284 VAL A C 1
ATOM 2153 O O . VAL A 1 284 ? 30.657 4.739 -28.681 1.00 87.19 284 VAL A O 1
ATOM 2156 N N . THR A 1 285 ? 28.406 4.606 -28.652 1.00 91.75 285 THR A N 1
ATOM 2157 C CA . THR A 1 285 ? 28.269 3.327 -27.957 1.00 91.75 285 THR A CA 1
ATOM 2158 C C . THR A 1 285 ? 27.215 2.477 -28.659 1.00 91.75 285 THR A C 1
ATOM 2160 O O . THR A 1 285 ? 26.178 2.999 -29.061 1.00 91.75 285 THR A O 1
ATOM 2163 N N . GLU A 1 286 ? 27.415 1.164 -28.702 1.00 92.94 286 GLU A N 1
ATOM 2164 C CA . GLU A 1 286 ? 26.371 0.188 -29.018 1.00 92.94 286 GLU A CA 1
ATOM 2165 C C . GLU A 1 286 ? 25.992 -0.662 -27.795 1.00 92.94 286 GLU A C 1
ATOM 2167 O O . GLU A 1 286 ? 26.831 -0.963 -26.940 1.00 92.94 286 GLU A O 1
ATOM 2172 N N . CYS A 1 287 ? 24.722 -1.061 -27.700 1.00 92.88 287 CYS A N 1
ATOM 2173 C CA . CYS A 1 287 ? 24.258 -1.982 -26.662 1.00 92.88 287 CYS A CA 1
ATOM 2174 C C . CYS A 1 287 ? 24.483 -3.459 -27.051 1.00 92.88 287 CYS A C 1
ATOM 2176 O O . CYS A 1 287 ? 24.968 -3.794 -28.133 1.00 92.88 287 CYS A O 1
ATOM 2178 N N . ALA A 1 288 ? 24.136 -4.393 -26.164 1.00 91.69 288 ALA A N 1
ATOM 2179 C CA . ALA A 1 288 ? 24.178 -5.814 -26.503 1.00 91.69 288 ALA A CA 1
ATOM 2180 C C . ALA A 1 288 ? 23.090 -6.187 -27.542 1.00 91.69 288 ALA A C 1
ATOM 2182 O O . ALA A 1 288 ? 21.977 -5.649 -27.508 1.00 91.69 288 ALA A O 1
ATOM 2183 N N . PRO A 1 289 ? 23.358 -7.146 -28.452 1.00 90.94 289 PRO A N 1
ATOM 2184 C CA . PRO A 1 289 ? 22.313 -7.689 -29.313 1.00 90.94 289 PRO A CA 1
ATOM 2185 C C . PRO A 1 289 ? 21.245 -8.403 -28.478 1.00 90.94 289 PRO A C 1
ATOM 2187 O O . PRO A 1 289 ? 21.523 -8.921 -27.399 1.00 90.94 289 PRO A O 1
ATOM 2190 N N . GLY A 1 290 ? 20.029 -8.460 -29.010 1.00 90.31 290 GLY A N 1
ATOM 2191 C CA . GLY A 1 290 ? 18.894 -9.141 -28.394 1.00 90.31 290 GLY A CA 1
ATOM 2192 C C . GLY A 1 290 ? 18.313 -10.216 -29.304 1.00 90.31 290 GLY A C 1
ATOM 2193 O O . GLY A 1 290 ? 18.739 -10.395 -30.450 1.00 90.31 290 GLY A O 1
ATOM 2194 N N . LYS A 1 291 ? 17.301 -10.912 -28.798 1.00 93.00 291 LYS A N 1
ATOM 2195 C CA . LYS A 1 291 ? 16.503 -11.885 -29.540 1.00 93.00 291 LYS A CA 1
ATOM 2196 C C . LYS A 1 291 ? 15.034 -11.654 -29.210 1.00 93.00 291 LYS A C 1
ATOM 2198 O O . LYS A 1 291 ? 14.714 -11.382 -28.058 1.00 93.00 291 LYS A O 1
ATOM 2203 N N . VAL A 1 292 ? 14.176 -11.755 -30.220 1.00 95.25 292 VAL A N 1
ATOM 2204 C CA . VAL A 1 292 ? 12.722 -11.760 -30.046 1.00 95.25 292 VAL A CA 1
ATOM 2205 C C . VAL A 1 292 ? 12.138 -12.871 -30.911 1.00 95.25 292 VAL A C 1
ATOM 2207 O O . VAL A 1 292 ? 12.411 -12.945 -32.110 1.00 95.25 292 VAL A O 1
ATOM 2210 N N . GLU A 1 293 ? 11.356 -13.747 -30.297 1.00 97.44 293 GLU A N 1
ATOM 2211 C CA . GLU A 1 293 ? 10.553 -14.756 -30.979 1.00 97.44 293 GLU A CA 1
ATOM 2212 C C . GLU A 1 293 ? 9.138 -14.210 -31.193 1.00 97.44 293 GLU A C 1
ATOM 2214 O O . GLU A 1 293 ? 8.442 -13.845 -30.245 1.00 97.44 293 GLU A O 1
ATOM 2219 N N . VAL A 1 294 ? 8.711 -14.136 -32.450 1.00 97.69 294 VAL A N 1
ATOM 2220 C CA . VAL A 1 294 ? 7.348 -13.755 -32.805 1.00 97.69 294 VAL A CA 1
ATOM 2221 C C . VAL A 1 294 ? 6.526 -15.025 -32.978 1.00 97.69 294 VAL A C 1
ATOM 2223 O O . VAL A 1 294 ? 6.803 -15.834 -33.862 1.00 97.69 294 VAL A O 1
ATOM 2226 N N . LEU A 1 295 ? 5.531 -15.204 -32.118 1.00 97.50 295 LEU A N 1
ATOM 2227 C CA . LEU A 1 295 ? 4.656 -16.376 -32.095 1.00 97.50 295 LEU A CA 1
ATOM 2228 C C . LEU A 1 295 ? 3.446 -16.185 -33.008 1.00 97.50 295 LEU A C 1
ATOM 2230 O O . LEU A 1 295 ? 3.076 -15.050 -33.326 1.00 97.50 295 LEU A O 1
ATOM 2234 N N . HIS A 1 296 ? 2.775 -17.275 -33.380 1.00 96.69 296 HIS A N 1
ATOM 2235 C CA . HIS A 1 296 ? 1.540 -17.166 -34.153 1.00 96.69 296 HIS A CA 1
ATOM 2236 C C . HIS A 1 296 ? 0.435 -16.458 -33.356 1.00 96.69 296 HIS A C 1
ATOM 2238 O O . HIS A 1 296 ? 0.451 -16.342 -32.126 1.00 96.69 296 HIS A O 1
ATOM 2244 N N . ARG A 1 297 ? -0.563 -15.940 -34.078 1.00 94.62 297 ARG A N 1
ATOM 2245 C CA . ARG A 1 297 ? -1.704 -15.254 -33.466 1.00 94.62 297 ARG A CA 1
ATOM 2246 C C . ARG A 1 297 ? -2.441 -16.208 -32.520 1.00 94.62 297 ARG A C 1
ATOM 2248 O O . ARG A 1 297 ? -2.905 -17.258 -32.940 1.00 94.62 297 ARG A O 1
ATOM 2255 N N . GLY A 1 298 ? -2.610 -15.788 -31.267 1.00 89.88 298 GLY A N 1
ATOM 2256 C CA . GLY A 1 298 ? -3.342 -16.546 -30.245 1.00 89.88 298 GLY A CA 1
ATOM 2257 C C . GLY A 1 298 ? -2.484 -17.514 -29.427 1.00 89.88 298 GLY A C 1
ATOM 2258 O O . GLY A 1 298 ? -2.954 -17.994 -28.396 1.00 89.88 298 GLY A O 1
ATOM 2259 N N . GLU A 1 299 ? -1.228 -17.749 -29.814 1.00 92.75 299 GLU A N 1
ATOM 2260 C CA . GLU A 1 299 ? -0.304 -18.552 -29.014 1.00 92.75 299 GLU A CA 1
ATOM 2261 C C . GLU A 1 299 ? 0.063 -17.838 -27.707 1.00 92.75 299 GLU A C 1
ATOM 2263 O O . GLU A 1 299 ? 0.266 -16.620 -27.656 1.00 92.75 299 GLU A O 1
ATOM 2268 N N . LYS A 1 300 ? 0.142 -18.612 -26.621 1.00 88.62 300 LYS A N 1
ATOM 2269 C CA . LYS A 1 300 ? 0.585 -18.117 -25.315 1.00 88.62 300 LYS A CA 1
ATOM 2270 C C . LYS A 1 300 ? 2.108 -18.138 -25.273 1.00 88.62 300 LYS A C 1
ATOM 2272 O O . LYS A 1 300 ? 2.716 -19.138 -25.634 1.00 88.62 300 LYS A O 1
ATOM 2277 N N . THR A 1 301 ? 2.720 -17.078 -24.749 1.00 88.81 301 THR A N 1
ATOM 2278 C CA . THR A 1 301 ? 4.185 -17.000 -24.629 1.00 88.81 301 THR A CA 1
ATOM 2279 C C . THR A 1 301 ? 4.761 -18.049 -23.674 1.00 88.81 301 THR A C 1
ATOM 2281 O O . THR A 1 301 ? 5.914 -18.443 -23.814 1.00 88.81 301 THR A O 1
ATOM 2284 N N . GLY A 1 302 ? 3.967 -18.509 -22.698 1.00 85.94 302 GLY A N 1
ATOM 2285 C CA . GLY A 1 302 ? 4.420 -19.409 -21.631 1.00 85.94 302 GLY A CA 1
ATOM 2286 C C . GLY A 1 302 ? 5.335 -18.729 -20.604 1.00 85.94 302 GLY A C 1
ATOM 2287 O O . GLY A 1 302 ? 5.735 -19.356 -19.625 1.00 85.94 302 GLY A O 1
ATOM 2288 N N . GLU A 1 303 ? 5.642 -17.445 -20.796 1.00 89.12 303 GLU A N 1
ATOM 2289 C CA . GLU A 1 303 ? 6.469 -16.652 -19.894 1.00 89.12 303 GLU A CA 1
ATOM 2290 C C . GLU A 1 303 ? 5.680 -16.316 -18.625 1.00 89.12 303 GLU A C 1
ATOM 2292 O O . GLU A 1 303 ? 4.532 -15.863 -18.673 1.00 89.12 303 GLU A O 1
ATOM 2297 N N . LYS A 1 304 ? 6.287 -16.563 -17.460 1.00 88.88 304 LYS A N 1
ATOM 2298 C CA . LYS A 1 304 ? 5.648 -16.290 -16.170 1.00 88.88 304 LYS A CA 1
ATOM 2299 C C . LYS A 1 304 ? 5.628 -14.784 -15.918 1.00 88.88 304 LYS A C 1
ATOM 2301 O O . LYS A 1 304 ? 6.680 -14.175 -15.756 1.00 88.88 304 LYS A O 1
ATOM 2306 N N . TYR A 1 305 ? 4.433 -14.211 -15.815 1.00 91.19 305 TYR A N 1
ATOM 2307 C CA . TYR A 1 305 ? 4.244 -12.823 -15.400 1.00 91.19 305 TYR A CA 1
ATOM 2308 C C . TYR A 1 305 ? 4.090 -12.728 -13.882 1.00 91.19 305 TYR A C 1
ATOM 2310 O O . TYR A 1 305 ? 3.237 -13.404 -13.300 1.00 91.19 305 TYR A O 1
ATOM 2318 N N . ARG A 1 306 ? 4.874 -11.861 -13.237 1.00 93.44 306 ARG A N 1
ATOM 2319 C CA . ARG A 1 306 ? 4.732 -11.543 -11.814 1.00 93.44 306 ARG A CA 1
ATOM 2320 C C . ARG A 1 306 ? 4.207 -10.118 -11.662 1.00 93.44 306 ARG A C 1
ATOM 2322 O O . ARG A 1 306 ? 4.877 -9.178 -12.076 1.00 93.44 306 ARG A O 1
ATOM 2329 N N . MET A 1 307 ? 3.042 -9.956 -11.035 1.00 94.56 307 MET A N 1
ATOM 2330 C CA . MET A 1 307 ? 2.505 -8.626 -10.725 1.00 94.56 307 MET A CA 1
ATOM 2331 C C . MET A 1 307 ? 3.421 -7.886 -9.751 1.00 94.56 307 MET A C 1
ATOM 2333 O O . MET A 1 307 ? 3.879 -8.464 -8.758 1.00 94.56 307 MET A O 1
ATOM 2337 N N . THR A 1 308 ? 3.673 -6.611 -10.021 1.00 96.12 308 THR A N 1
ATOM 2338 C CA . THR A 1 308 ? 4.388 -5.737 -9.090 1.00 96.12 308 THR A CA 1
ATOM 2339 C C . THR A 1 308 ? 3.459 -5.249 -7.967 1.00 96.12 308 THR A C 1
ATOM 2341 O O . THR A 1 308 ? 2.235 -5.334 -8.091 1.00 96.12 308 THR A O 1
ATOM 2344 N N . PRO A 1 309 ? 4.004 -4.696 -6.868 1.00 97.12 309 PRO A N 1
ATOM 2345 C CA . PRO A 1 309 ? 3.196 -4.114 -5.794 1.00 97.12 309 PRO A CA 1
ATOM 2346 C C . PRO A 1 309 ? 2.216 -3.043 -6.275 1.00 97.12 309 PRO A C 1
ATOM 2348 O O . PRO A 1 309 ? 1.062 -3.037 -5.854 1.00 97.12 309 PRO A O 1
ATOM 2351 N N . ASP A 1 310 ? 2.649 -2.172 -7.191 1.00 97.00 310 ASP A N 1
ATOM 2352 C CA . ASP A 1 310 ? 1.786 -1.124 -7.745 1.00 97.00 310 ASP A CA 1
ATOM 2353 C C . ASP A 1 310 ? 0.617 -1.713 -8.548 1.00 97.00 310 ASP A C 1
ATOM 2355 O O . ASP A 1 310 ? -0.486 -1.168 -8.493 1.00 97.00 310 ASP A O 1
ATOM 2359 N N . GLU A 1 311 ? 0.824 -2.830 -9.254 1.00 96.62 311 GLU A N 1
ATOM 2360 C CA . GLU A 1 311 ? -0.241 -3.526 -9.984 1.00 96.62 311 GLU A CA 1
ATOM 2361 C C . GLU A 1 311 ? -1.210 -4.228 -9.038 1.00 96.62 311 GLU A C 1
ATOM 2363 O O . GLU A 1 311 ? -2.415 -4.096 -9.222 1.00 96.62 311 GLU A O 1
ATOM 2368 N N . LEU A 1 312 ? -0.710 -4.927 -8.010 1.00 97.00 312 LEU A N 1
ATOM 2369 C CA . LEU A 1 312 ? -1.559 -5.549 -6.986 1.00 97.00 312 LEU A CA 1
ATOM 2370 C C . LEU A 1 312 ? -2.427 -4.503 -6.276 1.00 97.00 312 LEU A C 1
ATOM 2372 O O . LEU A 1 312 ? -3.615 -4.728 -6.059 1.00 97.00 312 LEU A O 1
ATOM 2376 N N . TYR A 1 313 ? -1.841 -3.346 -5.961 1.00 97.56 313 TYR A N 1
ATOM 2377 C CA . TYR A 1 313 ? -2.535 -2.228 -5.333 1.00 97.56 313 TYR A CA 1
ATOM 2378 C C . TYR A 1 313 ? -3.620 -1.640 -6.243 1.00 97.56 313 TYR A C 1
ATOM 2380 O O . TYR A 1 313 ? -4.770 -1.519 -5.826 1.00 97.56 313 TYR A O 1
ATOM 2388 N N . GLN A 1 314 ? -3.277 -1.295 -7.491 1.00 96.62 314 GLN A N 1
ATOM 2389 C CA . GLN A 1 314 ? -4.232 -0.734 -8.456 1.00 96.62 314 GLN A CA 1
ATOM 2390 C C . GLN A 1 314 ? -5.364 -1.717 -8.753 1.00 96.62 314 GLN A C 1
ATOM 2392 O O . GLN A 1 314 ? -6.534 -1.352 -8.659 1.00 96.62 314 GLN A O 1
ATOM 2397 N N . LEU A 1 315 ? -5.018 -2.964 -9.078 1.00 96.00 315 LEU A N 1
ATOM 2398 C CA . LEU A 1 315 ? -5.987 -3.984 -9.454 1.00 96.00 315 LEU A CA 1
ATOM 2399 C C . LEU A 1 315 ? -6.908 -4.339 -8.286 1.00 96.00 315 LEU A C 1
ATOM 2401 O O . LEU A 1 315 ? -8.120 -4.357 -8.469 1.00 96.00 315 LEU A O 1
ATOM 2405 N N . GLY A 1 316 ? -6.360 -4.535 -7.083 1.00 95.19 316 GLY A N 1
ATOM 2406 C CA . GLY A 1 316 ? -7.162 -4.865 -5.907 1.00 95.19 316 GLY A CA 1
ATOM 2407 C C . GLY A 1 316 ? -8.164 -3.767 -5.534 1.00 95.19 316 GLY A C 1
ATOM 2408 O O . GLY A 1 316 ? -9.301 -4.066 -5.175 1.00 95.19 316 GLY A O 1
ATOM 2409 N N . LEU A 1 317 ? -7.790 -2.489 -5.676 1.00 95.12 317 LEU A N 1
ATOM 2410 C CA . LEU A 1 317 ? -8.723 -1.375 -5.466 1.00 95.12 317 LEU A CA 1
ATOM 2411 C C . LEU A 1 317 ? -9.787 -1.285 -6.570 1.00 95.12 317 LEU A C 1
ATOM 2413 O O . LEU A 1 317 ? -10.959 -1.075 -6.266 1.00 95.12 317 LEU A O 1
ATOM 2417 N N . MET A 1 318 ? -9.416 -1.495 -7.835 1.00 94.75 318 MET A N 1
ATOM 2418 C CA . MET A 1 318 ? -10.387 -1.528 -8.937 1.00 94.75 318 MET A CA 1
ATOM 2419 C C . MET A 1 318 ? -11.381 -2.687 -8.780 1.00 94.75 318 MET A C 1
ATOM 2421 O O . MET A 1 318 ? -12.578 -2.522 -8.999 1.00 94.75 318 MET A O 1
ATOM 2425 N N . GLU A 1 319 ? -10.915 -3.869 -8.383 1.00 93.38 319 GLU A N 1
ATOM 2426 C CA . GLU A 1 319 ? -11.767 -5.032 -8.119 1.00 93.38 319 GLU A CA 1
ATOM 2427 C C . GLU A 1 319 ? -12.736 -4.770 -6.959 1.00 93.38 319 GLU A C 1
ATOM 2429 O O . GLU A 1 319 ? -13.914 -5.132 -7.052 1.00 93.38 319 GLU A O 1
ATOM 2434 N N . LEU A 1 320 ? -12.284 -4.066 -5.914 1.00 92.25 320 LEU A N 1
ATOM 2435 C CA . LEU A 1 320 ? -13.134 -3.628 -4.808 1.00 92.25 320 LEU A CA 1
ATOM 2436 C C . LEU A 1 320 ? -14.259 -2.701 -5.293 1.00 92.25 320 LEU A C 1
ATOM 2438 O O . LEU A 1 320 ? -15.426 -2.941 -4.979 1.00 92.25 320 LEU A O 1
ATOM 2442 N N . GLU A 1 321 ? -13.934 -1.688 -6.102 1.00 92.50 321 GLU A N 1
ATOM 2443 C CA . GLU A 1 321 ? -14.919 -0.771 -6.701 1.00 92.50 321 GLU A CA 1
ATOM 2444 C C . GLU A 1 321 ? -15.940 -1.514 -7.576 1.00 92.50 321 GLU A C 1
ATOM 2446 O O . GLU A 1 321 ? -17.132 -1.197 -7.576 1.00 92.50 321 GLU A O 1
ATOM 2451 N N . ARG A 1 322 ? -15.497 -2.561 -8.282 1.00 92.88 322 ARG A N 1
ATOM 2452 C CA . ARG A 1 322 ? -16.349 -3.430 -9.110 1.00 92.88 322 ARG A CA 1
ATOM 2453 C C . ARG A 1 322 ? -17.085 -4.518 -8.326 1.00 92.88 322 ARG A C 1
ATOM 2455 O O . ARG A 1 322 ? -17.717 -5.373 -8.943 1.00 92.88 322 ARG A O 1
ATOM 2462 N N . ARG A 1 323 ? -17.035 -4.492 -6.989 1.00 91.00 323 ARG A N 1
ATOM 2463 C CA . ARG A 1 323 ? -17.672 -5.479 -6.098 1.00 91.00 323 ARG A CA 1
ATOM 2464 C C . ARG A 1 323 ? -17.181 -6.921 -6.306 1.00 91.00 323 ARG A C 1
ATOM 2466 O O . ARG A 1 323 ? -17.867 -7.868 -5.926 1.00 91.00 323 ARG A O 1
ATOM 2473 N N . ARG A 1 324 ? -15.979 -7.110 -6.863 1.00 90.81 324 ARG A N 1
ATOM 2474 C CA . ARG A 1 324 ? -15.303 -8.416 -6.967 1.00 90.81 324 ARG A CA 1
ATOM 2475 C C . ARG A 1 324 ? -14.527 -8.685 -5.683 1.00 90.81 324 ARG A C 1
ATOM 2477 O O . ARG A 1 324 ? -13.303 -8.616 -5.635 1.00 90.81 324 ARG A O 1
ATOM 2484 N N . PHE A 1 325 ? -15.269 -8.934 -4.607 1.00 88.81 325 PHE A N 1
ATOM 2485 C CA . PHE A 1 325 ? -14.722 -8.929 -3.249 1.00 88.81 325 PHE A CA 1
ATOM 2486 C C . PHE A 1 325 ? -13.653 -10.005 -3.008 1.00 88.81 325 PHE A C 1
ATOM 2488 O O . PHE A 1 325 ? -12.667 -9.730 -2.332 1.00 88.81 325 PHE A O 1
ATOM 2495 N N . GLN A 1 326 ? -13.818 -11.206 -3.572 1.00 88.12 326 GLN A N 1
ATOM 2496 C CA . GLN A 1 326 ? -12.851 -12.297 -3.397 1.00 88.12 326 GLN A CA 1
ATOM 2497 C C . GLN A 1 326 ? -11.507 -11.990 -4.069 1.00 88.12 326 GLN A C 1
ATOM 2499 O O . GLN A 1 326 ? -10.459 -12.145 -3.440 1.00 88.12 326 GLN A O 1
ATOM 2504 N N . ASP A 1 327 ? -11.535 -11.505 -5.313 1.00 90.62 327 ASP A N 1
ATOM 2505 C CA . ASP A 1 327 ? -10.322 -11.138 -6.047 1.00 90.62 327 ASP A CA 1
ATOM 2506 C C . ASP A 1 327 ? -9.612 -9.962 -5.370 1.00 90.62 327 ASP A C 1
ATOM 2508 O O . ASP A 1 327 ? -8.420 -10.057 -5.069 1.00 90.62 327 ASP A O 1
ATOM 2512 N N . ALA A 1 328 ? -10.367 -8.925 -4.986 1.00 93.00 328 ALA A N 1
ATOM 2513 C CA . ALA A 1 328 ? -9.836 -7.774 -4.264 1.00 93.00 328 ALA A CA 1
ATOM 2514 C C . ALA A 1 328 ? -9.160 -8.186 -2.947 1.00 93.00 328 ALA A C 1
ATOM 2516 O O . ALA A 1 328 ? -8.039 -7.760 -2.665 1.00 93.00 328 ALA A O 1
ATOM 2517 N N . ALA A 1 329 ? -9.807 -9.054 -2.159 1.00 89.62 329 ALA A N 1
ATOM 2518 C CA . ALA A 1 329 ? -9.261 -9.541 -0.893 1.00 89.62 329 ALA A CA 1
ATOM 2519 C C . ALA A 1 329 ? -7.958 -10.312 -1.110 1.00 89.62 329 ALA A C 1
ATOM 2521 O O . ALA A 1 329 ? -6.991 -10.107 -0.377 1.00 89.62 329 ALA A O 1
ATOM 2522 N N . ARG A 1 330 ? -7.903 -11.146 -2.154 1.00 90.31 330 ARG A N 1
ATOM 2523 C CA . ARG A 1 330 ? -6.688 -11.867 -2.525 1.00 90.31 330 ARG A CA 1
ATOM 2524 C C . ARG A 1 330 ? -5.576 -10.911 -2.952 1.00 90.31 330 ARG A C 1
ATOM 2526 O O . ARG A 1 330 ? -4.483 -10.995 -2.410 1.00 90.31 330 ARG A O 1
ATOM 2533 N N . ARG A 1 331 ? -5.831 -9.982 -3.880 1.00 93.88 331 ARG A N 1
ATOM 2534 C CA . ARG A 1 331 ? -4.808 -9.054 -4.402 1.00 93.88 331 ARG A CA 1
ATOM 2535 C C . ARG A 1 331 ? -4.249 -8.130 -3.330 1.00 93.88 331 ARG A C 1
ATOM 2537 O O . ARG A 1 331 ? -3.034 -7.968 -3.235 1.00 93.88 331 ARG A O 1
ATOM 2544 N N . LEU A 1 332 ? -5.127 -7.539 -2.525 1.00 94.50 332 LEU A N 1
ATOM 2545 C CA . LEU A 1 332 ? -4.746 -6.638 -1.441 1.00 94.50 332 LEU A CA 1
ATOM 2546 C C . LEU A 1 332 ? -4.091 -7.394 -0.274 1.00 94.50 332 LEU A C 1
ATOM 2548 O O . LEU A 1 332 ? -3.172 -6.863 0.347 1.00 94.50 332 LEU A O 1
ATOM 2552 N N . GLY A 1 333 ? -4.512 -8.637 -0.015 1.00 91.25 333 GLY A N 1
ATOM 2553 C CA . GLY A 1 333 ? -3.890 -9.526 0.966 1.00 91.25 333 GLY A CA 1
ATOM 2554 C C . GLY A 1 333 ? -2.474 -9.923 0.556 1.00 91.25 333 GLY A C 1
ATOM 2555 O O . GLY A 1 333 ? -1.534 -9.674 1.304 1.00 91.25 333 GLY A O 1
ATOM 2556 N N . ASP A 1 334 ? -2.302 -10.428 -0.672 1.00 92.94 334 ASP A N 1
ATOM 2557 C CA . ASP A 1 334 ? -0.995 -10.790 -1.240 1.00 92.94 334 ASP A CA 1
ATOM 2558 C C . ASP A 1 334 ? -0.035 -9.580 -1.253 1.00 92.94 334 ASP A C 1
ATOM 2560 O O . ASP A 1 334 ? 1.175 -9.722 -1.056 1.00 92.94 334 ASP A O 1
ATOM 2564 N N . LEU A 1 335 ? -0.568 -8.368 -1.462 1.00 95.50 335 LEU A N 1
ATOM 2565 C CA . LEU A 1 335 ? 0.194 -7.125 -1.373 1.00 95.50 335 LEU A CA 1
ATOM 2566 C C . LEU A 1 335 ? 0.678 -6.839 0.056 1.00 95.50 335 LEU A C 1
ATOM 2568 O O . LEU A 1 335 ? 1.849 -6.513 0.233 1.00 95.50 335 LEU A O 1
ATOM 2572 N N . MET A 1 336 ? -0.206 -6.927 1.053 1.00 92.12 336 MET A N 1
ATOM 2573 C CA . MET A 1 336 ? 0.121 -6.615 2.448 1.00 92.12 336 MET A CA 1
ATOM 2574 C C . MET A 1 336 ? 1.053 -7.656 3.079 1.00 92.12 336 MET A C 1
ATOM 2576 O O . MET A 1 336 ? 1.968 -7.290 3.809 1.00 92.12 336 MET A O 1
ATOM 2580 N N . GLU A 1 337 ? 0.858 -8.937 2.765 1.00 90.81 337 GLU A N 1
ATOM 2581 C CA . GLU A 1 337 ? 1.703 -10.034 3.250 1.00 90.81 337 GLU A CA 1
ATOM 2582 C C . GLU A 1 337 ? 3.089 -10.019 2.586 1.00 90.81 337 GLU A C 1
ATOM 2584 O O . GLU A 1 337 ? 4.101 -10.300 3.227 1.00 90.81 337 GLU A O 1
ATOM 2589 N N . GLY A 1 338 ? 3.150 -9.687 1.291 1.00 91.75 338 GLY A N 1
ATOM 2590 C CA . GLY A 1 338 ? 4.387 -9.736 0.514 1.00 91.75 338 GLY A CA 1
ATOM 2591 C C . GLY A 1 338 ? 5.271 -8.494 0.623 1.00 91.75 338 GLY A C 1
ATOM 2592 O O . GLY A 1 338 ? 6.454 -8.569 0.279 1.00 91.75 338 GLY A O 1
ATOM 2593 N N . TRP A 1 339 ? 4.722 -7.348 1.046 1.00 94.62 339 TRP A N 1
ATOM 2594 C CA . TRP A 1 339 ? 5.402 -6.057 0.926 1.00 94.62 339 TRP A CA 1
ATOM 2595 C C . TRP A 1 339 ? 5.132 -5.123 2.103 1.00 94.62 339 TRP A C 1
ATOM 2597 O O . TRP A 1 339 ? 3.997 -4.886 2.503 1.00 94.62 339 TRP A O 1
ATOM 2607 N N . ARG A 1 340 ? 6.195 -4.474 2.585 1.00 94.31 340 ARG A N 1
ATOM 2608 C CA . ARG A 1 340 ? 6.086 -3.384 3.555 1.00 94.31 340 ARG A CA 1
ATOM 2609 C C . ARG A 1 340 ? 5.614 -2.110 2.853 1.00 94.31 340 ARG A C 1
ATOM 2611 O O . ARG A 1 340 ? 6.377 -1.484 2.126 1.00 94.31 340 ARG A O 1
ATOM 2618 N N . LEU A 1 341 ? 4.356 -1.729 3.040 1.00 95.81 341 LEU A N 1
ATOM 2619 C CA . LEU A 1 341 ? 3.749 -0.591 2.341 1.00 95.81 341 LEU A CA 1
ATOM 2620 C C . LEU A 1 341 ? 4.056 0.753 3.013 1.00 95.81 341 LEU A C 1
ATOM 2622 O O . LEU A 1 341 ? 4.169 0.843 4.233 1.00 95.81 341 LEU A O 1
ATOM 2626 N N . LYS A 1 342 ? 4.105 1.826 2.214 1.00 96.44 342 LYS A N 1
ATOM 2627 C CA . LYS A 1 342 ? 4.143 3.208 2.722 1.00 96.44 342 LYS A CA 1
ATOM 2628 C C . LYS A 1 342 ? 2.883 3.523 3.544 1.00 96.44 342 LYS A C 1
ATOM 2630 O O . LYS A 1 342 ? 1.819 2.992 3.216 1.00 96.44 342 LYS A O 1
ATOM 2635 N N . PRO A 1 343 ? 2.932 4.465 4.508 1.00 94.25 343 PRO A N 1
ATOM 2636 C CA . PRO A 1 343 ? 1.799 4.761 5.394 1.00 94.25 343 PRO A CA 1
ATOM 2637 C C . PRO A 1 343 ? 0.472 5.052 4.670 1.00 94.25 343 PRO A C 1
ATOM 2639 O O . PRO A 1 343 ? -0.577 4.545 5.062 1.00 94.25 343 PRO A O 1
ATOM 2642 N N . GLY A 1 344 ? 0.504 5.830 3.581 1.00 94.69 344 GLY A N 1
ATOM 2643 C CA . GLY A 1 344 ? -0.693 6.169 2.798 1.00 94.69 344 GLY A CA 1
ATOM 2644 C C . GLY A 1 344 ? -1.376 4.946 2.162 1.00 94.69 344 GLY A C 1
ATOM 2645 O O . GLY A 1 344 ? -2.541 4.683 2.472 1.00 94.69 344 GLY A O 1
ATOM 2646 N N . PRO A 1 345 ? -0.678 4.189 1.290 1.00 96.06 345 PRO A N 1
ATOM 2647 C CA . PRO A 1 345 ? -1.171 2.920 0.759 1.00 96.06 345 PRO A CA 1
ATOM 2648 C C . PRO A 1 345 ? -1.556 1.921 1.853 1.00 96.06 345 PRO A C 1
ATOM 2650 O O . PRO A 1 345 ? -2.649 1.371 1.789 1.00 96.06 345 PRO A O 1
ATOM 2653 N N . LEU A 1 346 ? -0.728 1.745 2.891 1.00 95.06 346 LEU A N 1
ATOM 2654 C CA . LEU A 1 346 ? -0.980 0.801 3.984 1.00 95.06 346 LEU A CA 1
ATOM 2655 C C . LEU A 1 346 ? -2.335 1.047 4.655 1.00 95.06 346 LEU A C 1
ATOM 2657 O O . LEU A 1 346 ? -3.135 0.122 4.771 1.00 95.06 346 LEU A O 1
ATOM 2661 N N . LYS A 1 347 ? -2.635 2.302 5.019 1.00 93.38 347 LYS A N 1
ATOM 2662 C CA . LYS A 1 347 ? -3.919 2.670 5.635 1.00 93.38 347 LYS A CA 1
ATOM 2663 C C . LYS A 1 347 ? -5.108 2.327 4.738 1.00 93.38 347 LYS A C 1
ATOM 2665 O O . LYS A 1 347 ? -6.123 1.831 5.223 1.00 93.38 347 LYS A O 1
ATOM 2670 N N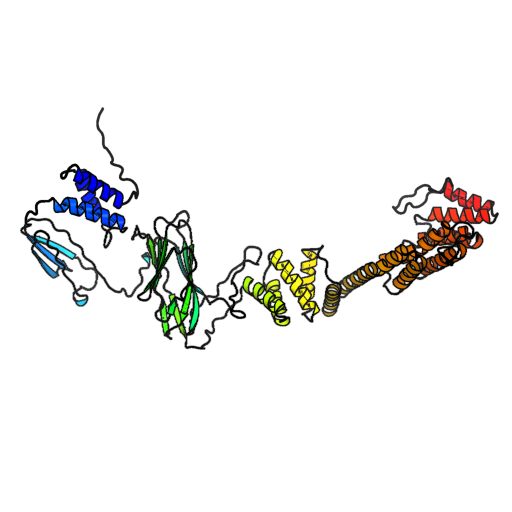 . LYS A 1 348 ? -4.994 2.605 3.434 1.00 94.31 348 LYS A N 1
ATOM 2671 C CA . LYS A 1 348 ? -6.057 2.328 2.454 1.00 94.31 348 LYS A CA 1
ATOM 2672 C C . LYS A 1 348 ? -6.277 0.829 2.269 1.00 94.31 348 LYS A C 1
ATOM 2674 O O . LYS A 1 348 ? -7.418 0.389 2.325 1.00 94.31 348 LYS A O 1
ATOM 2679 N N . VAL A 1 349 ? -5.201 0.061 2.091 1.00 94.62 349 VAL A N 1
ATOM 2680 C CA . VAL A 1 349 ? -5.272 -1.397 1.920 1.00 94.62 349 VAL A CA 1
ATOM 2681 C C . VAL A 1 349 ? -5.821 -2.056 3.185 1.00 94.62 349 VAL A C 1
ATOM 2683 O O . VAL A 1 349 ? -6.703 -2.897 3.080 1.00 94.62 349 VAL A O 1
ATOM 2686 N N . ALA A 1 350 ? -5.377 -1.644 4.375 1.00 92.25 350 ALA A N 1
ATOM 2687 C CA . ALA A 1 350 ? -5.855 -2.223 5.629 1.00 92.25 350 ALA A CA 1
ATOM 2688 C C . ALA A 1 350 ? -7.348 -1.955 5.868 1.00 92.25 350 ALA A C 1
ATOM 2690 O O . ALA A 1 350 ? -8.079 -2.874 6.227 1.00 92.25 350 ALA A O 1
ATOM 2691 N N . ARG A 1 351 ? -7.831 -0.737 5.580 1.00 90.75 351 ARG A N 1
ATOM 2692 C CA . ARG A 1 351 ? -9.274 -0.438 5.607 1.00 90.75 351 ARG A CA 1
ATOM 2693 C C . ARG A 1 351 ? -10.050 -1.276 4.594 1.00 90.75 351 ARG A C 1
ATOM 2695 O O . ARG A 1 351 ? -11.021 -1.917 4.967 1.00 90.75 351 ARG A O 1
ATOM 2702 N N . ALA A 1 352 ? -9.581 -1.331 3.349 1.00 91.31 352 ALA A N 1
ATOM 2703 C CA . ALA A 1 352 ? -10.219 -2.127 2.305 1.00 91.31 352 ALA A CA 1
ATOM 2704 C C . ALA A 1 352 ? -10.299 -3.616 2.678 1.00 91.31 352 ALA A C 1
ATOM 2706 O O . ALA A 1 352 ? -11.337 -4.246 2.495 1.00 91.31 352 ALA A O 1
ATOM 2707 N N . LEU A 1 353 ? -9.228 -4.183 3.238 1.00 89.62 353 LEU A N 1
ATOM 2708 C CA . LEU A 1 353 ? -9.217 -5.567 3.708 1.00 89.62 353 LEU A CA 1
ATOM 2709 C C . LEU A 1 353 ? -10.175 -5.789 4.878 1.00 89.62 353 LEU A C 1
ATOM 2711 O O . LEU A 1 353 ? -10.829 -6.826 4.912 1.00 89.62 353 LEU A O 1
ATOM 2715 N N . LEU A 1 354 ? -10.309 -4.827 5.794 1.00 88.38 354 LEU A N 1
ATOM 2716 C CA . LEU A 1 354 ? -11.274 -4.897 6.892 1.00 88.38 354 LEU A CA 1
ATOM 2717 C C . LEU A 1 354 ? -12.732 -4.802 6.396 1.00 88.38 354 LEU A C 1
ATOM 2719 O O . LEU A 1 354 ? -13.606 -5.531 6.867 1.00 88.38 354 LEU A O 1
ATOM 2723 N N . ASP A 1 355 ? -12.994 -3.969 5.388 1.00 86.25 355 ASP A N 1
ATOM 2724 C CA . ASP A 1 355 ? -14.307 -3.865 4.739 1.00 86.25 355 ASP A CA 1
ATOM 2725 C C . ASP A 1 355 ? -14.684 -5.167 4.013 1.00 86.25 355 ASP A C 1
ATOM 2727 O O . ASP A 1 355 ? -15.824 -5.636 4.076 1.00 86.25 355 ASP A O 1
ATOM 2731 N N . LEU A 1 356 ? -13.715 -5.766 3.317 1.00 85.31 356 LEU A N 1
ATOM 2732 C CA . LEU A 1 356 ? -13.865 -7.042 2.616 1.00 85.31 356 LEU A CA 1
ATOM 2733 C C . LEU A 1 356 ? -14.038 -8.206 3.593 1.00 85.31 356 LEU A C 1
ATOM 2735 O O . LEU A 1 356 ? -14.863 -9.093 3.374 1.00 85.31 356 LEU A O 1
ATOM 2739 N N . ALA A 1 357 ? -13.300 -8.172 4.697 1.00 76.06 357 ALA A N 1
ATOM 2740 C CA . ALA A 1 357 ? -13.395 -9.121 5.790 1.00 76.06 357 ALA A CA 1
ATOM 2741 C C . ALA A 1 357 ? -14.811 -9.226 6.357 1.00 76.06 357 ALA A C 1
ATOM 2743 O O . ALA A 1 357 ? -15.319 -10.337 6.531 1.00 76.06 357 ALA A O 1
ATOM 2744 N N . ALA A 1 358 ? -15.481 -8.087 6.555 1.00 68.25 358 ALA A N 1
ATOM 2745 C CA . ALA A 1 358 ? -16.853 -8.045 7.051 1.00 68.25 358 ALA A CA 1
ATOM 2746 C C . ALA A 1 358 ? -17.862 -8.789 6.150 1.00 68.25 358 ALA A C 1
ATOM 2748 O O . ALA A 1 358 ? -18.950 -9.140 6.605 1.00 68.25 358 ALA A O 1
ATOM 2749 N N . ARG A 1 359 ? -17.499 -9.076 4.891 1.00 74.25 359 ARG A N 1
ATOM 2750 C CA . ARG A 1 359 ? -18.332 -9.753 3.883 1.00 74.25 359 ARG A CA 1
ATOM 2751 C C . ARG A 1 359 ? -17.992 -11.238 3.691 1.00 74.25 359 ARG A C 1
ATOM 2753 O O . ARG A 1 359 ? -18.431 -11.832 2.710 1.00 74.25 359 ARG A O 1
ATOM 2760 N N . GLY A 1 360 ? -17.229 -11.837 4.608 1.00 70.06 360 GLY A N 1
ATOM 2761 C CA . GLY A 1 360 ? -16.838 -13.253 4.551 1.00 70.06 360 GLY A CA 1
ATOM 2762 C C . GLY A 1 360 ? -15.362 -13.494 4.228 1.00 70.06 360 GLY A C 1
ATOM 2763 O O . GLY A 1 360 ? -15.026 -14.540 3.678 1.00 70.06 360 GLY A O 1
ATOM 2764 N N . GLY A 1 361 ? -14.482 -12.539 4.547 1.00 69.38 361 GLY A N 1
ATOM 2765 C CA . GLY A 1 361 ? -13.040 -12.707 4.358 1.00 69.38 361 GLY A CA 1
ATOM 2766 C C . GLY A 1 361 ? -12.393 -13.679 5.353 1.00 69.38 361 GLY A C 1
ATOM 2767 O O . GLY A 1 361 ? -12.969 -14.064 6.373 1.00 69.38 361 GLY A O 1
ATOM 2768 N N . GLU A 1 362 ? -11.164 -14.086 5.040 1.00 81.69 362 GLU A N 1
ATOM 2769 C CA . GLU A 1 362 ? -10.376 -15.025 5.843 1.00 81.69 362 GLU A CA 1
ATOM 2770 C C . GLU A 1 362 ? -9.981 -14.429 7.203 1.00 81.69 362 GLU A C 1
ATOM 2772 O O . GLU A 1 362 ? -9.324 -13.388 7.255 1.00 81.69 362 GLU A O 1
ATOM 2777 N N . ALA A 1 363 ? -10.305 -15.126 8.302 1.00 85.06 363 ALA A N 1
ATOM 2778 C CA . ALA A 1 363 ? -10.123 -14.651 9.682 1.00 85.06 363 ALA A CA 1
ATOM 2779 C C . ALA A 1 363 ? -8.710 -14.107 9.979 1.00 85.06 363 ALA A C 1
ATOM 2781 O O . ALA A 1 363 ? -8.575 -13.050 10.592 1.00 85.06 363 ALA A O 1
ATOM 2782 N N . LYS A 1 364 ? -7.661 -14.782 9.486 1.00 86.69 364 LYS A N 1
ATOM 2783 C CA . LYS A 1 364 ? -6.261 -14.358 9.668 1.00 86.69 364 LYS A CA 1
ATOM 2784 C C . LYS A 1 364 ? -5.984 -12.980 9.064 1.00 86.69 364 LYS A C 1
ATOM 2786 O O . LYS A 1 364 ? -5.365 -12.137 9.706 1.00 86.69 364 LYS A O 1
ATOM 2791 N N . ARG A 1 365 ? -6.474 -12.740 7.845 1.00 84.56 365 ARG A N 1
ATOM 2792 C CA . ARG A 1 365 ? -6.289 -11.469 7.132 1.00 84.56 365 ARG A CA 1
ATOM 2793 C C . ARG A 1 365 ? -7.071 -10.336 7.794 1.00 84.56 365 ARG A C 1
ATOM 2795 O O . ARG A 1 365 ? -6.559 -9.224 7.871 1.00 84.56 365 ARG A O 1
ATOM 2802 N N . VAL A 1 366 ? -8.265 -10.629 8.324 1.00 85.81 366 VAL A N 1
ATOM 2803 C CA . VAL A 1 366 ? -9.080 -9.666 9.093 1.00 85.81 366 VAL A CA 1
ATOM 2804 C C . VAL A 1 366 ? -8.311 -9.146 10.303 1.00 85.81 366 VAL A C 1
ATOM 2806 O O . VAL A 1 366 ? -8.159 -7.937 10.471 1.00 85.81 366 VAL A O 1
ATOM 2809 N N . VAL A 1 367 ? -7.817 -10.070 11.132 1.00 89.56 367 VAL A N 1
ATOM 2810 C CA . VAL A 1 367 ? -7.093 -9.744 12.363 1.00 89.56 367 VAL A CA 1
ATOM 2811 C C . VAL A 1 367 ? -5.815 -8.982 12.040 1.00 89.56 367 VAL A C 1
ATOM 2813 O O . VAL A 1 367 ? -5.573 -7.935 12.632 1.00 89.56 367 VAL A O 1
ATOM 2816 N N . HIS A 1 368 ? -5.055 -9.431 11.038 1.00 89.38 368 HIS A N 1
ATOM 2817 C CA . HIS A 1 368 ? -3.841 -8.736 10.624 1.00 89.38 368 HIS A CA 1
ATOM 2818 C C . HIS A 1 368 ? -4.116 -7.286 10.190 1.00 89.38 368 HIS A C 1
ATOM 2820 O O . HIS A 1 368 ? -3.456 -6.363 10.663 1.00 89.38 368 HIS A O 1
ATOM 2826 N N . ALA A 1 369 ? -5.128 -7.061 9.344 1.00 89.56 369 ALA A N 1
ATOM 2827 C CA . ALA A 1 369 ? -5.497 -5.717 8.902 1.00 89.56 369 ALA A CA 1
ATOM 2828 C C . ALA A 1 369 ? -5.949 -4.819 10.071 1.00 89.56 369 ALA A C 1
ATOM 2830 O O . ALA A 1 369 ? -5.580 -3.643 10.124 1.00 89.56 369 ALA A O 1
ATOM 2831 N N . PHE A 1 370 ? -6.712 -5.368 11.022 1.00 90.81 370 PHE A N 1
ATOM 2832 C CA . PHE A 1 370 ? -7.139 -4.653 12.226 1.00 90.81 370 PHE A CA 1
ATOM 2833 C C . PHE A 1 370 ? -5.961 -4.273 13.130 1.00 90.81 370 PHE A C 1
ATOM 2835 O O . PHE A 1 370 ? -5.858 -3.119 13.544 1.00 90.81 370 PHE A O 1
ATOM 2842 N N . GLU A 1 371 ? -5.050 -5.206 13.409 1.00 90.50 371 GLU A N 1
ATOM 2843 C CA . GLU A 1 371 ? -3.880 -4.956 14.256 1.00 90.50 371 GLU A CA 1
ATOM 2844 C C . GLU A 1 371 ? -2.966 -3.891 13.648 1.00 90.50 371 GLU A C 1
ATOM 2846 O O . GLU A 1 371 ? -2.555 -2.960 14.344 1.00 90.50 371 GLU A O 1
ATOM 2851 N N . VAL A 1 372 ? -2.732 -3.961 12.333 1.00 90.62 372 VAL A N 1
ATOM 2852 C CA . VAL A 1 372 ? -1.990 -2.935 11.590 1.00 90.62 372 VAL A CA 1
ATOM 2853 C C . VAL A 1 372 ? -2.653 -1.565 11.743 1.00 90.62 372 VAL A C 1
ATOM 2855 O O . VAL A 1 372 ? -1.965 -0.585 12.032 1.00 90.62 372 VAL A O 1
ATOM 2858 N N . LEU A 1 373 ? -3.980 -1.474 11.587 1.00 91.00 373 LEU A N 1
ATOM 2859 C CA . LEU A 1 373 ? -4.699 -0.209 11.759 1.00 91.00 373 LEU A CA 1
ATOM 2860 C C . LEU A 1 373 ? -4.598 0.321 13.188 1.00 91.00 373 LEU A C 1
ATOM 2862 O O . LEU A 1 373 ? -4.294 1.499 13.364 1.00 91.00 373 LEU A O 1
ATOM 2866 N N . ARG A 1 374 ? -4.804 -0.536 14.194 1.00 88.75 374 ARG A N 1
ATOM 2867 C CA . ARG A 1 374 ? -4.755 -0.153 15.610 1.00 88.75 374 ARG A CA 1
ATOM 2868 C C . ARG A 1 374 ? -3.362 0.318 16.021 1.00 88.75 374 ARG A C 1
ATOM 2870 O O . ARG A 1 374 ? -3.244 1.279 16.774 1.00 88.75 374 ARG A O 1
ATOM 2877 N N . GLN A 1 375 ? -2.315 -0.343 15.529 1.00 90.06 375 GLN A N 1
ATOM 2878 C CA . GLN A 1 375 ? -0.932 -0.021 15.869 1.00 90.06 375 GLN A CA 1
ATOM 2879 C C . GLN A 1 375 ? -0.441 1.248 15.163 1.00 90.06 375 GLN A C 1
ATOM 2881 O O . GLN A 1 375 ? 0.167 2.106 15.800 1.00 90.06 375 GLN A O 1
ATOM 2886 N N . ALA A 1 376 ? -0.688 1.379 13.856 1.00 90.06 376 ALA A N 1
ATOM 2887 C CA . ALA A 1 376 ? -0.190 2.511 13.074 1.00 90.06 376 ALA A CA 1
ATOM 2888 C C . ALA A 1 376 ? -1.075 3.765 13.189 1.00 90.06 376 ALA A C 1
ATOM 2890 O O . ALA A 1 376 ? -0.570 4.881 13.065 1.00 90.06 376 ALA A O 1
ATOM 2891 N N . TRP A 1 377 ? -2.382 3.607 13.432 1.00 93.94 377 TRP A N 1
ATOM 2892 C CA . TRP A 1 377 ? -3.326 4.718 13.582 1.00 93.94 377 TRP A CA 1
ATOM 2893 C C . TRP A 1 377 ? -4.349 4.474 14.707 1.00 93.94 377 TRP A C 1
ATOM 2895 O O . TRP A 1 377 ? -5.526 4.245 14.418 1.00 93.94 377 TRP A O 1
ATOM 2905 N N . PRO A 1 378 ? -3.950 4.619 15.988 1.00 87.38 378 PRO A N 1
ATOM 2906 C CA . PRO A 1 378 ? -4.831 4.372 17.136 1.00 87.38 378 PRO A CA 1
ATOM 2907 C C . PRO A 1 378 ? -6.124 5.203 17.146 1.00 87.38 378 PRO A C 1
ATOM 2909 O O . PRO A 1 378 ? -7.135 4.759 17.671 1.00 87.38 378 PRO A O 1
ATOM 2912 N N . GLY A 1 379 ? -6.107 6.401 16.549 1.00 85.00 379 GLY A N 1
ATOM 2913 C CA . GLY A 1 379 ? -7.270 7.293 16.461 1.00 85.00 379 GLY A CA 1
ATOM 2914 C C . GLY A 1 379 ? -8.220 7.014 15.291 1.00 85.00 379 GLY A C 1
ATOM 2915 O O . GLY A 1 379 ? -9.073 7.845 14.993 1.00 85.00 379 GLY A O 1
ATOM 2916 N N . VAL A 1 380 ? -8.051 5.913 14.550 1.00 85.62 380 VAL A N 1
ATOM 2917 C CA . VAL A 1 380 ? -9.005 5.546 13.495 1.00 85.62 380 VAL A CA 1
ATOM 2918 C C . VAL A 1 380 ? -10.269 4.977 14.127 1.00 85.62 380 VAL A C 1
ATOM 2920 O O . VAL A 1 380 ? -10.260 3.876 14.666 1.00 85.62 380 VAL A O 1
ATOM 2923 N N . GLU A 1 381 ? -11.371 5.705 13.976 1.00 83.38 381 GLU A N 1
ATOM 2924 C CA . GLU A 1 381 ? -12.698 5.181 14.281 1.00 83.38 381 GLU A CA 1
ATOM 2925 C C . GLU A 1 381 ? -13.092 4.113 13.257 1.00 83.38 381 GLU A C 1
ATOM 2927 O O . GLU A 1 381 ? -12.984 4.315 12.039 1.00 83.38 381 GLU A O 1
ATOM 2932 N N . LEU A 1 382 ? -13.534 2.967 13.768 1.00 83.56 382 LEU A N 1
ATOM 2933 C CA . LEU A 1 382 ? -14.033 1.848 12.982 1.00 83.56 382 LEU A CA 1
ATOM 2934 C C . LEU A 1 382 ? -15.536 1.679 13.242 1.00 83.56 382 LEU A C 1
ATOM 2936 O O . LEU A 1 382 ? -15.957 1.742 14.398 1.00 83.56 382 LEU A O 1
ATOM 2940 N N . PRO A 1 383 ? -16.353 1.434 12.203 1.00 85.06 383 PRO A N 1
ATOM 2941 C CA . PRO A 1 383 ? -17.761 1.100 12.377 1.00 85.06 383 PRO A CA 1
ATOM 2942 C C . PRO A 1 383 ? -17.957 -0.135 13.265 1.00 85.06 383 PRO A C 1
ATOM 2944 O O . PRO A 1 383 ? -17.211 -1.109 13.147 1.00 85.06 383 PRO A O 1
ATOM 2947 N N . PHE A 1 384 ? -19.010 -0.132 14.089 1.00 83.81 384 PHE A N 1
ATOM 2948 C CA . PHE A 1 384 ? -19.335 -1.242 14.997 1.00 83.81 384 PHE A CA 1
ATOM 2949 C C . PHE A 1 384 ? -19.408 -2.598 14.288 1.00 83.81 384 PHE A C 1
ATOM 2951 O O . PHE A 1 384 ? -18.845 -3.575 14.780 1.00 83.81 384 PHE A O 1
ATOM 2958 N N . ASP A 1 385 ? -20.011 -2.647 13.098 1.00 82.00 385 ASP A N 1
ATOM 2959 C CA . ASP A 1 385 ? -20.106 -3.876 12.305 1.00 82.00 385 ASP A CA 1
ATOM 2960 C C . ASP A 1 385 ? -18.729 -4.461 11.975 1.00 82.00 385 ASP A C 1
ATOM 2962 O O . ASP A 1 385 ? -18.549 -5.676 11.997 1.00 82.00 385 ASP A O 1
ATOM 2966 N N . GLN A 1 386 ? -17.729 -3.616 11.713 1.00 85.31 386 GLN A N 1
ATOM 2967 C CA . GLN A 1 386 ? -16.370 -4.071 11.418 1.00 85.31 386 GLN A CA 1
ATOM 2968 C C . GLN A 1 386 ? -15.689 -4.616 12.668 1.00 85.31 386 GLN A C 1
ATOM 2970 O O . GLN A 1 386 ? -15.117 -5.704 12.630 1.00 85.31 386 GLN A O 1
ATOM 2975 N N . VAL A 1 387 ? -15.797 -3.901 13.790 1.00 87.56 387 VAL A N 1
ATOM 2976 C CA . VAL A 1 387 ? -15.222 -4.325 15.075 1.00 87.56 387 VAL A CA 1
ATOM 2977 C C . VAL A 1 387 ? -15.844 -5.650 15.535 1.00 87.56 387 VAL A C 1
ATOM 2979 O O . VAL A 1 387 ? -15.139 -6.558 15.973 1.00 87.56 387 VAL A O 1
ATOM 2982 N N . MET A 1 388 ? -17.150 -5.829 15.332 1.00 87.50 388 MET A N 1
ATOM 2983 C CA . MET A 1 388 ? -17.847 -7.087 15.605 1.00 87.50 388 MET A CA 1
ATOM 2984 C C . MET A 1 388 ? -17.308 -8.248 14.751 1.00 87.50 388 MET A C 1
ATOM 2986 O O . MET A 1 388 ? -17.147 -9.368 15.241 1.00 87.50 388 MET A O 1
ATOM 2990 N N . GLN A 1 389 ? -16.993 -8.001 13.476 1.00 87.38 389 GLN A N 1
ATOM 2991 C CA . GLN A 1 389 ? -16.401 -9.014 12.593 1.00 87.38 389 GLN A CA 1
ATOM 2992 C C . GLN A 1 389 ? -14.962 -9.359 12.988 1.00 87.38 389 GLN A C 1
ATOM 2994 O O . GLN A 1 389 ? -14.580 -10.525 12.896 1.00 87.38 389 GLN A O 1
ATOM 2999 N N . VAL A 1 390 ? -14.192 -8.396 13.502 1.00 90.00 390 VAL A N 1
ATOM 3000 C CA . VAL A 1 390 ? -12.873 -8.651 14.107 1.00 90.00 390 VAL A CA 1
ATOM 3001 C C . VAL A 1 390 ? -13.005 -9.567 15.322 1.00 90.00 390 VAL A C 1
ATOM 3003 O O . VAL A 1 390 ? -12.295 -10.566 15.405 1.00 90.00 390 VAL A O 1
ATOM 3006 N N . GLY A 1 391 ? -13.957 -9.298 16.222 1.00 91.06 391 GLY A N 1
ATOM 3007 C CA . GLY A 1 391 ? -14.230 -10.172 17.368 1.00 91.06 391 GLY A CA 1
ATOM 3008 C C . GLY A 1 391 ? -14.567 -11.603 16.931 1.00 91.06 391 GLY A C 1
ATOM 3009 O O . GLY A 1 391 ? -13.965 -12.565 17.408 1.00 91.06 391 GLY A O 1
ATOM 3010 N N . LYS A 1 392 ? -15.450 -11.760 15.933 1.00 90.81 392 LYS A N 1
ATOM 3011 C CA . LYS A 1 392 ? -15.768 -13.069 15.327 1.00 90.81 392 LYS A CA 1
ATOM 3012 C C . LYS A 1 392 ? -14.548 -13.734 14.683 1.00 90.81 392 LYS A C 1
ATOM 3014 O O . LYS A 1 392 ? -14.431 -14.959 14.728 1.00 90.81 392 LYS A O 1
ATOM 3019 N N . ALA A 1 393 ? -13.650 -12.961 14.075 1.00 91.06 393 ALA A N 1
ATOM 3020 C CA . ALA A 1 393 ? -12.414 -13.478 13.501 1.00 91.06 393 ALA A CA 1
ATOM 3021 C C . ALA A 1 393 ? -11.465 -14.004 14.590 1.00 91.06 393 ALA A C 1
ATOM 3023 O O . ALA A 1 393 ? -10.986 -15.126 14.450 1.00 91.06 393 ALA A O 1
ATOM 3024 N N . TYR A 1 394 ? -11.278 -13.277 15.699 1.00 93.31 394 TYR A N 1
ATOM 3025 C CA . TYR A 1 394 ? -10.503 -13.761 16.849 1.00 93.31 394 TYR A CA 1
ATOM 3026 C C . TYR A 1 394 ? -11.070 -15.069 17.421 1.00 93.31 394 TYR A C 1
ATOM 3028 O O . TYR A 1 394 ? -10.308 -16.005 17.658 1.00 93.31 394 TYR A O 1
ATOM 3036 N N . VAL A 1 395 ? -12.400 -15.200 17.541 1.00 93.44 395 VAL A N 1
ATOM 3037 C CA . VAL A 1 395 ? -13.042 -16.465 17.959 1.00 93.44 395 VAL A CA 1
ATOM 3038 C C . VAL A 1 395 ? -12.698 -17.611 17.005 1.00 93.44 395 VAL A C 1
ATOM 3040 O O . VAL A 1 395 ? -12.311 -18.686 17.455 1.00 93.44 395 VAL A O 1
ATOM 3043 N N . LYS A 1 396 ? -12.792 -17.391 15.686 1.00 92.25 396 LYS A N 1
ATOM 3044 C CA . LYS A 1 396 ? -12.450 -18.414 14.678 1.00 92.25 396 LYS A CA 1
ATOM 3045 C C . LYS A 1 396 ? -10.982 -18.844 14.726 1.00 92.25 396 LYS A C 1
ATOM 3047 O O . LYS A 1 396 ? -10.676 -19.958 14.315 1.00 92.25 396 LYS A O 1
ATOM 3052 N N . LEU A 1 397 ? -10.088 -17.970 15.188 1.00 92.31 397 LEU A N 1
ATOM 3053 C CA . LEU A 1 397 ? -8.665 -18.269 15.366 1.00 92.31 397 LEU A CA 1
ATOM 3054 C C . LEU A 1 397 ? -8.343 -18.903 16.730 1.00 92.31 397 LEU A C 1
ATOM 3056 O O . LEU A 1 397 ? -7.205 -19.309 16.941 1.00 92.31 397 LEU A O 1
ATOM 3060 N N . GLY A 1 398 ? -9.319 -19.013 17.638 1.00 94.44 398 GLY A N 1
ATOM 3061 C CA . GLY A 1 398 ? -9.115 -19.510 19.003 1.00 94.44 398 GLY A CA 1
ATOM 3062 C C . GLY A 1 398 ? -8.516 -18.478 19.967 1.00 94.44 398 GLY A C 1
ATOM 3063 O O . GLY A 1 398 ? -8.109 -18.829 21.071 1.00 94.44 398 GLY A O 1
ATOM 3064 N N . GLU A 1 399 ? -8.467 -17.199 19.587 1.00 94.94 399 GLU A N 1
ATOM 3065 C CA . GLU A 1 399 ? -7.924 -16.103 20.400 1.00 94.94 399 GLU A CA 1
ATOM 3066 C C . GLU A 1 399 ? -9.014 -15.491 21.303 1.00 94.94 399 GLU A C 1
ATOM 3068 O O . GLU A 1 399 ? -9.428 -14.342 21.134 1.00 94.94 399 GLU A O 1
ATOM 3073 N N . PHE A 1 400 ? -9.516 -16.273 22.264 1.00 95.12 400 PHE A N 1
ATOM 3074 C CA . PHE A 1 400 ? -10.710 -15.920 23.046 1.00 95.12 400 PHE A CA 1
ATOM 3075 C C . PHE A 1 400 ? -10.561 -14.668 23.924 1.00 95.12 400 PHE A C 1
ATOM 3077 O O . PHE A 1 400 ? -11.505 -13.886 24.005 1.00 95.12 400 PHE A O 1
ATOM 3084 N N . GLU A 1 401 ? -9.396 -14.430 24.538 1.00 93.88 401 GLU A N 1
ATOM 3085 C CA . GLU A 1 401 ? -9.181 -13.228 25.366 1.00 93.88 401 GLU A CA 1
ATOM 3086 C C . GLU A 1 401 ? -9.248 -11.943 24.534 1.00 93.88 401 GLU A C 1
ATOM 3088 O O . GLU A 1 401 ? -9.945 -10.996 24.891 1.00 93.88 401 GLU A O 1
ATOM 3093 N N . ARG A 1 402 ? -8.610 -11.933 23.359 1.00 93.75 402 ARG A N 1
ATOM 3094 C CA . ARG A 1 402 ? -8.673 -10.790 22.437 1.00 93.75 402 ARG A CA 1
ATOM 3095 C C . ARG A 1 402 ? -10.077 -10.603 21.876 1.00 93.75 402 ARG A C 1
ATOM 3097 O O . ARG A 1 402 ? -10.549 -9.474 21.773 1.00 93.75 402 ARG A O 1
ATOM 3104 N N . ALA A 1 403 ? -10.776 -11.696 21.561 1.00 94.50 403 ALA A N 1
ATOM 3105 C CA . ALA A 1 403 ? -12.180 -11.625 21.171 1.00 94.50 403 ALA A CA 1
ATOM 3106 C C . ALA A 1 403 ? -13.036 -10.987 22.276 1.00 94.50 403 ALA A C 1
ATOM 3108 O O . ALA A 1 403 ? -13.839 -10.100 21.992 1.00 94.50 403 ALA A O 1
ATOM 3109 N N . ARG A 1 404 ? -12.833 -11.398 23.535 1.00 94.38 404 ARG A N 1
ATOM 3110 C CA . ARG A 1 404 ? -13.520 -10.838 24.703 1.00 94.38 404 ARG A CA 1
ATOM 3111 C C . ARG A 1 404 ? -13.253 -9.342 24.843 1.00 94.38 404 ARG A C 1
ATOM 3113 O O . ARG A 1 404 ? -14.213 -8.595 24.995 1.00 94.38 404 ARG A O 1
ATOM 3120 N N . GLU A 1 405 ? -12.002 -8.894 24.754 1.00 92.06 405 GLU A N 1
ATOM 3121 C CA . GLU A 1 405 ? -11.666 -7.461 24.792 1.00 92.06 405 GLU A CA 1
ATOM 3122 C C . GLU A 1 405 ? -12.416 -6.672 23.712 1.00 92.06 405 GLU A C 1
ATOM 3124 O O . GLU A 1 405 ? -13.024 -5.641 23.999 1.00 92.06 405 GLU A O 1
ATOM 3129 N N . VAL A 1 406 ? -12.430 -7.187 22.478 1.00 91.88 406 VAL A N 1
ATOM 3130 C CA . VAL A 1 406 ? -13.134 -6.555 21.357 1.00 91.88 406 VAL A CA 1
ATOM 3131 C C . VAL A 1 406 ? -14.643 -6.493 21.610 1.00 91.88 406 VAL A C 1
ATOM 3133 O O . VAL A 1 406 ? -15.249 -5.444 21.401 1.00 91.88 406 VAL A O 1
ATOM 3136 N N . PHE A 1 407 ? -15.266 -7.572 22.090 1.00 92.69 407 PHE A N 1
ATOM 3137 C CA . PHE A 1 407 ? -16.704 -7.579 22.371 1.00 92.69 407 PHE A CA 1
ATOM 3138 C C . PHE A 1 407 ? -17.089 -6.669 23.539 1.00 92.69 407 PHE A C 1
ATOM 3140 O O . PHE A 1 407 ? -18.102 -5.979 23.445 1.00 92.69 407 PHE A O 1
ATOM 3147 N N . LEU A 1 408 ? -16.283 -6.611 24.605 1.00 92.81 408 LEU A N 1
ATOM 3148 C CA . LEU A 1 408 ? -16.523 -5.686 25.716 1.00 92.81 408 LEU A CA 1
ATOM 3149 C C . LEU A 1 408 ? -16.398 -4.229 25.256 1.00 92.81 408 LEU A C 1
ATOM 3151 O O . LEU A 1 408 ? -17.243 -3.419 25.621 1.00 92.81 408 LEU A O 1
ATOM 3155 N N . ALA A 1 409 ? -15.426 -3.910 24.395 1.00 90.06 409 ALA A N 1
ATOM 3156 C CA . ALA A 1 409 ? -15.300 -2.577 23.808 1.00 90.06 409 ALA A CA 1
ATOM 3157 C C . ALA A 1 409 ? -16.503 -2.209 22.918 1.00 90.06 409 ALA A C 1
ATOM 3159 O O . ALA A 1 409 ? -16.963 -1.067 22.934 1.00 90.06 409 ALA A O 1
ATOM 3160 N N . VAL A 1 410 ? -17.053 -3.170 22.163 1.00 90.81 410 VAL A N 1
ATOM 3161 C CA . VAL A 1 410 ? -18.288 -2.947 21.390 1.00 90.81 410 VAL A CA 1
ATOM 3162 C C . VAL A 1 410 ? -19.488 -2.726 22.310 1.00 90.81 410 VAL A C 1
ATOM 3164 O O . VAL A 1 410 ? -20.273 -1.815 22.051 1.00 90.81 410 VAL A O 1
ATOM 3167 N N . ALA A 1 411 ? -19.627 -3.517 23.376 1.00 92.19 411 ALA A N 1
ATOM 3168 C CA . ALA A 1 411 ? -20.699 -3.348 24.355 1.00 92.19 411 ALA A CA 1
ATOM 3169 C C . ALA A 1 411 ? -20.609 -1.979 25.050 1.00 92.19 411 ALA A C 1
ATOM 3171 O O . ALA A 1 411 ? -21.602 -1.263 25.115 1.00 92.19 411 ALA A O 1
ATOM 3172 N N . GLU A 1 412 ? -19.412 -1.566 25.472 1.00 92.75 412 GLU A N 1
ATOM 3173 C CA . GLU A 1 412 ? -19.166 -0.240 26.047 1.00 92.75 412 GLU A CA 1
ATOM 3174 C C . GLU A 1 412 ? -19.550 0.887 25.081 1.00 92.75 412 GLU A C 1
ATOM 3176 O O . GLU A 1 412 ? -20.301 1.794 25.440 1.00 92.75 412 GLU A O 1
ATOM 3181 N N . GLY A 1 413 ? -19.079 0.816 23.833 1.00 90.88 413 GLY A N 1
ATOM 3182 C CA . GLY A 1 413 ? -19.382 1.828 22.823 1.00 90.88 413 GLY A CA 1
ATOM 3183 C C . GLY A 1 413 ? -20.868 1.891 22.456 1.00 90.88 413 GLY A C 1
ATOM 3184 O O . GLY A 1 413 ? -21.389 2.982 22.217 1.00 90.88 413 GLY A O 1
ATOM 3185 N N . SER A 1 414 ? -21.557 0.747 22.433 1.00 91.44 414 SER A N 1
ATOM 3186 C CA . SER A 1 414 ? -22.997 0.675 22.139 1.00 91.44 414 SER A CA 1
ATOM 3187 C C . SER A 1 414 ? -23.817 1.269 23.284 1.00 91.44 414 SER A C 1
ATOM 3189 O O . SER A 1 414 ? -24.635 2.156 23.041 1.00 91.44 414 SER A O 1
ATOM 3191 N N . PHE A 1 415 ? -23.484 0.924 24.533 1.00 95.06 415 PHE A N 1
ATOM 3192 C CA . PHE A 1 415 ? -24.086 1.528 25.722 1.00 95.06 415 PHE A CA 1
ATOM 3193 C C . PHE A 1 415 ? -23.931 3.053 25.718 1.00 95.06 415 PHE A C 1
ATOM 3195 O O . PHE A 1 415 ? -24.904 3.791 25.854 1.00 95.06 415 PHE A O 1
ATOM 3202 N N . MET A 1 416 ? -22.714 3.549 25.467 1.00 93.00 416 MET A N 1
ATOM 3203 C CA . MET A 1 416 ? -22.425 4.987 25.428 1.00 93.00 416 MET A CA 1
ATOM 3204 C C . MET A 1 416 ? -23.129 5.736 24.296 1.00 93.00 416 MET A C 1
ATOM 3206 O O . MET A 1 416 ? -23.262 6.962 24.353 1.00 93.00 416 MET A O 1
ATOM 3210 N N . LYS A 1 417 ? -23.556 5.031 23.247 1.00 91.75 417 LYS A N 1
ATOM 3211 C CA . LYS A 1 417 ? -24.376 5.596 22.177 1.00 91.75 417 LYS A CA 1
ATOM 3212 C C . LYS A 1 417 ? -25.847 5.638 22.586 1.00 91.75 417 LYS A C 1
ATOM 3214 O O . LYS A 1 417 ? -26.483 6.670 22.395 1.00 91.75 417 LYS A O 1
ATOM 3219 N N . GLU A 1 418 ? -26.367 4.553 23.149 1.00 94.50 418 GLU A N 1
ATOM 3220 C CA . GLU A 1 418 ? -27.783 4.404 23.508 1.00 94.50 418 GLU A CA 1
ATOM 3221 C C . GLU A 1 418 ? -28.174 5.226 24.736 1.00 94.50 418 GLU A C 1
ATOM 3223 O O . GLU A 1 418 ? -29.249 5.825 24.751 1.00 94.50 418 GLU A O 1
ATOM 3228 N N . VAL A 1 419 ? -27.283 5.371 25.720 1.00 94.62 419 VAL A N 1
ATOM 3229 C CA . VAL A 1 419 ? -27.542 6.182 26.921 1.00 94.62 419 VAL A CA 1
ATOM 3230 C C . VAL A 1 419 ? -27.733 7.670 26.597 1.00 94.62 419 VAL A C 1
ATOM 3232 O O . VAL A 1 419 ? -28.385 8.393 27.343 1.00 94.62 419 VAL A O 1
ATOM 3235 N N . ARG A 1 420 ? -27.249 8.150 25.440 1.00 93.25 420 ARG A N 1
ATOM 3236 C CA . ARG A 1 420 ? -27.460 9.543 24.992 1.00 93.25 420 ARG A CA 1
ATOM 3237 C C . ARG A 1 420 ? -28.933 9.879 24.759 1.00 93.25 420 ARG A C 1
ATOM 3239 O O . ARG A 1 420 ? -29.288 11.057 24.785 1.00 93.25 420 ARG A O 1
ATOM 3246 N N . VAL A 1 421 ? -29.786 8.873 24.557 1.00 93.88 421 VAL A N 1
ATOM 3247 C CA . VAL A 1 421 ? -31.240 9.065 24.473 1.00 93.88 421 VAL A CA 1
ATOM 3248 C C . VAL A 1 421 ? -31.779 9.660 25.777 1.00 93.88 421 VAL A C 1
ATOM 3250 O O . VAL A 1 421 ? -32.589 10.582 25.717 1.00 93.88 421 VAL A O 1
ATOM 3253 N N . ALA A 1 422 ? -31.251 9.257 26.941 1.00 91.88 422 ALA A N 1
ATOM 3254 C CA . ALA A 1 422 ? -31.646 9.840 28.224 1.00 91.88 422 ALA A CA 1
ATOM 3255 C C . ALA A 1 422 ? -31.354 11.343 28.303 1.00 91.88 422 ALA A C 1
ATOM 3257 O O . ALA A 1 422 ? -32.194 12.096 28.779 1.00 91.88 422 ALA A O 1
ATOM 3258 N N . GLY A 1 423 ? -30.229 11.812 27.753 1.00 90.25 423 GLY A N 1
ATOM 3259 C CA . GLY A 1 423 ? -29.941 13.250 27.688 1.00 90.25 423 GLY A CA 1
ATOM 3260 C C . GLY A 1 423 ? -30.947 14.032 26.833 1.00 90.25 423 GLY A C 1
ATOM 3261 O O . GLY A 1 423 ? -31.223 15.197 27.110 1.00 90.25 423 GLY A O 1
ATOM 3262 N N . THR A 1 424 ? -31.537 13.389 25.819 1.00 93.38 424 THR A N 1
ATOM 3263 C CA . THR A 1 424 ? -32.602 13.998 25.004 1.00 93.38 424 THR A CA 1
ATOM 3264 C C . THR A 1 424 ? -33.915 14.077 25.784 1.00 93.38 424 THR A C 1
ATOM 3266 O O . THR A 1 424 ? -34.561 15.122 25.768 1.00 93.38 424 THR A O 1
ATOM 3269 N N . LEU A 1 425 ? -34.270 13.010 26.510 1.00 92.12 425 LEU A N 1
ATOM 3270 C CA . LEU A 1 425 ? -35.438 12.981 27.399 1.00 92.12 425 LEU A CA 1
ATOM 3271 C C . LEU A 1 425 ? -35.320 14.038 28.508 1.00 92.12 425 LEU A C 1
ATOM 3273 O O . LEU A 1 425 ? -36.258 14.794 28.753 1.00 92.12 425 LEU A O 1
ATOM 3277 N N . GLU A 1 426 ? -34.142 14.175 29.127 1.00 88.75 426 GLU A N 1
ATOM 3278 C CA . GLU A 1 426 ? -33.903 15.213 30.135 1.00 88.75 426 GLU A CA 1
ATOM 3279 C C . GLU A 1 426 ? -34.064 16.629 29.570 1.00 88.75 426 GLU A C 1
ATOM 3281 O O . GLU A 1 426 ? -34.673 17.477 30.223 1.00 88.75 426 GLU A O 1
ATOM 3286 N N . ALA A 1 427 ? -33.573 16.892 28.354 1.00 90.31 427 ALA A N 1
ATOM 3287 C CA . ALA A 1 427 ? -33.719 18.197 27.704 1.00 90.31 427 ALA A CA 1
ATOM 3288 C C . ALA A 1 427 ? -35.186 18.566 27.410 1.00 90.31 427 ALA A C 1
ATOM 3290 O O . ALA A 1 427 ? -35.513 19.747 27.306 1.00 90.31 427 ALA A O 1
ATOM 3291 N N . GLN A 1 428 ? -36.067 17.569 27.301 1.00 89.62 428 GLN A N 1
ATOM 3292 C CA . GLN A 1 428 ? -37.513 17.740 27.137 1.00 89.62 428 GLN A CA 1
ATOM 3293 C C . GLN A 1 428 ? -38.262 17.836 28.477 1.00 89.62 428 GLN A C 1
ATOM 3295 O O . GLN A 1 428 ? -39.477 18.004 28.489 1.00 89.62 428 GLN A O 1
ATOM 3300 N N . GLY A 1 429 ? -37.553 17.765 29.608 1.00 87.12 429 GLY A N 1
ATOM 3301 C CA . GLY A 1 429 ? -38.145 17.789 30.946 1.00 87.12 429 GLY A CA 1
ATOM 3302 C C . GLY A 1 429 ? -38.605 16.418 31.453 1.00 87.12 429 GLY A C 1
ATOM 3303 O O . GLY A 1 429 ? -39.097 16.322 32.577 1.00 87.12 429 GLY A O 1
ATOM 3304 N N . GLU A 1 430 ? -38.391 15.340 30.696 1.00 89.81 430 GLU A N 1
ATOM 3305 C CA . GLU A 1 430 ? -38.793 13.972 31.050 1.00 89.81 430 GLU A CA 1
ATOM 3306 C C . GLU A 1 430 ? -37.739 13.260 31.915 1.00 89.81 430 GLU A C 1
ATOM 3308 O O . GLU A 1 430 ? -37.262 12.162 31.628 1.00 89.81 430 GLU A O 1
ATOM 3313 N N . ALA A 1 431 ? -37.367 13.895 33.025 1.00 88.81 431 ALA A N 1
ATOM 3314 C CA . ALA A 1 431 ? -36.317 13.430 33.932 1.00 88.81 431 ALA A CA 1
ATOM 3315 C C . ALA A 1 431 ? -36.531 12.004 34.484 1.00 88.81 431 ALA A C 1
ATOM 3317 O O . ALA A 1 431 ? -35.570 11.265 34.699 1.00 88.81 431 ALA A O 1
ATOM 3318 N N . LEU A 1 432 ? -37.781 11.610 34.741 1.00 90.69 432 LEU A N 1
ATOM 3319 C CA . LEU A 1 432 ? -38.101 10.270 35.247 1.00 90.69 432 LEU A CA 1
ATOM 3320 C C . LEU A 1 432 ? -37.961 9.191 34.190 1.00 90.69 432 LEU A C 1
ATOM 3322 O O . LEU A 1 432 ? -37.434 8.124 34.497 1.00 90.69 432 LEU A O 1
ATOM 3326 N N . GLU A 1 433 ? -38.417 9.469 32.972 1.00 92.25 433 GLU A N 1
ATOM 3327 C CA . GLU A 1 433 ? -38.280 8.522 31.872 1.00 92.25 433 GLU A CA 1
ATOM 3328 C C . GLU A 1 433 ? -36.817 8.395 31.457 1.00 92.25 433 GLU A C 1
ATOM 3330 O O . GLU A 1 433 ? -36.357 7.287 31.208 1.00 92.25 433 GLU A O 1
ATOM 3335 N N . ALA A 1 434 ? -36.034 9.478 31.515 1.00 93.75 434 ALA A N 1
ATOM 3336 C CA . ALA A 1 434 ? -34.586 9.420 31.319 1.00 93.75 434 ALA A CA 1
ATOM 3337 C C . ALA A 1 434 ? -33.887 8.494 32.333 1.00 93.75 434 ALA A C 1
ATOM 3339 O O . ALA A 1 434 ? -33.067 7.650 31.952 1.00 93.75 434 ALA A O 1
ATOM 3340 N N . ALA A 1 435 ? -34.228 8.625 33.621 1.00 93.25 435 ALA A N 1
ATOM 3341 C CA . ALA A 1 435 ? -33.669 7.787 34.680 1.00 93.25 435 ALA A CA 1
ATOM 3342 C C . ALA A 1 435 ? -34.105 6.324 34.531 1.00 93.25 435 ALA A C 1
ATOM 3344 O O . ALA A 1 435 ? -33.272 5.424 34.622 1.00 93.25 435 ALA A O 1
ATOM 3345 N N . ARG A 1 436 ? -35.392 6.085 34.256 1.00 93.69 436 ARG A N 1
ATOM 3346 C CA . ARG A 1 436 ? -35.937 4.745 34.029 1.00 93.69 436 ARG A CA 1
ATOM 3347 C C . ARG A 1 436 ? -35.290 4.074 32.821 1.00 93.69 436 ARG A C 1
ATOM 3349 O O . ARG A 1 436 ? -34.760 2.984 32.968 1.00 93.69 436 ARG A O 1
ATOM 3356 N N . TYR A 1 437 ? -35.263 4.753 31.676 1.00 96.50 437 TYR A N 1
ATOM 3357 C CA . TYR A 1 437 ? -34.615 4.269 30.460 1.00 96.50 437 TYR A CA 1
ATOM 3358 C C . TYR A 1 437 ? -33.155 3.896 30.717 1.00 96.50 437 TYR A C 1
ATOM 3360 O O . TYR A 1 437 ? -32.708 2.834 30.302 1.00 96.50 437 TYR A O 1
ATOM 3368 N N . THR A 1 438 ? -32.409 4.743 31.432 1.00 96.81 438 THR A N 1
ATOM 3369 C CA . THR A 1 438 ? -30.998 4.468 31.732 1.00 96.81 438 THR A CA 1
ATOM 3370 C C . THR A 1 438 ? -30.833 3.264 32.657 1.00 96.81 438 THR A C 1
ATOM 3372 O O . THR A 1 438 ? -29.926 2.466 32.439 1.00 96.81 438 THR A O 1
ATOM 3375 N N . LEU A 1 439 ? -31.682 3.114 33.678 1.00 95.69 439 LEU A N 1
ATOM 3376 C CA . LEU A 1 439 ? -31.649 1.964 34.587 1.00 95.69 439 LEU A CA 1
ATOM 3377 C C . LEU A 1 439 ? -32.012 0.662 33.863 1.00 95.69 439 LEU A C 1
ATOM 3379 O O . LEU A 1 439 ? -31.273 -0.311 33.990 1.00 95.69 439 LEU A O 1
ATOM 3383 N N . ASP A 1 440 ? -33.070 0.672 33.048 1.00 96.12 440 ASP A N 1
ATOM 3384 C CA . ASP A 1 440 ? -33.467 -0.466 32.210 1.00 96.12 440 ASP A CA 1
ATOM 3385 C C . ASP A 1 440 ? -32.320 -0.841 31.251 1.00 96.12 440 ASP A C 1
ATOM 3387 O O . ASP A 1 440 ? -31.894 -1.994 31.193 1.00 96.12 440 ASP A O 1
ATOM 3391 N N . LEU A 1 441 ? -31.707 0.155 30.600 1.00 96.50 441 LEU A N 1
ATOM 3392 C CA . LEU A 1 441 ? -30.553 -0.043 29.722 1.00 96.50 441 LEU A CA 1
ATOM 3393 C C . LEU A 1 441 ? -29.346 -0.638 30.464 1.00 96.50 441 LEU A C 1
ATOM 3395 O O . LEU A 1 441 ? -28.605 -1.443 29.904 1.00 96.50 441 LEU A O 1
ATOM 3399 N N . CYS A 1 442 ? -29.126 -0.273 31.729 1.00 96.06 442 CYS A N 1
ATOM 3400 C CA . CYS A 1 442 ? -28.050 -0.867 32.522 1.00 96.06 442 CYS A CA 1
ATOM 3401 C C . CYS A 1 442 ? -28.263 -2.365 32.783 1.00 96.06 442 CYS A C 1
ATOM 3403 O O . CYS A 1 442 ? -27.279 -3.069 33.005 1.00 96.06 442 CYS A O 1
ATOM 3405 N N . MET A 1 443 ? -29.507 -2.850 32.744 1.00 94.81 443 MET A N 1
ATOM 3406 C CA . MET A 1 443 ? -29.834 -4.270 32.907 1.00 94.81 443 MET A CA 1
ATOM 3407 C C . MET A 1 443 ? -29.645 -5.075 31.616 1.00 94.81 443 MET A C 1
ATOM 3409 O O . MET A 1 443 ? -29.367 -6.272 31.686 1.00 94.81 443 MET A O 1
ATOM 3413 N N . ASP A 1 444 ? -29.731 -4.425 30.454 1.00 95.38 444 ASP A N 1
ATOM 3414 C CA . ASP A 1 444 ? -29.528 -5.061 29.146 1.00 95.38 444 ASP A CA 1
ATOM 3415 C C . ASP A 1 444 ? -28.043 -5.242 28.787 1.00 95.38 444 ASP A C 1
ATOM 3417 O O . ASP A 1 444 ? -27.684 -6.083 27.956 1.00 95.38 444 ASP A O 1
ATOM 3421 N N . TYR A 1 445 ? -27.158 -4.463 29.414 1.00 95.25 445 TYR A N 1
ATOM 3422 C CA . TYR A 1 445 ? -25.725 -4.476 29.136 1.00 95.25 445 TYR A CA 1
ATOM 3423 C C . TYR A 1 445 ? -24.918 -5.250 30.188 1.00 95.25 445 TYR A C 1
ATOM 3425 O O . TYR A 1 445 ? -25.270 -5.281 31.368 1.00 95.25 445 TYR A O 1
ATOM 3433 N N . PRO A 1 446 ? -23.765 -5.845 29.809 1.00 93.88 446 PRO A N 1
ATOM 3434 C CA . PRO A 1 446 ? -22.841 -6.407 30.784 1.00 93.88 446 PRO A CA 1
ATOM 3435 C C . PRO A 1 446 ? -22.430 -5.346 31.805 1.00 93.88 446 PRO A C 1
ATOM 3437 O O . PRO A 1 446 ? -22.274 -4.177 31.455 1.00 93.88 446 PRO A O 1
ATOM 3440 N N . ALA A 1 447 ? -22.172 -5.770 33.044 1.00 92.12 447 ALA A N 1
ATOM 3441 C CA . ALA A 1 447 ? -21.787 -4.904 34.158 1.00 92.12 447 ALA A CA 1
ATOM 3442 C C . ALA A 1 447 ? -20.375 -4.301 33.989 1.00 92.12 447 ALA A C 1
ATOM 3444 O O . ALA A 1 447 ? -19.470 -4.560 34.781 1.00 92.12 447 ALA A O 1
ATOM 3445 N N . LEU A 1 448 ? -20.166 -3.509 32.941 1.00 95.12 448 LEU A N 1
ATOM 3446 C CA . LEU A 1 448 ? -18.951 -2.766 32.629 1.00 95.12 448 LEU A CA 1
ATOM 3447 C C . LEU A 1 448 ? -18.797 -1.579 33.593 1.00 95.12 448 LEU A C 1
ATOM 3449 O O . LEU A 1 448 ? -19.799 -1.082 34.109 1.00 95.12 448 LEU A O 1
ATOM 3453 N N . PRO A 1 449 ? -17.574 -1.068 33.830 1.00 95.00 449 PRO A N 1
ATOM 3454 C CA . PRO A 1 449 ? -17.354 0.050 34.752 1.00 95.00 449 PRO A CA 1
ATOM 3455 C C . PRO A 1 449 ? -18.257 1.266 34.493 1.00 95.00 449 PRO A C 1
ATOM 3457 O O . PRO A 1 449 ? -18.774 1.849 35.451 1.00 95.00 449 PRO A O 1
ATOM 3460 N N . VAL A 1 450 ? -18.478 1.588 33.214 1.00 95.31 450 VAL A N 1
ATOM 3461 C CA . VAL A 1 450 ? -19.336 2.683 32.739 1.00 95.31 450 VAL A CA 1
ATOM 3462 C C . VAL A 1 450 ? -20.832 2.426 32.951 1.00 95.31 450 VAL A C 1
ATOM 3464 O O . VAL A 1 450 ? -21.548 3.331 33.365 1.00 95.31 450 VAL A O 1
ATOM 3467 N N . VAL A 1 451 ? -21.294 1.186 32.776 1.00 96.62 451 VAL A N 1
ATOM 3468 C CA . VAL A 1 451 ? -22.689 0.786 33.022 1.00 96.62 451 VAL A CA 1
ATOM 3469 C C . VAL A 1 451 ? -22.990 0.889 34.513 1.00 96.62 451 VAL A C 1
ATOM 3471 O O . VAL A 1 451 ? -23.933 1.556 34.927 1.00 96.62 451 VAL A O 1
ATOM 3474 N N . ARG A 1 452 ? -22.103 0.336 35.348 1.00 96.31 452 ARG A N 1
ATOM 3475 C CA . ARG A 1 452 ? -22.212 0.440 36.810 1.00 96.31 452 ARG A CA 1
ATOM 3476 C C . ARG A 1 452 ? -22.158 1.897 37.286 1.00 96.31 452 ARG A C 1
ATOM 3478 O O . ARG A 1 452 ? -22.824 2.250 38.253 1.00 96.31 452 ARG A O 1
ATOM 3485 N N . GLN A 1 453 ? -21.385 2.752 36.606 1.00 95.75 453 GLN A N 1
ATOM 3486 C CA . GLN A 1 453 ? -21.355 4.189 36.893 1.00 95.75 453 GLN A CA 1
ATOM 3487 C C . GLN A 1 453 ? -22.697 4.853 36.614 1.00 95.75 453 GLN A C 1
ATOM 3489 O O . GLN A 1 453 ? -23.187 5.594 37.459 1.00 95.75 453 GLN A O 1
ATOM 3494 N N . ALA A 1 454 ? -23.263 4.595 35.436 1.00 95.88 454 ALA A N 1
ATOM 3495 C CA . ALA A 1 454 ? -24.538 5.159 35.029 1.00 95.88 454 ALA A CA 1
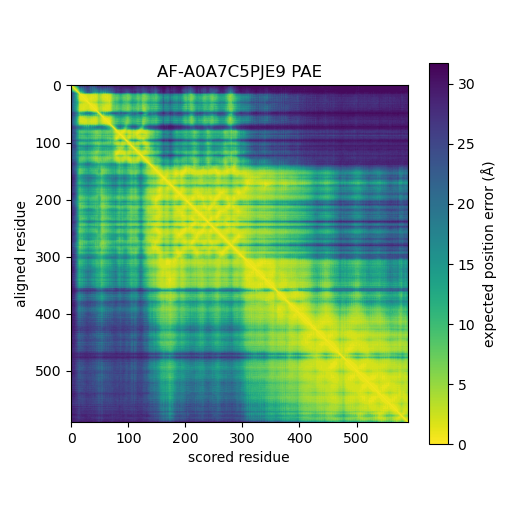ATOM 3496 C C . ALA A 1 454 ? -25.661 4.719 35.975 1.00 95.88 454 ALA A C 1
ATOM 3498 O O . ALA A 1 454 ? -26.421 5.566 36.432 1.00 95.88 454 ALA A O 1
ATOM 3499 N N . PHE A 1 455 ? -25.700 3.435 36.354 1.00 96.38 455 PHE A N 1
ATOM 3500 C CA . PHE A 1 455 ? -26.677 2.908 37.309 1.00 96.38 455 PHE A CA 1
ATOM 3501 C C . PHE A 1 455 ? -26.645 3.693 38.628 1.00 96.38 455 PHE A C 1
ATOM 3503 O O . PHE A 1 455 ? -27.660 4.247 39.057 1.00 96.38 455 PHE A O 1
ATOM 3510 N N . LEU A 1 456 ? -25.467 3.787 39.256 1.00 96.56 456 LEU A N 1
ATOM 3511 C CA . LEU A 1 456 ? -25.299 4.527 40.507 1.00 96.56 456 LEU A CA 1
ATOM 3512 C C . LEU A 1 456 ? -25.695 6.002 40.351 1.00 96.56 456 LEU A C 1
ATOM 3514 O O . LEU A 1 456 ? -26.434 6.533 41.183 1.00 96.56 456 LEU A O 1
ATOM 3518 N N . ALA A 1 457 ? -25.234 6.640 39.272 1.00 95.81 457 ALA A N 1
ATOM 3519 C CA . ALA A 1 457 ? -25.503 8.044 38.995 1.00 95.81 457 ALA A CA 1
ATOM 3520 C C . ALA A 1 457 ? -27.006 8.326 38.863 1.00 95.81 457 ALA A C 1
ATOM 3522 O O . ALA A 1 457 ? -27.464 9.347 39.363 1.00 95.81 457 ALA A O 1
ATOM 3523 N N . MET A 1 458 ? -27.793 7.426 38.264 1.00 95.25 458 MET A N 1
ATOM 3524 C CA . MET A 1 458 ? -29.248 7.602 38.169 1.00 95.25 458 MET A CA 1
ATOM 3525 C C . MET A 1 458 ? -29.930 7.554 39.538 1.00 95.25 458 MET A C 1
ATOM 3527 O O . MET A 1 458 ? -30.811 8.370 39.812 1.00 95.25 458 MET A O 1
ATOM 3531 N N . GLY A 1 459 ? -29.503 6.650 40.426 1.00 94.50 459 GLY A N 1
ATOM 3532 C CA . GLY A 1 459 ? -30.003 6.611 41.804 1.00 94.50 459 GLY A CA 1
ATOM 3533 C C . GLY A 1 459 ? -29.729 7.919 42.554 1.00 94.50 459 GLY A C 1
ATOM 3534 O O . GLY A 1 459 ? -30.633 8.492 43.162 1.00 94.50 459 GLY A O 1
ATOM 3535 N N . GLN A 1 460 ? -28.504 8.438 42.445 1.00 95.06 460 GLN A N 1
ATOM 3536 C CA . GLN A 1 460 ? -28.107 9.712 43.057 1.00 95.06 460 GLN A CA 1
ATOM 3537 C C . GLN A 1 460 ? -28.818 10.917 42.427 1.00 95.06 460 GLN A C 1
ATOM 3539 O O . GLN A 1 460 ? -29.198 11.853 43.127 1.00 95.06 460 GLN A O 1
ATOM 3544 N N . GLU A 1 461 ? -29.027 10.903 41.114 1.00 94.00 461 GLU A N 1
ATOM 3545 C CA . GLU A 1 461 ? -29.694 11.985 40.396 1.00 94.00 461 GLU A CA 1
ATOM 3546 C C . GLU A 1 461 ? -31.174 12.086 40.786 1.00 94.00 461 GLU A C 1
ATOM 3548 O O . GLU A 1 461 ? -31.677 13.187 41.016 1.00 94.00 461 GLU A O 1
ATOM 3553 N N . LEU A 1 462 ? -31.864 10.952 40.960 1.00 94.62 462 LEU A N 1
ATOM 3554 C CA . LEU A 1 462 ? -33.226 10.930 41.500 1.00 94.62 462 LEU A CA 1
ATOM 3555 C C . LEU A 1 462 ? -33.285 11.544 42.906 1.00 94.62 462 LEU A C 1
ATOM 3557 O O . LEU A 1 462 ? -34.164 12.366 43.175 1.00 94.62 462 LEU A O 1
ATOM 3561 N N . ALA A 1 463 ? -32.333 11.200 43.779 1.00 94.50 463 ALA A N 1
ATOM 3562 C CA . ALA A 1 463 ? -32.230 11.785 45.114 1.00 94.50 463 ALA A CA 1
ATOM 3563 C C . ALA A 1 463 ? -31.971 13.299 45.061 1.00 94.50 463 ALA A C 1
ATOM 3565 O O . ALA A 1 463 ? -32.645 14.073 45.743 1.00 94.50 463 ALA A O 1
ATOM 3566 N N . ARG A 1 464 ? -31.050 13.743 44.197 1.00 94.38 464 ARG A N 1
ATOM 3567 C CA . ARG A 1 464 ? -30.718 15.161 43.993 1.00 94.38 464 ARG A CA 1
ATOM 3568 C C . ARG A 1 464 ? -31.916 15.969 43.497 1.00 94.38 464 ARG A C 1
ATOM 3570 O O . ARG A 1 464 ? -32.173 17.062 43.997 1.00 94.38 464 ARG A O 1
ATOM 3577 N N . LYS A 1 465 ? -32.676 15.447 42.531 1.00 92.62 465 LYS A N 1
ATOM 3578 C CA . LYS A 1 465 ? -33.912 16.102 42.077 1.00 92.62 465 LYS A CA 1
ATOM 3579 C C . LYS A 1 465 ? -34.939 16.161 43.213 1.00 92.62 465 LYS A C 1
ATOM 3581 O O . LYS A 1 465 ? -35.594 17.182 43.382 1.00 92.62 465 LYS A O 1
ATOM 3586 N N . ALA A 1 466 ? -35.034 15.120 44.044 1.00 93.31 466 ALA A N 1
ATOM 3587 C CA . ALA A 1 466 ? -35.940 15.108 45.192 1.00 93.31 466 ALA A CA 1
ATOM 3588 C C . ALA A 1 466 ? -35.574 16.143 46.268 1.00 93.31 466 ALA A C 1
ATOM 3590 O O . ALA A 1 466 ? -36.462 16.732 46.886 1.00 93.31 466 ALA A O 1
ATOM 3591 N N . THR A 1 467 ? -34.283 16.370 46.521 1.00 91.06 467 THR A N 1
ATOM 3592 C CA . THR A 1 467 ? -33.827 17.371 47.497 1.00 91.06 467 THR A CA 1
ATOM 3593 C C . THR A 1 467 ? -34.005 18.801 47.001 1.00 91.06 467 THR A C 1
ATOM 3595 O O . THR A 1 467 ? -34.202 19.683 47.835 1.00 91.06 467 THR A O 1
ATOM 3598 N N . ALA A 1 468 ? -34.011 19.015 45.682 1.00 91.56 468 ALA A N 1
ATOM 3599 C CA . ALA A 1 468 ? -34.284 20.312 45.068 1.00 91.56 468 ALA A CA 1
ATOM 3600 C C . ALA A 1 468 ? -35.763 20.741 45.152 1.00 91.56 468 ALA A C 1
ATOM 3602 O O . ALA A 1 468 ? -36.039 21.933 45.065 1.00 91.56 468 ALA A O 1
ATOM 3603 N N . LEU A 1 469 ? -36.696 19.799 45.346 1.00 91.62 469 LEU A N 1
ATOM 3604 C CA . LEU A 1 469 ? -38.125 20.102 45.473 1.00 91.62 469 LEU A CA 1
ATOM 3605 C C . LEU A 1 469 ? -38.456 20.759 46.822 1.00 91.62 469 LEU A C 1
ATOM 3607 O O . LEU A 1 469 ? -38.130 20.234 47.898 1.00 91.62 469 LEU A O 1
ATOM 3611 N N . GLY A 1 470 ? -39.181 21.872 46.757 1.00 87.62 470 GLY A N 1
ATOM 3612 C CA . GLY A 1 470 ? -39.785 22.543 47.898 1.00 87.62 470 GLY A CA 1
ATOM 3613 C C . GLY A 1 470 ? -40.988 21.788 48.492 1.00 87.62 470 GLY A C 1
ATOM 3614 O O . GLY A 1 470 ? -41.464 20.786 47.946 1.00 87.62 470 GLY A O 1
ATOM 3615 N N . PRO A 1 471 ? -41.517 22.243 49.645 1.00 84.19 471 PRO A N 1
ATOM 3616 C CA . PRO A 1 471 ? -42.694 21.638 50.265 1.00 84.19 471 PRO A CA 1
ATOM 3617 C C . PRO A 1 471 ? -43.916 21.671 49.333 1.00 84.19 471 PRO A C 1
ATOM 3619 O O . PRO A 1 471 ? -44.362 22.740 48.931 1.00 84.19 471 PRO A O 1
ATOM 3622 N N . GLY A 1 472 ? -44.474 20.500 49.012 1.00 81.75 472 GLY A N 1
ATOM 3623 C CA . GLY A 1 472 ? -45.639 20.368 48.123 1.00 81.75 472 GLY A CA 1
ATOM 3624 C C . GLY A 1 472 ? -45.324 20.441 46.624 1.00 81.75 472 GLY A C 1
ATOM 3625 O O . GLY A 1 472 ? -46.222 20.216 45.814 1.00 81.75 472 GLY A O 1
ATOM 3626 N N . GLU A 1 473 ? -44.068 20.700 46.251 1.00 90.50 473 GLU A N 1
ATOM 3627 C CA . GLU A 1 473 ? -43.619 20.729 44.860 1.00 90.50 473 GLU A CA 1
ATOM 3628 C C . GLU A 1 473 ? -43.515 19.309 44.279 1.00 90.50 473 GLU A C 1
ATOM 3630 O O . GLU A 1 473 ? -43.237 18.330 44.986 1.00 90.50 473 GLU A O 1
ATOM 3635 N N . ARG A 1 474 ? -43.756 19.196 42.972 1.00 90.62 474 ARG A N 1
ATOM 3636 C CA . ARG A 1 474 ? -43.711 17.943 42.215 1.00 90.62 474 ARG A CA 1
ATOM 3637 C C . ARG A 1 474 ? -42.784 18.113 41.020 1.00 90.62 474 ARG A C 1
ATOM 3639 O O . ARG A 1 474 ? -42.638 19.214 40.494 1.00 90.62 474 ARG A O 1
ATOM 3646 N N . LEU A 1 475 ? -42.156 17.023 40.595 1.00 88.56 475 LEU A N 1
ATOM 3647 C CA . LEU A 1 475 ? -41.265 17.046 39.441 1.00 88.56 475 LEU A CA 1
ATOM 3648 C C . LEU A 1 475 ? -42.078 17.066 38.139 1.00 88.56 475 LEU A C 1
ATOM 3650 O O . LEU A 1 475 ? -42.485 16.014 37.654 1.00 88.56 475 LEU A O 1
ATOM 3654 N N . GLY A 1 476 ? -42.301 18.258 37.588 1.00 84.75 476 GLY A N 1
ATOM 3655 C CA . GLY A 1 476 ? -43.154 18.453 36.413 1.00 84.75 476 GLY A CA 1
ATOM 3656 C C . GLY A 1 476 ? -44.651 18.363 36.733 1.00 84.75 476 GLY A C 1
ATOM 3657 O O . GLY A 1 476 ? -45.063 18.149 37.877 1.00 84.75 476 GLY A O 1
ATOM 3658 N N . GLU A 1 477 ? -45.487 18.547 35.712 1.00 80.19 477 GLU A N 1
ATOM 3659 C CA . GLU A 1 477 ? -46.943 18.519 35.863 1.00 80.19 477 GLU A CA 1
ATOM 3660 C C . GLU A 1 477 ? -47.428 17.087 36.155 1.00 80.19 477 GLU A C 1
ATOM 3662 O O . GLU A 1 477 ? -47.195 16.164 35.380 1.00 80.19 477 GLU A O 1
ATOM 3667 N N . GLY A 1 478 ? -48.053 16.874 37.319 1.00 82.75 478 GLY A N 1
ATOM 3668 C CA . GLY A 1 478 ? -48.545 15.554 37.740 1.00 82.75 478 GLY A CA 1
ATOM 3669 C C . GLY A 1 478 ? -47.468 14.538 38.153 1.00 82.75 478 GLY A C 1
ATOM 3670 O O . GLY A 1 478 ? -47.809 13.410 38.508 1.00 82.75 478 GLY A O 1
ATOM 3671 N N . GLY A 1 479 ? -46.186 14.917 38.153 1.00 87.00 479 GLY A N 1
ATOM 3672 C CA . GLY A 1 479 ? -45.082 14.020 38.498 1.00 87.00 479 GLY A CA 1
ATOM 3673 C C . GLY A 1 479 ? -44.973 13.697 39.995 1.00 87.00 479 GLY A C 1
ATOM 3674 O O . GLY A 1 479 ? -45.788 14.139 40.808 1.00 87.00 479 GLY A O 1
ATOM 3675 N N . PRO A 1 480 ? -43.981 12.899 40.410 1.00 91.62 480 PRO A N 1
ATOM 3676 C CA . PRO A 1 480 ? -43.825 12.503 41.797 1.00 91.62 480 PRO A CA 1
ATOM 3677 C C . PRO A 1 480 ? -43.343 13.648 42.689 1.00 91.62 480 PRO A C 1
ATOM 3679 O O . PRO A 1 480 ? -42.593 14.533 42.268 1.00 91.62 480 PRO A O 1
ATOM 3682 N N . GLY A 1 481 ? -43.766 13.599 43.950 1.00 92.56 481 GLY A N 1
ATOM 3683 C CA . GLY A 1 481 ? -43.255 14.486 44.995 1.00 92.56 481 GLY A CA 1
ATOM 3684 C C . GLY A 1 481 ? -41.916 14.009 45.569 1.00 92.56 481 GLY A C 1
ATOM 3685 O O . GLY A 1 481 ? -41.432 12.915 45.270 1.00 92.56 481 GLY A O 1
ATOM 3686 N N . LYS A 1 482 ? -41.343 14.800 46.484 1.00 92.69 482 LYS A N 1
ATOM 3687 C CA . LYS A 1 482 ? -40.067 14.496 47.160 1.00 92.69 482 LYS A CA 1
ATOM 3688 C C . LYS A 1 482 ? -39.988 13.079 47.745 1.00 92.69 482 LYS A C 1
ATOM 3690 O O . LYS A 1 482 ? -39.004 12.378 47.531 1.00 92.69 482 LYS A O 1
ATOM 3695 N N . THR A 1 483 ? -41.017 12.640 48.471 1.00 92.88 483 THR A N 1
ATOM 3696 C CA . THR A 1 483 ? -41.033 11.315 49.117 1.00 92.88 483 THR A CA 1
ATOM 3697 C C . THR A 1 483 ? -41.020 10.169 48.107 1.00 92.88 483 THR A C 1
ATOM 3699 O O . THR A 1 483 ? -40.318 9.182 48.308 1.00 92.88 483 THR A O 1
ATOM 3702 N N . GLU A 1 484 ? -41.770 10.303 47.015 1.00 93.62 484 GLU A N 1
ATOM 3703 C CA . GLU A 1 484 ? -41.857 9.287 45.964 1.00 93.62 484 GLU A CA 1
ATOM 3704 C C . GLU A 1 484 ? -40.540 9.189 45.183 1.00 93.62 484 GLU A C 1
ATOM 3706 O O . GLU A 1 484 ? -40.077 8.084 44.902 1.00 93.62 484 GLU A O 1
ATOM 3711 N N . LEU A 1 485 ? -39.894 10.326 44.890 1.00 94.38 485 LEU A N 1
ATOM 3712 C CA . LEU A 1 485 ? -38.581 10.349 44.241 1.00 94.38 485 LEU A CA 1
ATOM 3713 C C . LEU A 1 485 ? -37.482 9.746 45.116 1.00 94.38 485 LEU A C 1
ATOM 3715 O O . LEU A 1 485 ? -36.723 8.917 44.623 1.00 94.38 485 LEU A O 1
ATOM 3719 N N . LEU A 1 486 ? -37.428 10.089 46.409 1.00 94.88 486 LEU A N 1
ATOM 3720 C CA . LEU A 1 486 ? -36.489 9.455 47.344 1.00 94.88 486 LEU A CA 1
ATOM 3721 C C . LEU A 1 486 ? -36.751 7.949 47.462 1.00 94.88 486 LEU A C 1
ATOM 3723 O O . LEU A 1 486 ? -35.811 7.165 47.526 1.00 94.88 486 LEU A O 1
ATOM 3727 N N . GLY A 1 487 ? -38.015 7.515 47.420 1.00 95.12 487 GLY A N 1
ATOM 3728 C CA . GLY A 1 487 ? -38.362 6.093 47.357 1.00 95.12 487 GLY A CA 1
ATOM 3729 C C . GLY A 1 487 ? -37.793 5.393 46.116 1.00 95.12 487 GLY A C 1
ATOM 3730 O O . GLY A 1 487 ? -37.239 4.299 46.230 1.00 95.12 487 GLY A O 1
ATOM 3731 N N . LYS A 1 488 ? -37.879 6.035 44.943 1.00 95.50 488 LYS A N 1
ATOM 3732 C CA . LYS A 1 488 ? -37.292 5.527 43.690 1.00 95.50 488 LYS A CA 1
ATOM 3733 C C . LYS A 1 488 ? -35.759 5.517 43.730 1.00 95.50 488 LYS A C 1
ATOM 3735 O O . LYS A 1 488 ? -35.163 4.521 43.334 1.00 95.50 488 LYS A O 1
ATOM 3740 N N . ALA A 1 489 ? -35.135 6.574 44.252 1.00 96.81 489 ALA A N 1
ATOM 3741 C CA . ALA A 1 489 ? -33.686 6.655 44.440 1.00 96.81 489 ALA A CA 1
ATOM 3742 C C . ALA A 1 489 ? -33.172 5.519 45.336 1.00 96.81 489 ALA A C 1
ATOM 3744 O O . ALA A 1 489 ? -32.283 4.763 44.950 1.00 96.81 489 ALA A O 1
ATOM 3745 N N . LEU A 1 490 ? -33.813 5.324 46.492 1.00 97.31 490 LEU A N 1
ATOM 3746 C CA . LEU A 1 490 ? -33.505 4.245 47.427 1.00 97.31 490 LEU A CA 1
ATOM 3747 C C . LEU A 1 490 ? -33.642 2.858 46.797 1.00 97.31 490 LEU A C 1
ATOM 3749 O O . LEU A 1 490 ? -32.823 1.984 47.079 1.00 97.31 490 LEU A O 1
ATOM 3753 N N . ALA A 1 491 ? -34.669 2.639 45.971 1.00 96.25 491 ALA A N 1
ATOM 3754 C CA . ALA A 1 491 ? -34.843 1.380 45.254 1.00 96.25 491 ALA A CA 1
ATOM 3755 C C . ALA A 1 491 ? -33.671 1.126 44.292 1.00 96.25 491 ALA A C 1
ATOM 3757 O O . ALA A 1 491 ? -33.024 0.085 44.400 1.00 96.25 491 ALA A O 1
ATOM 3758 N N . ALA A 1 492 ? -33.334 2.107 43.448 1.00 96.56 492 ALA A N 1
ATOM 3759 C CA . ALA A 1 492 ? -32.233 2.001 42.492 1.00 96.56 492 ALA A CA 1
ATOM 3760 C C . ALA A 1 492 ? -30.871 1.797 43.185 1.00 96.56 492 ALA A C 1
ATOM 3762 O O . ALA A 1 492 ? -30.109 0.902 42.828 1.00 96.56 492 ALA A O 1
ATOM 3763 N N . LEU A 1 493 ? -30.561 2.572 44.228 1.00 97.56 493 LEU A N 1
ATOM 3764 C CA . LEU A 1 493 ? -29.291 2.451 44.955 1.00 97.56 493 LEU A CA 1
ATOM 3765 C C . LEU A 1 493 ? -29.152 1.100 45.672 1.00 97.56 493 LEU A C 1
ATOM 3767 O O . LEU A 1 493 ? -28.058 0.538 45.747 1.00 97.56 493 LEU A O 1
ATOM 3771 N N . ARG A 1 494 ? -30.254 0.554 46.198 1.00 97.12 494 ARG A N 1
ATOM 3772 C CA . ARG A 1 494 ? -30.256 -0.786 46.801 1.00 97.12 494 ARG A CA 1
ATOM 3773 C C . ARG A 1 494 ? -30.046 -1.867 45.757 1.00 97.12 494 ARG A C 1
ATOM 3775 O O . ARG A 1 494 ? -29.266 -2.780 46.004 1.00 97.12 494 ARG A O 1
ATOM 3782 N N . GLU A 1 495 ? -30.711 -1.758 44.614 1.00 96.75 495 GLU A N 1
ATOM 3783 C CA . GLU A 1 495 ? -30.527 -2.685 43.501 1.00 96.75 495 GLU A CA 1
ATOM 3784 C C . GLU A 1 495 ? -29.078 -2.674 43.003 1.00 96.75 495 GLU A C 1
ATOM 3786 O O . GLU A 1 495 ? -28.470 -3.736 42.877 1.00 96.75 495 GLU A O 1
ATOM 3791 N N . PHE A 1 496 ? -28.464 -1.493 42.882 1.00 97.19 496 PHE A N 1
ATOM 3792 C CA . PHE A 1 496 ? -27.037 -1.361 42.588 1.00 97.19 496 PHE A CA 1
ATOM 3793 C C . PHE A 1 496 ? -26.159 -2.137 43.583 1.00 97.19 496 PHE A C 1
ATOM 3795 O O . PHE A 1 496 ? -25.270 -2.877 43.169 1.00 97.19 496 PHE A O 1
ATOM 3802 N N . LEU A 1 497 ? -26.406 -2.013 44.891 1.00 95.94 497 LEU A N 1
ATOM 3803 C CA . LEU A 1 497 ? -25.636 -2.739 45.910 1.00 95.94 497 LEU A CA 1
ATOM 3804 C C . LEU A 1 497 ? -25.864 -4.254 45.881 1.00 95.94 497 LEU A C 1
ATOM 3806 O O . LEU A 1 497 ? -24.954 -5.007 46.221 1.00 95.94 497 LEU A O 1
ATOM 3810 N N . VAL A 1 498 ? -27.058 -4.700 45.489 1.00 95.94 498 VAL A N 1
ATOM 3811 C CA . VAL A 1 498 ? -27.369 -6.127 45.324 1.00 95.94 498 VAL A CA 1
ATOM 3812 C C . VAL A 1 498 ? -26.637 -6.700 44.112 1.00 95.94 498 VAL A C 1
ATOM 3814 O O . VAL A 1 498 ? -26.042 -7.772 44.210 1.00 95.94 498 VAL A O 1
ATOM 3817 N N . LEU A 1 499 ? -26.643 -5.986 42.986 1.00 95.00 499 LEU A N 1
ATOM 3818 C CA . LEU A 1 499 ? -26.009 -6.429 41.743 1.00 95.00 499 LEU A CA 1
ATOM 3819 C C . LEU A 1 499 ? -24.482 -6.266 41.769 1.00 95.00 499 LEU A C 1
ATOM 3821 O O . LEU A 1 499 ? -23.757 -7.034 41.131 1.00 95.00 499 LEU A O 1
ATOM 3825 N N . HIS A 1 500 ? -23.974 -5.264 42.490 1.00 95.19 500 HIS A N 1
ATOM 3826 C CA . HIS A 1 500 ? -22.566 -4.861 42.476 1.00 95.19 500 HIS A CA 1
ATOM 3827 C C . HIS A 1 500 ? -21.984 -4.639 43.891 1.00 95.19 500 HIS A C 1
ATOM 3829 O O . HIS A 1 500 ? -21.420 -3.577 44.172 1.00 95.19 500 HIS A O 1
ATOM 3835 N N . PRO A 1 501 ? -22.049 -5.642 44.792 1.00 93.31 501 PRO A N 1
ATOM 3836 C CA . PRO A 1 501 ? -21.694 -5.488 46.212 1.00 93.31 501 PRO A CA 1
ATOM 3837 C C . PRO A 1 501 ? -20.208 -5.196 46.481 1.00 93.31 501 PRO A C 1
ATOM 3839 O O . PRO A 1 501 ? -19.859 -4.694 47.556 1.00 93.31 501 PRO A O 1
ATOM 3842 N N . GLU A 1 502 ? -19.347 -5.521 45.515 1.00 92.38 502 GLU A N 1
ATOM 3843 C CA . GLU A 1 502 ? -17.891 -5.346 45.567 1.00 92.38 502 GLU A CA 1
ATOM 3844 C C . GLU A 1 502 ? -17.401 -4.213 44.644 1.00 92.38 502 GLU A C 1
ATOM 3846 O O . GLU A 1 502 ? -16.197 -4.046 44.447 1.00 92.38 502 GLU A O 1
ATOM 3851 N N . ASP A 1 503 ? -18.308 -3.424 44.045 1.00 94.56 503 ASP A N 1
ATOM 3852 C CA . ASP A 1 503 ? -17.886 -2.252 43.274 1.00 94.56 503 ASP A CA 1
ATOM 3853 C C . ASP A 1 503 ? -17.187 -1.240 44.205 1.00 94.56 503 ASP A C 1
ATOM 3855 O O . ASP A 1 503 ? -17.668 -0.992 45.316 1.00 94.56 503 ASP A O 1
ATOM 3859 N N . PRO A 1 504 ? -16.083 -0.600 43.773 1.00 93.12 504 PRO A N 1
ATOM 3860 C CA . PRO A 1 504 ? -15.388 0.407 44.577 1.00 93.12 504 PRO A CA 1
ATOM 3861 C C . PRO A 1 504 ? -16.267 1.577 45.052 1.00 93.12 504 PRO A C 1
ATOM 3863 O O . PRO A 1 504 ? -15.901 2.269 46.001 1.00 93.12 504 PRO A O 1
ATOM 3866 N N . ARG A 1 505 ? -17.422 1.802 44.412 1.00 94.31 505 ARG A N 1
ATOM 3867 C CA . ARG A 1 505 ? -18.413 2.833 44.758 1.00 94.31 505 ARG A CA 1
ATOM 3868 C C . ARG A 1 505 ? -19.556 2.315 45.638 1.00 94.31 505 ARG A C 1
ATOM 3870 O O . ARG A 1 505 ? -20.453 3.074 45.985 1.00 94.31 505 ARG A O 1
ATOM 3877 N N . ALA A 1 506 ? -19.536 1.057 46.072 1.00 95.31 506 ALA A N 1
ATOM 3878 C CA . ALA A 1 506 ? -20.509 0.545 47.038 1.00 95.31 506 ALA A CA 1
ATOM 3879 C C . ALA A 1 506 ? -20.578 1.354 48.364 1.00 95.31 506 ALA A C 1
ATOM 3881 O O . ALA A 1 506 ? -21.687 1.571 48.864 1.00 95.31 506 ALA A O 1
ATOM 3882 N N . PRO A 1 507 ? -19.463 1.874 48.929 1.00 95.25 507 PRO A N 1
ATOM 3883 C CA . PRO A 1 507 ? -19.539 2.762 50.092 1.00 95.25 507 PRO A CA 1
ATOM 3884 C C . PRO A 1 507 ? -20.288 4.071 49.798 1.00 95.25 507 PRO A C 1
ATOM 3886 O O . PRO A 1 507 ? -21.072 4.528 50.624 1.00 95.25 507 PRO A O 1
ATOM 3889 N N . GLU A 1 508 ? -20.097 4.632 48.602 1.00 95.19 508 GLU A N 1
ATOM 3890 C CA . GLU A 1 508 ? -20.777 5.846 48.134 1.00 95.19 508 GLU A CA 1
ATOM 3891 C C . GLU A 1 508 ? -22.288 5.628 47.990 1.00 95.19 508 GLU A C 1
ATOM 3893 O O . GLU A 1 508 ? -23.084 6.421 48.489 1.00 95.19 508 GLU A O 1
ATOM 3898 N N . ALA A 1 509 ? -22.696 4.512 47.379 1.00 96.75 509 ALA A N 1
ATOM 3899 C CA . ALA A 1 509 ? -24.106 4.137 47.281 1.00 96.75 509 ALA A CA 1
ATOM 3900 C C . ALA A 1 509 ? -24.743 3.941 48.669 1.00 96.75 509 ALA A C 1
ATOM 3902 O O . ALA A 1 509 ? -25.871 4.362 48.912 1.00 96.75 509 ALA A O 1
ATOM 3903 N N . THR A 1 510 ? -24.001 3.340 49.606 1.00 97.12 510 THR A N 1
ATOM 3904 C CA . THR A 1 510 ? -24.455 3.132 50.990 1.00 97.12 510 THR A CA 1
ATOM 3905 C C . THR A 1 510 ? -24.641 4.453 51.734 1.00 97.12 510 THR A C 1
ATOM 3907 O O . THR A 1 510 ? -25.634 4.621 52.445 1.00 97.12 510 THR A O 1
ATOM 3910 N N . PHE A 1 511 ? -23.718 5.398 51.549 1.00 96.00 511 PHE A N 1
ATOM 3911 C CA . PHE A 1 511 ? -23.843 6.748 52.090 1.00 96.00 511 PHE A CA 1
ATOM 3912 C C . PHE A 1 511 ? -25.076 7.463 51.527 1.00 96.00 511 PHE A C 1
ATOM 3914 O O . PHE A 1 511 ? -25.874 7.995 52.298 1.00 96.00 511 PHE A O 1
ATOM 3921 N N . ALA A 1 512 ? -25.284 7.405 50.207 1.00 96.44 512 ALA A N 1
ATOM 3922 C CA . ALA A 1 512 ? -26.459 7.988 49.563 1.00 96.44 512 ALA A CA 1
ATOM 3923 C C . ALA A 1 512 ? -27.767 7.399 50.126 1.00 96.44 512 ALA A C 1
ATOM 3925 O O . ALA A 1 512 ? -28.653 8.151 50.517 1.00 96.44 512 ALA A O 1
ATOM 3926 N N . ILE A 1 513 ? -27.849 6.073 50.306 1.00 97.56 513 ILE A N 1
ATOM 3927 C CA . ILE A 1 513 ? -29.013 5.419 50.929 1.00 97.56 513 ILE A CA 1
ATOM 3928 C C . ILE A 1 513 ? -29.263 5.940 52.351 1.00 97.56 513 ILE A C 1
ATOM 3930 O O . ILE A 1 513 ? -30.406 6.230 52.709 1.00 97.56 513 ILE A O 1
ATOM 3934 N N . ALA A 1 514 ? -28.223 6.036 53.184 1.00 96.69 514 ALA A N 1
ATOM 3935 C CA . ALA A 1 514 ? -28.367 6.535 54.550 1.00 96.69 514 ALA A CA 1
ATOM 3936 C C . ALA A 1 514 ? -28.843 8.000 54.569 1.00 96.69 514 ALA A C 1
ATOM 3938 O O . ALA A 1 514 ? -29.760 8.334 55.322 1.00 96.69 514 ALA A O 1
ATOM 3939 N N . SER A 1 515 ? -28.282 8.841 53.698 1.00 95.56 515 SER A N 1
ATOM 3940 C CA . SER A 1 515 ? -28.666 10.248 53.532 1.00 95.56 515 SER A CA 1
ATOM 3941 C C . SER A 1 515 ? -30.113 10.416 53.043 1.00 95.56 515 SER A C 1
ATOM 3943 O O . SER A 1 515 ? -30.873 11.234 53.573 1.00 95.56 515 SER A O 1
ATOM 3945 N N . ASP A 1 516 ? -30.558 9.581 52.105 1.00 95.88 516 ASP A N 1
ATOM 3946 C CA . ASP A 1 516 ? -31.933 9.597 51.600 1.00 95.88 516 ASP A CA 1
ATOM 3947 C C . ASP A 1 516 ? -32.942 9.212 52.695 1.00 95.88 516 ASP A C 1
ATOM 3949 O O . ASP A 1 516 ? -33.994 9.847 52.835 1.00 95.88 516 ASP A O 1
ATOM 3953 N N . TRP A 1 517 ? -32.610 8.236 53.551 1.00 96.69 517 TRP A N 1
ATOM 3954 C CA . TRP A 1 517 ? -33.433 7.911 54.724 1.00 96.69 517 TRP A CA 1
ATOM 3955 C C . TRP A 1 517 ? -33.491 9.055 55.746 1.00 96.69 517 TRP A C 1
ATOM 3957 O O . TRP A 1 517 ? -34.559 9.294 56.321 1.00 96.69 517 TRP A O 1
ATOM 3967 N N . LEU A 1 518 ? -32.394 9.796 55.952 1.00 93.75 518 LEU A N 1
ATOM 3968 C CA . LEU A 1 518 ? -32.402 11.009 56.783 1.00 93.75 518 LEU A CA 1
ATOM 3969 C C . LEU A 1 518 ? -33.304 12.089 56.183 1.00 93.75 518 LEU A C 1
ATOM 3971 O O . LEU A 1 518 ? -34.100 12.692 56.903 1.00 93.75 518 LEU A O 1
ATOM 3975 N N . SER A 1 519 ? -33.249 12.282 54.865 1.00 91.94 519 SER A N 1
ATOM 3976 C CA . SER A 1 519 ? -34.106 13.233 54.147 1.00 91.94 519 SER A CA 1
ATOM 3977 C C . SER A 1 519 ? -35.596 12.896 54.279 1.00 91.94 519 SER A C 1
ATOM 3979 O O . SER A 1 519 ? -36.440 13.794 54.318 1.00 91.94 519 SER A O 1
ATOM 3981 N N . LEU A 1 520 ? -35.928 11.607 54.419 1.00 92.69 520 LEU A N 1
ATOM 3982 C CA .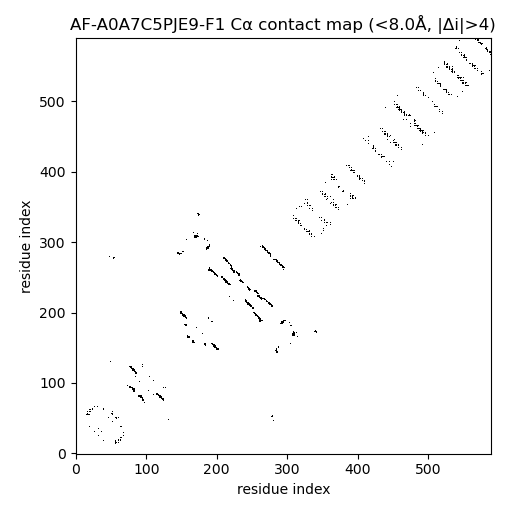 LEU A 1 520 ? -37.274 11.110 54.726 1.00 92.69 520 LEU A CA 1
ATOM 3983 C C . LEU A 1 520 ? -37.634 11.148 56.221 1.00 92.69 520 LEU A C 1
ATOM 3985 O O . LEU A 1 520 ? -38.733 10.732 56.591 1.00 92.69 520 LEU A O 1
ATOM 3989 N N . LYS A 1 521 ? -36.733 11.618 57.094 1.00 93.62 521 LYS A N 1
ATOM 3990 C CA . LYS A 1 521 ? -36.866 11.588 58.563 1.00 93.62 521 LYS A CA 1
ATOM 3991 C C . LYS A 1 521 ? -37.082 10.177 59.128 1.00 93.62 521 LYS A C 1
ATOM 3993 O O . LYS A 1 521 ? -37.672 9.989 60.193 1.00 93.62 521 LYS A O 1
ATOM 3998 N N . ARG A 1 522 ? -36.603 9.159 58.412 1.00 96.56 522 ARG A N 1
ATOM 3999 C CA . ARG A 1 522 ? -36.662 7.738 58.781 1.00 96.56 522 ARG A CA 1
ATOM 4000 C C . ARG A 1 522 ? -35.377 7.360 59.506 1.00 96.56 522 ARG A C 1
ATOM 4002 O O . ARG A 1 522 ? -34.500 6.669 58.995 1.00 96.56 522 ARG A O 1
ATOM 4009 N N . TRP A 1 523 ? -35.260 7.886 60.722 1.00 96.44 523 TRP A N 1
ATOM 4010 C CA . TRP A 1 523 ? -34.021 7.868 61.499 1.00 96.44 523 TRP A CA 1
ATOM 4011 C C . TRP A 1 523 ? -33.532 6.458 61.849 1.00 96.44 523 TRP A C 1
ATOM 4013 O O . TRP A 1 523 ? -32.330 6.225 61.916 1.00 96.44 523 TRP A O 1
ATOM 4023 N N . LYS A 1 524 ? -34.448 5.498 62.054 1.00 97.38 524 LYS A N 1
ATOM 4024 C CA . LYS A 1 524 ? -34.087 4.103 62.364 1.00 97.38 524 LYS A CA 1
ATOM 4025 C C . LYS A 1 524 ? -33.410 3.426 61.174 1.00 97.38 524 LYS A C 1
ATOM 4027 O O . LYS A 1 524 ? -32.409 2.739 61.344 1.00 97.38 524 LYS A O 1
ATOM 4032 N N . GLU A 1 525 ? -33.951 3.630 59.979 1.00 97.75 525 GLU A N 1
ATOM 4033 C CA . GLU A 1 525 ? -33.417 3.096 58.733 1.00 97.75 525 GLU A CA 1
ATOM 4034 C C . GLU A 1 525 ? -32.085 3.757 58.387 1.00 97.75 525 GLU A C 1
ATOM 4036 O O . GLU A 1 525 ? -31.125 3.047 58.093 1.00 97.75 525 GLU A O 1
ATOM 4041 N N . ALA A 1 526 ? -31.999 5.085 58.509 1.00 97.12 526 ALA A N 1
ATOM 4042 C CA . ALA A 1 526 ? -30.750 5.819 58.329 1.00 97.12 526 ALA A CA 1
ATOM 4043 C C . ALA A 1 526 ? -29.647 5.300 59.262 1.00 97.12 526 ALA A C 1
ATOM 4045 O O . ALA A 1 526 ? -28.568 4.952 58.790 1.00 97.12 526 ALA A O 1
ATOM 4046 N N . LEU A 1 527 ? -29.946 5.150 60.561 1.00 97.62 527 LEU A N 1
ATOM 4047 C CA . LEU A 1 527 ? -29.023 4.579 61.543 1.00 97.62 527 LEU A CA 1
ATOM 4048 C C . LEU A 1 527 ? -28.582 3.163 61.152 1.00 97.62 527 LEU A C 1
ATOM 4050 O O . LEU A 1 527 ? -27.397 2.846 61.197 1.00 97.62 527 LEU A O 1
ATOM 4054 N N . SER A 1 528 ? -29.525 2.309 60.749 1.00 97.25 528 SER A N 1
ATOM 4055 C CA . SER A 1 528 ? -29.218 0.936 60.344 1.00 97.25 528 SER A CA 1
ATOM 4056 C C . SER A 1 528 ? -28.249 0.889 59.161 1.00 97.25 528 SER A C 1
ATOM 4058 O O . SER A 1 528 ? -27.297 0.108 59.186 1.00 97.25 528 SER A O 1
ATOM 4060 N N . TRP A 1 529 ? -28.486 1.701 58.127 1.00 97.12 529 TRP A N 1
ATOM 4061 C CA . TRP A 1 529 ? -27.643 1.748 56.931 1.00 97.12 529 TRP A CA 1
ATOM 4062 C C . TRP A 1 529 ? -26.281 2.385 57.212 1.00 97.12 529 TRP A C 1
ATOM 4064 O O . TRP A 1 529 ? -25.262 1.812 56.828 1.00 97.12 529 TRP A O 1
ATOM 4074 N N . ALA A 1 530 ? -26.246 3.500 57.944 1.00 96.75 530 ALA A N 1
ATOM 4075 C CA . ALA A 1 530 ? -25.014 4.182 58.324 1.00 96.75 530 ALA A CA 1
ATOM 4076 C C . ALA A 1 530 ? -24.111 3.293 59.196 1.00 96.75 530 ALA A C 1
ATOM 4078 O O . ALA A 1 530 ? -22.954 3.074 58.848 1.00 96.75 530 ALA A O 1
ATOM 4079 N N . ALA A 1 531 ? -24.649 2.664 60.248 1.00 96.31 531 ALA A N 1
ATOM 4080 C CA . ALA A 1 531 ? -23.875 1.793 61.139 1.00 96.31 531 ALA A CA 1
ATOM 4081 C C . ALA A 1 531 ? -23.409 0.490 60.463 1.00 96.31 531 ALA A C 1
ATOM 4083 O O . ALA A 1 531 ? -22.352 -0.065 60.784 1.00 96.31 531 ALA A O 1
ATOM 4084 N N . ALA A 1 532 ? -24.201 -0.063 59.537 1.00 96.00 532 ALA A N 1
ATOM 4085 C CA . ALA A 1 532 ? -23.770 -1.202 58.728 1.00 96.00 532 ALA A CA 1
ATOM 4086 C C . ALA A 1 532 ? -22.657 -0.795 57.747 1.00 96.00 532 ALA A C 1
ATOM 4088 O O . ALA A 1 532 ? -21.639 -1.485 57.655 1.00 96.00 532 ALA A O 1
ATOM 4089 N N . GLY A 1 533 ? -22.821 0.348 57.076 1.00 95.38 533 GLY A N 1
ATOM 4090 C CA . GLY A 1 533 ? -21.845 0.916 56.153 1.00 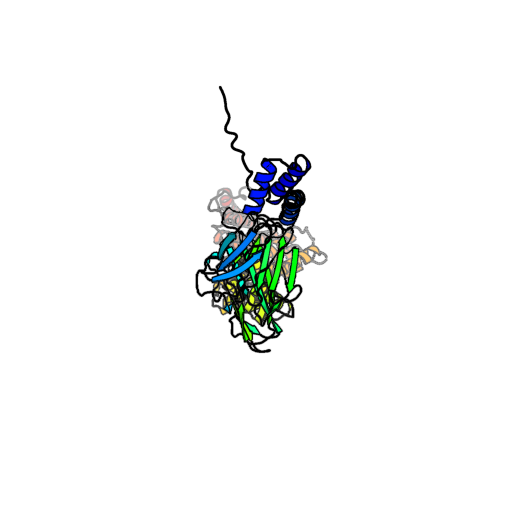95.38 533 GLY A CA 1
ATOM 4091 C C . GLY A 1 533 ? -20.522 1.255 56.833 1.00 95.38 533 GLY A C 1
ATOM 4092 O O . GLY A 1 533 ? -19.477 0.805 56.374 1.00 95.38 533 GLY A O 1
ATOM 4093 N N . ALA A 1 534 ? -20.554 1.967 57.961 1.00 94.12 534 ALA A N 1
ATOM 4094 C CA . ALA A 1 534 ? -19.372 2.337 58.736 1.00 94.12 534 ALA A CA 1
ATOM 4095 C C . ALA A 1 534 ? -18.551 1.109 59.163 1.00 94.12 534 ALA A C 1
ATOM 4097 O O . ALA A 1 534 ? -17.322 1.141 59.148 1.00 94.12 534 ALA A O 1
ATOM 4098 N N . ARG A 1 535 ? -19.218 -0.011 59.482 1.00 95.50 535 ARG A N 1
ATOM 4099 C CA . ARG A 1 535 ? -18.550 -1.287 59.784 1.00 95.50 535 ARG A CA 1
ATOM 4100 C C . ARG A 1 535 ? -17.969 -1.955 58.540 1.00 95.50 535 ARG A C 1
ATOM 4102 O O . ARG A 1 535 ? -16.811 -2.365 58.568 1.00 95.50 535 ARG A O 1
ATOM 4109 N N . ARG A 1 536 ? -18.746 -2.075 57.456 1.00 95.06 536 ARG A N 1
ATOM 4110 C CA . ARG A 1 536 ? -18.309 -2.753 56.219 1.00 95.06 536 ARG A CA 1
ATOM 4111 C C . ARG A 1 536 ? -17.191 -1.991 55.506 1.00 95.06 536 ARG A C 1
ATOM 4113 O O . ARG A 1 536 ? -16.270 -2.607 54.979 1.00 95.06 536 ARG A O 1
ATOM 4120 N N . TYR A 1 537 ? -17.250 -0.664 55.520 1.00 94.81 537 TYR A N 1
ATOM 4121 C CA . TYR A 1 537 ? -16.389 0.221 54.738 1.00 94.81 537 TYR A CA 1
ATOM 4122 C C . TYR A 1 537 ? -15.403 1.028 55.594 1.00 94.81 537 TYR A C 1
ATOM 4124 O O . TYR A 1 537 ? -14.881 2.044 55.138 1.00 94.81 537 TYR A O 1
ATOM 4132 N N . ALA A 1 538 ? -15.080 0.537 56.797 1.00 92.44 538 ALA A N 1
ATOM 4133 C CA . ALA A 1 538 ? -14.187 1.182 57.769 1.00 92.44 538 ALA A CA 1
ATOM 4134 C C . ALA A 1 538 ? -12.779 1.522 57.235 1.00 92.44 538 ALA A C 1
ATOM 4136 O O . ALA A 1 538 ? -12.076 2.344 57.812 1.00 92.44 538 ALA A O 1
ATOM 4137 N N . LYS A 1 539 ? -12.348 0.867 56.148 1.00 91.06 539 LYS A N 1
ATOM 4138 C CA . LYS A 1 539 ? -11.041 1.079 55.501 1.00 91.06 539 LYS A CA 1
ATOM 4139 C C . LYS A 1 539 ? -11.107 1.968 54.252 1.00 91.06 539 LYS A C 1
ATOM 4141 O O . LYS A 1 539 ? -10.117 2.081 53.537 1.00 91.06 539 LYS A O 1
ATOM 4146 N N . THR A 1 540 ? -12.262 2.555 53.958 1.00 92.88 540 THR A N 1
ATOM 4147 C CA . THR A 1 540 ? -12.477 3.399 52.774 1.00 92.88 540 THR A CA 1
ATOM 4148 C C . THR A 1 540 ? -12.557 4.874 53.158 1.00 92.88 540 THR A C 1
ATOM 4150 O O . THR A 1 540 ? -12.741 5.196 54.331 1.00 92.88 540 THR A O 1
ATOM 4153 N N . ARG A 1 541 ? -12.505 5.763 52.157 1.00 92.62 541 ARG A N 1
ATOM 4154 C CA . ARG A 1 541 ? -12.686 7.215 52.340 1.00 92.62 541 ARG A CA 1
ATOM 4155 C C . ARG A 1 541 ? -14.064 7.660 52.828 1.00 92.62 541 ARG A C 1
ATOM 4157 O O . ARG A 1 541 ? -14.284 8.844 52.991 1.00 92.62 541 ARG A O 1
ATOM 4164 N N . TRP A 1 542 ? -14.999 6.725 52.964 1.00 93.19 542 TRP A N 1
ATOM 4165 C CA . TRP A 1 542 ? -16.369 6.993 53.393 1.00 93.19 542 TRP A CA 1
ATOM 4166 C C . TRP A 1 542 ? -16.596 6.647 54.869 1.00 93.19 542 TRP A C 1
ATOM 4168 O O . TRP A 1 542 ? -17.719 6.739 55.355 1.00 93.19 542 TRP A O 1
ATOM 4178 N N . ALA A 1 543 ? -15.563 6.168 55.571 1.00 92.62 543 ALA A N 1
ATOM 4179 C CA . ALA A 1 543 ? -15.693 5.659 56.931 1.00 92.62 543 ALA A CA 1
ATOM 4180 C C . ALA A 1 543 ? -16.150 6.741 57.921 1.00 92.62 543 ALA A C 1
ATOM 4182 O O . ALA A 1 543 ? -17.012 6.473 58.753 1.00 92.62 543 ALA A O 1
ATOM 4183 N N . ASP A 1 544 ? -15.587 7.942 57.825 1.00 93.62 544 ASP A N 1
ATOM 4184 C CA . ASP A 1 544 ? -15.947 9.094 58.651 1.00 93.62 544 ASP A CA 1
ATOM 4185 C C . ASP A 1 544 ? -17.328 9.641 58.317 1.00 93.62 544 ASP A C 1
ATOM 4187 O O . ASP A 1 544 ? -18.138 9.813 59.219 1.00 93.62 544 ASP A O 1
ATOM 4191 N N . GLU A 1 545 ? -17.630 9.819 57.035 1.00 94.69 545 GLU A N 1
ATOM 4192 C CA . GLU A 1 545 ? -18.933 10.287 56.562 1.00 94.69 545 GLU A CA 1
ATOM 4193 C C . GLU A 1 545 ? -20.075 9.350 56.996 1.00 94.69 545 GLU A C 1
ATOM 4195 O O . GLU A 1 545 ? -21.116 9.784 57.487 1.00 94.69 545 GLU A O 1
ATOM 4200 N N . LEU A 1 546 ? -19.874 8.032 56.909 1.00 95.88 546 LEU A N 1
ATOM 4201 C CA . LEU A 1 546 ? -20.856 7.053 57.386 1.00 95.88 546 LEU A CA 1
ATOM 4202 C C . LEU A 1 546 ? -20.996 7.061 58.918 1.00 95.88 546 LEU A C 1
ATOM 4204 O O . LEU A 1 546 ? -22.108 6.893 59.420 1.00 95.88 546 LEU A O 1
ATOM 4208 N N . LEU A 1 547 ? -19.906 7.282 59.662 1.00 95.25 547 LEU A N 1
ATOM 4209 C CA . LEU A 1 547 ? -19.957 7.456 61.120 1.00 95.25 547 LEU A CA 1
ATOM 4210 C C . LEU A 1 547 ? -20.649 8.765 61.516 1.00 95.25 547 LEU A C 1
ATOM 4212 O O . LEU A 1 547 ? -21.373 8.794 62.510 1.00 95.25 547 LEU A O 1
ATOM 4216 N N . TYR A 1 548 ? -20.470 9.829 60.737 1.00 95.75 548 TYR A N 1
ATOM 4217 C CA . TYR A 1 548 ? -21.174 11.088 60.935 1.00 95.75 548 TYR A CA 1
ATOM 4218 C C . TYR A 1 548 ? -22.684 10.890 60.765 1.00 95.75 548 TYR A C 1
ATOM 4220 O O . TYR A 1 548 ? -23.451 11.226 61.670 1.00 95.75 548 TYR A O 1
ATOM 4228 N N . LEU A 1 549 ? -23.123 10.241 59.677 1.00 96.06 549 LEU A N 1
ATOM 4229 C CA . LEU A 1 549 ? -24.542 9.921 59.477 1.00 96.06 549 LEU A CA 1
ATOM 4230 C C . LEU A 1 549 ? -25.100 9.004 60.580 1.00 96.06 549 LEU A C 1
ATOM 4232 O O . LEU A 1 549 ? -26.251 9.171 60.990 1.00 96.06 549 LEU A O 1
ATOM 4236 N N . GLU A 1 550 ? -24.301 8.059 61.088 1.00 96.75 550 GLU A N 1
ATOM 4237 C CA . GLU A 1 550 ? -24.664 7.212 62.232 1.00 96.75 550 GLU A CA 1
ATOM 4238 C C . GLU A 1 550 ? -24.912 8.061 63.488 1.00 96.75 550 GLU A C 1
ATOM 4240 O O . GLU A 1 550 ? -25.972 7.951 64.115 1.00 96.75 550 GLU A O 1
ATOM 4245 N N . GLY A 1 551 ? -23.967 8.942 63.826 1.00 95.44 551 GLY A N 1
ATOM 4246 C CA . GLY A 1 551 ? -24.058 9.834 64.979 1.00 95.44 551 GLY A CA 1
ATOM 4247 C C . GLY A 1 551 ? -25.219 10.824 64.874 1.00 95.44 551 GLY A C 1
ATOM 4248 O O . GLY A 1 551 ? -25.947 11.032 65.851 1.00 95.44 551 GLY A O 1
ATOM 4249 N N . TYR A 1 552 ? -25.457 11.371 63.681 1.00 95.69 552 TYR A N 1
ATOM 4250 C CA . TYR A 1 552 ? -26.584 12.260 63.405 1.00 95.69 552 TYR A CA 1
ATOM 4251 C C . TYR A 1 552 ? -27.931 11.533 63.553 1.00 95.69 552 TYR A C 1
ATOM 4253 O O . TYR A 1 552 ? -28.855 12.032 64.200 1.00 95.69 552 TYR A O 1
ATOM 4261 N N . ALA A 1 553 ? -28.051 10.311 63.023 1.00 96.25 553 ALA A N 1
ATOM 4262 C CA . ALA A 1 553 ? -29.265 9.511 63.170 1.00 96.25 553 ALA A CA 1
ATOM 4263 C C . ALA A 1 553 ? -29.537 9.127 64.641 1.00 96.25 553 ALA A C 1
ATOM 4265 O O . ALA A 1 553 ? -30.690 9.159 65.081 1.00 96.25 553 ALA A O 1
ATOM 4266 N N . GLN A 1 554 ? -28.493 8.811 65.421 1.00 96.56 554 GLN A N 1
ATOM 4267 C CA . GLN A 1 554 ? -28.591 8.581 66.873 1.00 96.56 554 GLN A CA 1
ATOM 4268 C C . GLN A 1 554 ? -29.104 9.828 67.604 1.00 96.56 554 GLN A C 1
ATOM 4270 O O . GLN A 1 554 ? -30.001 9.716 68.446 1.00 96.56 554 GLN A O 1
ATOM 4275 N N . PHE A 1 555 ? -28.597 11.012 67.244 1.00 96.00 555 PHE A N 1
ATOM 4276 C CA . PHE A 1 555 ? -29.054 12.286 67.800 1.00 96.00 555 PHE A CA 1
ATOM 4277 C C . PHE A 1 555 ? -30.546 12.512 67.532 1.00 96.00 555 PHE A C 1
ATOM 4279 O O . PHE A 1 555 ? -31.318 12.755 68.461 1.00 96.00 555 PHE A O 1
ATOM 4286 N N . ALA A 1 556 ? -30.980 12.344 66.278 1.00 95.12 556 ALA A N 1
ATOM 4287 C CA . ALA A 1 556 ? -32.381 12.494 65.884 1.00 95.12 556 ALA A CA 1
ATOM 4288 C C . ALA A 1 556 ? -33.318 11.490 66.592 1.00 95.12 556 ALA A C 1
ATOM 4290 O O . ALA A 1 556 ? -34.490 11.783 66.833 1.00 95.12 556 ALA A O 1
ATOM 4291 N N . LEU A 1 557 ? -32.797 10.319 66.980 1.00 96.06 557 LEU A N 1
ATOM 4292 C CA . LEU A 1 557 ? -33.492 9.307 67.786 1.00 96.06 557 LEU A CA 1
ATOM 4293 C C . LEU A 1 557 ? -33.439 9.562 69.302 1.00 96.06 557 LEU A C 1
ATOM 4295 O O . LEU A 1 557 ? -33.905 8.715 70.066 1.00 96.06 557 LEU A O 1
ATOM 4299 N N . LYS A 1 558 ? -32.903 10.708 69.742 1.00 96.50 558 LYS A N 1
ATOM 4300 C CA . LYS A 1 558 ? -32.700 11.081 71.153 1.00 96.50 558 LYS A CA 1
ATOM 4301 C C . LYS A 1 558 ? -31.748 10.155 71.918 1.00 96.50 558 LYS A C 1
ATOM 4303 O O . LYS A 1 558 ? -31.803 10.079 73.143 1.00 96.50 558 LYS A O 1
ATOM 4308 N N . ARG A 1 559 ? -30.855 9.455 71.213 1.00 96.62 559 ARG A N 1
ATOM 4309 C CA . ARG A 1 559 ? -29.804 8.612 71.804 1.00 96.62 559 ARG A CA 1
ATOM 4310 C C . ARG A 1 559 ? -28.529 9.425 71.988 1.00 96.62 559 ARG A C 1
ATOM 4312 O O . ARG A 1 559 ? -27.519 9.185 71.333 1.00 96.62 559 ARG A O 1
ATOM 4319 N N . TYR A 1 560 ? -28.610 10.445 72.835 1.00 94.25 560 TYR A N 1
ATOM 4320 C CA . TYR A 1 560 ? -27.578 11.479 72.918 1.00 94.25 560 TYR A CA 1
ATOM 4321 C C . TYR A 1 560 ? -26.215 10.942 73.366 1.00 94.25 560 TYR A C 1
ATOM 4323 O O . TYR A 1 560 ? -25.203 11.354 72.815 1.00 94.25 560 TYR A O 1
ATOM 4331 N N . GLU A 1 561 ? -26.176 9.990 74.302 1.00 95.06 561 GLU A N 1
ATOM 4332 C CA . GLU A 1 561 ? -24.914 9.387 74.758 1.00 95.06 561 GLU A CA 1
ATOM 4333 C C . GLU A 1 561 ? -24.208 8.602 73.641 1.00 95.06 561 GLU A C 1
ATOM 4335 O O . GLU A 1 561 ? -23.010 8.775 73.416 1.00 95.06 561 GLU A O 1
ATOM 4340 N N . GLU A 1 562 ? -24.957 7.771 72.904 1.00 94.12 562 GLU A N 1
ATOM 4341 C CA . GLU A 1 562 ? -24.445 7.025 71.746 1.00 94.12 562 GLU A CA 1
ATOM 4342 C C . GLU A 1 562 ? -23.969 7.984 70.648 1.00 94.12 562 GLU A C 1
ATOM 4344 O O . GLU A 1 562 ? -22.861 7.832 70.137 1.00 94.12 562 GLU A O 1
ATOM 4349 N N . SER A 1 563 ? -24.776 9.008 70.350 1.00 94.75 563 SER A N 1
ATOM 4350 C CA . SER A 1 563 ? -24.469 10.039 69.357 1.00 94.75 563 SER A CA 1
ATOM 4351 C C . SER A 1 563 ? -23.181 10.789 69.687 1.00 94.75 563 SER A C 1
ATOM 4353 O O . SER A 1 563 ? -22.285 10.845 68.848 1.00 94.75 563 SER A O 1
ATOM 4355 N N . LEU A 1 564 ? -23.043 11.291 70.921 1.00 94.12 564 LEU A N 1
ATOM 4356 C CA . LEU A 1 564 ? -21.836 11.980 71.379 1.00 94.12 564 LEU A CA 1
ATOM 4357 C C . LEU A 1 564 ? -20.608 11.084 71.243 1.00 94.12 564 LEU A C 1
ATOM 4359 O O . LEU A 1 564 ? -19.583 11.525 70.737 1.00 94.12 564 LEU A O 1
ATOM 4363 N N . LYS A 1 565 ? -20.712 9.809 71.632 1.00 94.62 565 LYS A N 1
ATOM 4364 C CA . LYS A 1 565 ? -19.610 8.852 71.497 1.00 94.62 565 LYS A CA 1
ATOM 4365 C C . LYS A 1 565 ? -19.220 8.615 70.035 1.00 94.62 565 LYS A C 1
ATOM 4367 O O . LYS A 1 565 ? -18.032 8.497 69.736 1.00 94.62 565 LYS A O 1
ATOM 4372 N N . THR A 1 566 ? -20.191 8.508 69.132 1.00 93.62 566 THR A N 1
ATOM 4373 C CA . THR A 1 566 ? -19.940 8.285 67.701 1.00 93.62 566 THR A CA 1
ATOM 4374 C C . THR A 1 566 ? -19.348 9.531 67.040 1.00 93.62 566 THR A C 1
ATOM 4376 O O . THR A 1 566 ? -18.332 9.424 66.356 1.00 93.62 566 THR A O 1
ATOM 4379 N N . LEU A 1 567 ? -19.912 10.713 67.298 1.00 93.50 567 LEU A N 1
ATOM 4380 C CA . LEU A 1 567 ? -19.439 11.980 66.736 1.00 93.50 567 LEU A CA 1
ATOM 4381 C C . LEU A 1 567 ? -18.080 12.407 67.315 1.00 93.50 567 LEU A C 1
ATOM 4383 O O . LEU A 1 567 ? -17.250 12.914 66.570 1.00 93.50 567 LEU A O 1
ATOM 4387 N N . ASP A 1 568 ? -17.776 12.113 68.586 1.00 93.75 568 ASP A N 1
ATOM 4388 C CA . ASP A 1 568 ? -16.443 12.361 69.168 1.00 93.75 568 ASP A CA 1
ATOM 4389 C C . ASP A 1 568 ? -15.346 11.574 68.433 1.00 93.75 568 ASP A C 1
ATOM 4391 O O . ASP A 1 568 ? -14.236 12.070 68.226 1.00 93.75 568 ASP A O 1
ATOM 4395 N N . ARG A 1 569 ? -15.671 10.360 67.960 1.00 92.75 569 ARG A N 1
ATOM 4396 C CA . ARG A 1 569 ? -14.763 9.567 67.119 1.00 92.75 569 ARG A CA 1
ATOM 4397 C C . ARG A 1 569 ? -14.549 10.196 65.749 1.00 92.75 569 ARG A C 1
ATOM 4399 O O . ARG A 1 569 ? -13.442 10.082 65.238 1.00 92.75 569 ARG A O 1
ATOM 4406 N N . VAL A 1 570 ? -15.564 10.828 65.159 1.00 93.12 570 VAL A N 1
ATOM 4407 C CA . VAL A 1 570 ? -15.416 11.573 63.896 1.00 93.12 570 VAL A CA 1
ATOM 4408 C C . VAL A 1 570 ? -14.559 12.820 64.121 1.00 93.12 570 VAL A C 1
ATOM 4410 O O . VAL A 1 570 ? -13.603 13.046 63.386 1.00 93.12 570 VAL A O 1
ATOM 4413 N N . ALA A 1 571 ? -14.827 13.567 65.195 1.00 91.50 571 ALA A N 1
ATOM 4414 C CA . ALA A 1 571 ? -14.151 14.824 65.495 1.00 91.50 571 ALA A CA 1
ATOM 4415 C C . ALA A 1 571 ? -12.654 14.668 65.820 1.00 91.50 571 ALA A C 1
ATOM 4417 O O . ALA A 1 571 ? -11.842 15.508 65.434 1.00 91.50 571 ALA A O 1
ATOM 4418 N N . LYS A 1 572 ? -12.281 13.599 66.537 1.00 91.50 572 LYS A N 1
ATOM 4419 C CA . LYS A 1 572 ? -10.898 13.348 66.995 1.00 91.50 572 LYS A CA 1
ATOM 4420 C C . LYS A 1 572 ? -10.174 12.253 66.211 1.00 91.50 572 LYS A C 1
ATOM 4422 O O . LYS A 1 572 ? -8.983 12.025 66.424 1.00 91.50 572 LYS A O 1
ATOM 4427 N N . GLY A 1 573 ? -10.898 11.511 65.379 1.00 89.56 573 GLY A N 1
ATOM 4428 C CA . GLY A 1 573 ? -10.370 10.372 64.641 1.00 89.56 573 GLY A CA 1
ATOM 4429 C C . GLY A 1 573 ? -9.554 10.775 63.419 1.00 89.56 573 GLY A C 1
ATOM 4430 O O . GLY A 1 573 ? -9.624 11.900 62.927 1.00 89.56 573 GLY A O 1
ATOM 4431 N N . ARG A 1 574 ? -8.792 9.808 62.901 1.00 92.19 574 ARG A N 1
ATOM 4432 C CA . ARG A 1 574 ? -8.158 9.902 61.585 1.00 92.19 574 ARG A CA 1
ATOM 4433 C C . ARG A 1 574 ? -8.652 8.765 60.704 1.00 92.19 574 ARG A C 1
ATOM 4435 O O . ARG A 1 574 ? -8.691 7.616 61.147 1.00 92.19 574 ARG A O 1
ATOM 4442 N N . PHE A 1 575 ? -8.998 9.090 59.468 1.00 92.94 575 PHE A N 1
ATOM 4443 C CA . PHE A 1 575 ? -9.708 8.216 58.546 1.00 92.94 575 PHE A CA 1
ATOM 4444 C C . PHE A 1 575 ? -8.976 8.112 57.207 1.00 92.94 575 PHE A C 1
ATOM 4446 O O . PHE A 1 575 ? -8.221 9.019 56.853 1.00 92.94 575 PHE A O 1
ATOM 4453 N N . PRO A 1 576 ? -9.141 7.002 56.469 1.00 92.50 576 PRO A N 1
ATOM 4454 C CA . PRO A 1 576 ? -8.480 6.823 55.181 1.00 92.50 576 PRO A CA 1
ATOM 4455 C C . PRO A 1 576 ? -8.887 7.903 54.172 1.00 92.50 576 PRO A C 1
ATOM 4457 O O . PRO A 1 576 ? -10.069 8.113 53.960 1.00 92.50 576 PRO A O 1
ATOM 4460 N N . ASP A 1 577 ? -7.938 8.520 53.469 1.00 88.19 577 ASP A N 1
ATOM 4461 C CA . ASP A 1 577 ? -8.222 9.486 52.386 1.00 88.19 577 ASP A CA 1
ATOM 4462 C C . ASP A 1 577 ? -8.471 8.815 51.015 1.00 88.19 577 ASP A C 1
ATOM 4464 O O . ASP A 1 577 ? -8.730 9.472 50.005 1.00 88.19 577 ASP A O 1
ATOM 4468 N N . GLY A 1 578 ? -8.351 7.484 50.954 1.00 82.94 578 GLY A N 1
ATOM 4469 C CA . GLY A 1 578 ? -8.413 6.699 49.717 1.00 82.94 578 GLY A CA 1
ATOM 4470 C C . GLY A 1 578 ? -7.119 6.690 48.889 1.00 82.94 578 GLY A C 1
ATOM 4471 O O . GLY A 1 578 ? -7.067 6.005 47.871 1.00 82.94 578 GLY A O 1
ATOM 4472 N N . ARG A 1 579 ? -6.065 7.394 49.322 1.00 84.81 579 ARG A N 1
ATOM 4473 C CA . ARG A 1 579 ? -4.714 7.410 48.722 1.00 84.81 579 ARG A CA 1
ATOM 4474 C C . ARG A 1 579 ? -3.659 6.752 49.615 1.00 84.81 579 ARG A C 1
ATOM 4476 O O . ARG A 1 579 ? -2.475 6.778 49.292 1.00 84.81 579 ARG A O 1
ATOM 4483 N N . GLY A 1 580 ? -4.096 6.137 50.713 1.00 82.25 580 GLY A N 1
ATOM 4484 C CA . GLY A 1 580 ? -3.249 5.409 51.656 1.00 82.25 580 GLY A CA 1
ATOM 4485 C C . GLY A 1 580 ? -2.818 6.223 52.875 1.00 82.25 580 GLY A C 1
ATOM 4486 O O . GLY A 1 580 ? -2.089 5.688 53.707 1.00 82.25 580 GLY A O 1
ATOM 4487 N N . ASN A 1 581 ? -3.281 7.470 53.024 1.00 89.81 581 ASN A N 1
ATOM 4488 C CA . ASN A 1 581 ? -3.008 8.281 54.208 1.00 89.81 581 ASN A CA 1
ATOM 4489 C C . ASN A 1 581 ? -4.202 8.284 55.163 1.00 89.81 581 ASN A C 1
ATOM 4491 O O . ASN A 1 581 ? -5.333 7.981 54.784 1.00 89.81 581 ASN A O 1
ATOM 4495 N N . LEU A 1 582 ? -3.934 8.671 56.411 1.00 91.62 582 LEU A N 1
ATOM 4496 C CA . LEU A 1 582 ? -4.962 8.959 57.404 1.00 91.62 582 LEU A CA 1
ATOM 4497 C C . LEU A 1 582 ? -5.072 10.474 57.604 1.00 91.62 582 LEU A C 1
ATOM 4499 O O . LEU A 1 582 ? -4.109 11.121 58.028 1.00 91.62 582 LEU A O 1
ATOM 4503 N N . VAL A 1 583 ? -6.244 11.033 57.331 1.00 92.12 583 VAL A N 1
ATOM 4504 C CA . VAL A 1 583 ? -6.558 12.463 57.467 1.00 92.12 583 VAL A CA 1
ATOM 4505 C C . VAL A 1 583 ? -7.633 12.673 58.526 1.00 92.12 583 VAL A C 1
ATOM 4507 O O . VAL A 1 583 ? -8.323 11.734 58.913 1.00 92.12 583 VAL A O 1
ATOM 4510 N N . GLU A 1 584 ? -7.722 13.882 59.066 1.00 91.69 584 GLU A N 1
ATOM 4511 C CA . GLU A 1 584 ? -8.851 14.252 59.925 1.00 91.69 584 GLU A CA 1
ATOM 4512 C C . GLU A 1 584 ? -10.124 14.349 59.073 1.00 91.69 584 GLU A C 1
ATOM 4514 O O . GLU A 1 584 ? -10.034 14.640 57.882 1.00 91.69 584 GLU A O 1
ATOM 4519 N N . SER A 1 585 ? -11.287 14.083 59.671 1.00 88.00 585 SER A N 1
ATOM 4520 C CA . SER A 1 585 ? -12.562 14.144 58.948 1.00 88.00 585 SER A CA 1
ATOM 4521 C C . SER A 1 585 ? -12.920 15.581 58.568 1.00 88.00 585 SER A C 1
ATOM 4523 O O . SER A 1 585 ? -12.803 16.483 59.401 1.00 88.00 585 SER A O 1
ATOM 4525 N N . ASP A 1 586 ? -13.427 15.790 57.352 1.00 84.81 586 ASP A N 1
ATOM 4526 C CA . ASP A 1 586 ? -13.996 17.080 56.933 1.00 84.81 586 ASP A CA 1
ATOM 4527 C C . ASP A 1 586 ? -15.277 17.404 57.724 1.00 84.81 586 ASP A C 1
ATOM 4529 O O . ASP A 1 586 ? -15.561 18.564 58.030 1.00 84.81 586 ASP A O 1
ATOM 4533 N N . SER A 1 587 ? -15.986 16.362 58.163 1.00 84.00 587 SER A N 1
ATOM 4534 C CA . SER A 1 587 ? -17.195 16.437 58.984 1.00 84.00 587 SER A CA 1
ATOM 4535 C C . SER A 1 587 ? -16.922 16.670 60.479 1.00 84.00 587 SER A C 1
ATOM 4537 O O . SER A 1 587 ? -17.848 16.662 61.282 1.00 84.00 587 SER A O 1
ATOM 4539 N N . LYS A 1 588 ? -15.671 16.930 60.895 1.00 82.38 588 LYS A N 1
ATOM 4540 C CA . LYS A 1 588 ? -15.328 17.188 62.312 1.00 82.38 588 LYS A CA 1
ATOM 4541 C C . LYS A 1 588 ? -15.903 18.491 62.890 1.00 82.38 588 LYS A C 1
ATOM 4543 O O . LYS A 1 588 ? -15.866 18.674 64.105 1.00 82.38 588 LYS A O 1
ATOM 4548 N N . TRP A 1 589 ? -16.365 19.404 62.032 1.00 75.00 589 TRP A N 1
ATOM 4549 C CA . TRP A 1 589 ? -16.906 20.718 62.412 1.00 75.00 589 TRP A CA 1
ATOM 4550 C C . TRP A 1 589 ? -18.417 20.863 62.180 1.00 75.00 589 TRP A C 1
ATOM 4552 O O . TRP A 1 589 ? -18.967 21.925 62.480 1.00 75.00 589 TRP A O 1
ATOM 4562 N N . LEU A 1 590 ? -19.052 19.842 61.598 1.00 67.12 590 LEU A N 1
ATOM 4563 C CA . LEU A 1 590 ? -20.487 19.771 61.303 1.00 67.12 590 LEU A CA 1
ATOM 4564 C C . LEU A 1 590 ? -21.229 19.030 62.418 1.00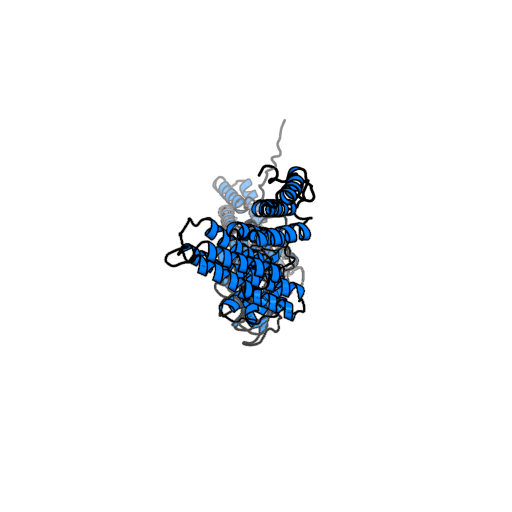 67.12 590 LEU A C 1
ATOM 4566 O O . LEU A 1 590 ? -22.465 19.212 62.503 1.00 67.12 590 LEU A O 1
#

Foldseek 3Di:
DDDDPPPPDDDDCPDLLVLLQVLQVQCVVPLPDPSSVVSLVVNLVQQPQHAAFDPNSSVSNVNSVCSNVVPPPCPAQQKWKFKDKQNHTQDIHGGGGPDDDDRDDDPVNHDPDDIDIDIDIDGGDDDDDDDHDDDDDPDDDPCQACVFWHKAKFKAAAADDDPNRGQDADAVQFDDDDDDDTRGAQEAEAQGKIKMKIKIFGPPPFWDAAWKKKKWQAWPQKDWDPPQKDWQFPDWDDDDRMIMTTNGGGTGIIMIMTMIHGHDFDKTKTDWMKMAHRRDRSNIHTYDIGIHGYHYHPDDRPRDDDGHLSRLLVVLVVCVVVVVLVSSLVSLLCSVVVGHGDPVSLLVSLVSNLVSLLVPDQLVSLLVSVVSCCVSPVPDDDDLSSLLSNLVSCVVVVVNVVSVVSVLVSLVVVLVVQLVVLVVCVVVLNNVVSLVSLCVSLVVGDVDPVSLVSLLVSLLVLLVVLVPADVPGASPDPHDHSLVSLVVSLVSLVVSCVVCVPPPCNLVSLLSNLVSCVVVVVLVRSLVSLVVSLVVQVQALCNLVSLLSNLVSCVSVVVPVVSCVSLVCLLPHWGDNRPGDTHRHPPNVD

Mean predicted aligned error: 13.86 Å

Radius of gyration: 49.51 Å; Cα contacts (8 Å, |Δi|>4): 931; chains: 1; bounding box: 115×60×140 Å

=== Feature glossary ===
Each block in this record encodes a different view of the same protein. In brief:

Predicted aligned error. PAE(i, j) answers: if I align the predicted and true structures on residue i, how far off (in Å) do I expect residue j to be? A block-diagonal PAE matrix with low values on the blocks and high values off-diagonal is the signature of a multi-domain protein with confidently predicted domains but uncertain inter-domain orientation.

Contact-map, Ramachandran, and PAE plots. Plot images: a contact map (which residues are close in 3D, as an N×N binary image), a Ramachandran scatter (backbone torsion angles, revealing secondary-structure composition at a glance), and — for AlphaFold structures — a PAE heatmap (pairwise prediction confidence).

Backbone torsions (φ/ψ). φ (phi) and ψ (psi) are the two rotatable backbone dihedrals per residue: φ is the C(i-1)–N–Cα–C torsion, ψ is the N–Cα–C–N(i+1) torsion, both in degrees on (−180°, 180°]. α-helical residues cluster near (−60°, −45°); β-strand residues near (−120°, +130°). A Ramachandran plot is simply a scatter of (φ, ψ) for every residue.

Foldseek 3Di. A 3Di character summarizes, for each residue, the relative orientation of the Cα frame of its nearest spatial neighbor. Because it encodes fold topology rather than chemistry, 3Di alignments detect remote structural similarity that sequence alignment misses.

Radius of gyration, Cα contacts, bounding box. Three whole-structure scalars: the radius of gyration (RMS distance of Cα from centroid, in Å), the count of Cα–Cα contacts (pairs closer than 8 Å and separated by more than four residues in sequence — i.e. tertiary, not local, contacts), and the bounding-box dimensions. Together they distinguish compact globular folds from extended fibres or disordered chains.

Sequence. Sequence gives the chain of amino acids in standard one-letter code (A=alanine, C=cysteine, …, Y=tyrosine), read N→C. It is the only feature that is directly encoded by the gene; all structural features are derived from the folded form of this sequence.

mmCIF coordinates. Atomic coordinates in PDBx/mmCIF format — the same representation the Protein Data Bank distributes. Each line of the _atom_site loop places one backbone atom in Cartesian space (units: ångströms, origin: arbitrary).

Secondary structure (3-state, P-SEA). Three-state secondary structure (P-SEA) collapses the eight DSSP classes into helix (a), strand (b), and coil (c). P-SEA assigns these from Cα geometry alone — distances and angles — without requiring backbone oxygens, so it works on any Cα trace.

InterPro / GO / CATH / organism. Functional annotations link the protein to curated databases. InterPro entries identify conserved domains and families by matching the sequence against member-database signatures (Pfam, PROSITE, CDD, …). Gene Ontology (GO) terms describe molecular function, biological process, and cellular component in a controlled vocabulary. CATH places the structure in a hierarchical fold classification (Class/Architecture/Topology/Homologous-superfamily). The organism is the source species.

B-factor. B-factor (Debye–Waller factor) reflects atomic displacement in the crystal lattice. It is an experimental observable (units Å²), not a prediction; low values mean the atom is pinned down, high values mean it moves or is heterogeneous across the crystal.

Rendered structure images. Structure images are PyMOL renders from six orthogonal camera directions. Cartoon representation draws helices as coils and strands as arrows; sticks shows the backbone as bonds; surface shows the solvent-excluded envelope. Rainbow coloring maps sequence position to hue (blue→red, N→C); chain coloring assigns a distinct color per polypeptide.

Solvent-accessible surface area. Solvent-accessible surface area (SASA) is the area in Å² traced out by the centre of a 1.4 Å probe sphere (a water molecule) rolled over the protein's van der Waals surface (Shrake–Rupley / Lee–Richards construction). Buried residues have near-zero SASA; fully exposed residues can exceed 200 Å². The total SASA scales roughly with the number of surface residues.

Secondary structure (8-state, DSSP). The SS8 string is DSSP's per-residue secondary-structure call. α-helix (H) means an i→i+4 H-bond ladder; β-strand (E) means the residue participates in a β-sheet; 3₁₀ (G) and π (I) are tighter and wider helices; T/S are turns/bends; '-' is loop.

pLDDT. For AlphaFold models, the B-factor field carries pLDDT — the model's own estimate of local accuracy on a 0–100 scale. Regions with pLDDT<50 should be treated as essentially unmodeled; they often correspond to intrinsically disordered segments.

Nearest PDB structures. Nearest PDB neighbors are the top structural matches found by Foldseek when searching this structure against the entire Protein Data Bank. Each hit reports a TM-score (0 to 1; >0.5 almost always implies the same fold) and an E-value. These are *structural* homologs — they may share no detectable sequence similarity.